Protein AF-A0A3L8P4F5-F1 (afdb_monomer_lite)

Foldseek 3Di:
DDDDDQQAQKKFALFFFDDDPDTLAGGAIDGFGFLFEEEEEFDPSLCPLRVLCQSVVVTPTPDGAIGGNNHGPVPDDPLVCLLAEFEDHPDDDFDPQDALLRLLLVLCVSVDDPPDDDDPLSVVLLCVLCVLLVNNVRRGPGLVPDQPSSNLSSSSSSRSSNVHLEYEEEASCPPHDPVSSVSVLVSVLVCSVVPSRRYYYYHHDLQSSQQRGQKYFQGGSNYTPDIGHLVRPAQVSCCVRPVFRFHWAQDPPRRTTDTGTDPPVNPPPPDDDCVPVCVVVPQDQKQWDKWWFQDWDDQFPFKIKTKIFDQSCQFFDEPAACQQAKKKKFAADPLREEADQDCDDPPDDGSVVVLVPDDPNHSGDMAMFGQLDWDDHRRPIMTMTMGTWDPDPDPVPTFRSNVCSVPGDGGRIMIMIHGGYPHDDDRDQDFQDPEQEEEEAEEPRCVSNVLSNQQRDDLNHAYEHEYEYQAPSSDDDGRHRPRYHYHYHHPPRPDTLPVRLVVVCVVLVHDDDDDQDADPDFDDDRQPDHDDYYYAYEYEYARSNQVSSLCCQCVVSPHDPNRYGYGYRDYPPDRDD

pLDDT: mean 84.46, std 16.88, range [27.73, 98.19]

InterPro domains:
  IPR003439 ABC transporter-like, ATP-binding domain [PF00005] (26-174)
  IPR003439 ABC transporter-like, ATP-binding domain [PS50893] (5-246)
  IPR003593 AAA+ ATPase domain [SM00382] (34-223)
  IPR007037 SIP-like, Rossmann fold domain [PF04954] (435-572)
  IPR013113 Siderophore-interacting, FAD-binding [PF08021] (293-420)
  IPR017871 ABC transporter-like, conserved site [PS00211] (146-160)
  IPR017927 FAD-binding domain, ferredoxin reductase-type [PS51384] (286-426)
  IPR017938 Riboflavin synthase-like beta-barrel [SSF63380] (290-419)
  IPR027417 P-loop containing nucleoside triphosphate hydrolase [G3DSA:3.40.50.300] (4-248)
  IPR027417 P-loop containing nucleoside triphosphate hydrolase [SSF52540] (10-235)
  IPR039261 Ferredoxin-NADP reductase (FNR), nucleotide-binding domain [G3DSA:3.40.50.80] (431-577)
  IPR051535 Bacterial siderophore ABC transporter ATP-binding [PTHR42771] (9-264)

Structure (mmCIF, N/CA/C/O backbone):
data_AF-A0A3L8P4F5-F1
#
_entry.id   AF-A0A3L8P4F5-F1
#
loop_
_atom_site.group_PDB
_atom_site.id
_atom_site.type_symbol
_atom_site.label_atom_id
_atom_site.label_alt_id
_atom_site.label_comp_id
_atom_site.label_asym_id
_atom_site.label_entity_id
_atom_site.label_seq_id
_atom_site.pdbx_PDB_ins_code
_atom_site.Cartn_x
_atom_site.Cartn_y
_atom_site.Cartn_z
_atom_site.occupancy
_atom_site.B_iso_or_equiv
_atom_site.auth_seq_id
_atom_site.auth_comp_id
_atom_site.auth_asym_id
_atom_site.auth_atom_id
_atom_site.pdbx_PDB_model_num
ATOM 1 N N . MET A 1 1 ? -3.297 11.347 -54.637 1.00 35.31 1 MET A N 1
ATOM 2 C CA . MET A 1 1 ? -2.849 11.290 -53.231 1.00 35.31 1 MET A CA 1
ATOM 3 C C . MET A 1 1 ? -3.329 9.975 -52.663 1.00 35.31 1 MET A C 1
ATOM 5 O O . MET A 1 1 ? -4.502 9.831 -52.360 1.00 35.31 1 MET A O 1
ATOM 9 N N . THR A 1 2 ? -2.449 8.984 -52.689 1.00 27.73 2 THR A N 1
ATOM 10 C CA . THR A 1 2 ? -2.722 7.603 -52.297 1.00 27.73 2 THR A CA 1
ATOM 11 C C . THR A 1 2 ? -2.779 7.529 -50.775 1.00 27.73 2 THR A C 1
ATOM 13 O O . THR A 1 2 ? -1.843 7.949 -50.098 1.00 27.73 2 THR A O 1
ATOM 16 N N . THR A 1 3 ? -3.898 7.038 -50.259 1.00 29.88 3 THR A N 1
ATOM 17 C CA . THR A 1 3 ? -4.173 6.755 -48.851 1.00 29.88 3 THR A CA 1
ATOM 18 C C . THR A 1 3 ? -3.042 5.895 -48.277 1.00 29.88 3 THR A C 1
ATOM 20 O O . THR A 1 3 ? -2.872 4.752 -48.700 1.00 29.88 3 THR A O 1
ATOM 23 N N . ARG A 1 4 ? -2.221 6.437 -47.364 1.00 35.81 4 ARG A N 1
ATOM 24 C CA . ARG A 1 4 ? -1.252 5.627 -46.610 1.00 35.81 4 ARG A CA 1
ATOM 25 C C . ARG A 1 4 ? -2.059 4.698 -45.705 1.00 35.81 4 ARG A C 1
ATOM 27 O O . ARG A 1 4 ? -2.778 5.170 -44.833 1.00 35.81 4 ARG A O 1
ATOM 34 N N . LEU A 1 5 ? -1.993 3.397 -45.965 1.00 39.16 5 LEU A N 1
ATOM 35 C CA . LEU A 1 5 ? -2.495 2.375 -45.053 1.00 39.16 5 LEU A CA 1
ATOM 36 C C . LEU A 1 5 ? -1.711 2.503 -43.737 1.00 39.16 5 LEU A C 1
ATOM 38 O O . LEU A 1 5 ? -0.483 2.498 -43.767 1.00 39.16 5 LEU A O 1
ATOM 42 N N . ASN A 1 6 ? -2.416 2.661 -42.615 1.00 48.12 6 ASN A N 1
ATOM 43 C CA . ASN A 1 6 ? -1.847 2.612 -41.266 1.00 48.12 6 ASN A CA 1
ATOM 44 C C . ASN A 1 6 ? -1.157 1.255 -41.061 1.00 48.12 6 ASN A C 1
ATOM 46 O O . ASN A 1 6 ? -1.828 0.256 -40.811 1.00 48.12 6 ASN A O 1
ATOM 50 N N . THR A 1 7 ? 0.165 1.204 -41.174 1.00 66.56 7 THR A N 1
ATOM 51 C CA . THR A 1 7 ? 0.961 0.024 -40.827 1.00 66.56 7 THR A CA 1
ATOM 52 C C . THR A 1 7 ? 1.703 0.308 -39.532 1.00 66.56 7 THR A C 1
ATOM 54 O O . THR A 1 7 ? 2.685 1.042 -39.550 1.00 66.56 7 THR A O 1
ATOM 57 N N . SER A 1 8 ? 1.224 -0.256 -38.424 1.00 86.31 8 SER A N 1
ATOM 58 C CA . SER A 1 8 ? 1.937 -0.284 -37.143 1.00 86.31 8 SER A CA 1
ATOM 59 C C . SER A 1 8 ? 3.324 -0.897 -37.300 1.00 86.31 8 SER A C 1
ATOM 61 O O . SER A 1 8 ? 3.446 -1.991 -37.859 1.00 86.31 8 SER A O 1
ATOM 63 N N . ARG A 1 9 ? 4.362 -0.233 -36.783 1.00 93.38 9 ARG A N 1
ATOM 64 C CA . ARG A 1 9 ? 5.737 -0.752 -36.835 1.00 93.38 9 ARG A CA 1
ATOM 65 C C . ARG A 1 9 ? 5.960 -1.924 -35.900 1.00 93.38 9 ARG A C 1
ATOM 67 O O . ARG A 1 9 ? 6.667 -2.853 -36.280 1.00 93.38 9 ARG A O 1
ATOM 74 N N . LEU A 1 10 ? 5.372 -1.884 -34.706 1.00 96.56 10 LEU A N 1
ATOM 75 C CA . LEU A 1 10 ? 5.456 -2.952 -33.713 1.00 96.56 10 LEU A CA 1
ATOM 76 C C . LEU A 1 10 ? 4.144 -3.741 -33.680 1.00 96.56 10 LEU A C 1
ATOM 78 O O . LEU A 1 10 ? 3.080 -3.194 -33.383 1.00 96.56 10 LEU A O 1
ATOM 82 N N . VAL A 1 11 ? 4.232 -5.034 -33.990 1.00 97.25 11 VAL A N 1
ATOM 83 C CA . VAL A 1 11 ? 3.077 -5.935 -34.082 1.00 97.25 11 VAL A CA 1
ATOM 84 C C . VAL A 1 11 ? 3.371 -7.227 -33.333 1.00 97.25 11 VAL A C 1
ATOM 86 O O . VAL A 1 11 ? 4.395 -7.863 -33.570 1.00 97.25 11 VAL A O 1
ATOM 89 N N . ALA A 1 12 ? 2.465 -7.640 -32.454 1.00 97.12 12 ALA A N 1
ATOM 90 C CA . ALA A 1 12 ? 2.377 -9.020 -31.998 1.00 97.12 12 ALA A CA 1
ATOM 91 C C . ALA A 1 12 ? 1.363 -9.742 -32.896 1.00 97.12 12 ALA A C 1
ATOM 93 O O . ALA A 1 12 ? 0.222 -9.302 -32.987 1.00 97.12 12 ALA A O 1
ATOM 94 N N . ASP A 1 13 ? 1.776 -10.810 -33.575 1.00 96.44 13 ASP A N 1
ATOM 95 C CA . ASP A 1 13 ? 0.946 -11.578 -34.508 1.00 96.44 13 ASP A CA 1
ATOM 96 C C . ASP A 1 13 ? 0.752 -13.005 -33.983 1.00 96.44 13 ASP A C 1
ATOM 98 O O . ASP A 1 13 ? 1.704 -13.793 -33.916 1.00 96.44 13 ASP A O 1
ATOM 102 N N . ALA A 1 14 ? -0.480 -13.300 -33.556 1.00 95.69 14 ALA A N 1
ATOM 103 C CA . ALA A 1 14 ? -0.922 -14.580 -33.002 1.00 95.69 14 ALA A CA 1
ATOM 104 C C . ALA A 1 14 ? 0.061 -15.200 -31.986 1.00 95.69 14 ALA A C 1
ATOM 106 O O . ALA A 1 14 ? 0.342 -16.405 -32.016 1.00 95.69 14 ALA A O 1
ATOM 107 N N . VAL A 1 15 ? 0.619 -14.379 -31.091 1.00 96.31 15 VAL A N 1
ATOM 108 C CA . VAL A 1 15 ? 1.690 -14.809 -30.189 1.00 96.31 15 VAL A CA 1
ATOM 109 C C . VAL A 1 15 ? 1.163 -15.726 -29.091 1.00 96.31 15 VAL A C 1
ATOM 111 O O . VAL A 1 15 ? 0.179 -15.426 -28.413 1.00 96.31 15 VAL A O 1
ATOM 114 N N . ARG A 1 16 ? 1.869 -16.837 -28.872 1.00 95.94 16 ARG A N 1
ATOM 115 C CA . ARG A 1 16 ? 1.712 -17.689 -27.687 1.00 95.94 16 ARG A CA 1
ATOM 116 C C . ARG A 1 16 ? 2.930 -17.522 -26.789 1.00 95.94 16 ARG A C 1
ATOM 118 O O . ARG A 1 16 ? 4.037 -17.869 -27.196 1.00 95.94 16 ARG A O 1
ATOM 125 N N . LEU A 1 17 ? 2.745 -16.991 -25.584 1.00 95.75 17 LEU A N 1
ATOM 126 C CA . LEU A 1 17 ? 3.828 -16.701 -24.636 1.00 95.75 17 LEU A CA 1
ATOM 127 C C . LEU A 1 17 ? 3.588 -17.446 -23.323 1.00 95.75 17 LEU A C 1
ATOM 129 O O . LEU A 1 17 ? 2.454 -17.566 -22.857 1.00 95.75 17 LEU A O 1
ATOM 133 N N . GLY A 1 18 ? 4.658 -17.942 -22.712 1.00 91.75 18 GLY A N 1
ATOM 134 C CA . GLY A 1 18 ? 4.571 -18.767 -21.516 1.00 91.75 18 GLY A CA 1
ATOM 135 C C . GLY A 1 18 ? 5.934 -19.079 -20.911 1.00 91.75 18 GLY A C 1
ATOM 136 O O . GLY A 1 18 ? 6.968 -18.730 -21.476 1.00 91.75 18 GLY A O 1
ATOM 137 N N . TYR A 1 19 ? 5.921 -19.746 -19.761 1.00 89.44 19 TYR A N 1
ATOM 138 C CA . TYR A 1 19 ? 7.122 -20.164 -19.039 1.00 89.44 19 TYR A CA 1
ATOM 139 C C . TYR A 1 19 ? 7.094 -21.684 -18.863 1.00 89.44 19 TYR A C 1
ATOM 141 O O . TYR A 1 19 ? 6.202 -22.219 -18.201 1.00 89.44 19 TYR A O 1
ATOM 149 N N . GLY A 1 20 ? 8.055 -22.384 -19.471 1.00 86.38 20 GLY A N 1
ATOM 150 C CA . GLY A 1 20 ? 8.037 -23.848 -19.530 1.00 86.38 20 GLY A CA 1
ATOM 151 C C . GLY A 1 20 ? 6.787 -24.354 -20.257 1.00 86.38 20 GLY A C 1
ATOM 152 O O . GLY A 1 20 ? 6.507 -23.924 -21.371 1.00 86.38 20 GLY A O 1
ATOM 153 N N . GLU A 1 21 ? 6.019 -25.235 -19.613 1.00 82.56 21 GLU A N 1
ATOM 154 C CA . GLU A 1 21 ? 4.765 -25.778 -20.165 1.00 82.56 21 GLU A CA 1
ATOM 155 C C . GLU A 1 21 ? 3.545 -24.863 -19.943 1.00 82.56 21 GLU A C 1
ATOM 157 O O . GLU A 1 21 ? 2.493 -25.053 -20.558 1.00 82.56 21 GLU A O 1
ATOM 162 N N . ARG A 1 22 ? 3.656 -23.840 -19.084 1.00 89.56 22 ARG A N 1
ATOM 163 C CA . ARG A 1 22 ? 2.537 -22.948 -18.758 1.00 89.56 22 ARG A CA 1
ATOM 164 C C . ARG A 1 22 ? 2.384 -21.864 -19.824 1.00 89.56 22 ARG A C 1
ATOM 166 O O . ARG A 1 22 ? 3.196 -20.943 -19.888 1.00 89.56 22 ARG A O 1
ATOM 173 N N . THR A 1 23 ? 1.300 -21.925 -20.597 1.00 92.00 23 THR A N 1
ATOM 174 C CA . THR A 1 23 ? 0.870 -20.819 -21.473 1.00 92.00 23 THR A CA 1
ATOM 175 C C . THR A 1 23 ? 0.240 -19.702 -20.630 1.00 92.00 23 THR A C 1
ATOM 177 O O . THR A 1 23 ? -0.564 -19.981 -19.744 1.00 92.00 23 THR A O 1
ATOM 180 N N . VAL A 1 24 ? 0.621 -18.450 -20.891 1.00 93.44 24 VAL A N 1
ATOM 181 C CA . VAL A 1 24 ? 0.108 -17.244 -20.210 1.00 93.44 24 VAL A CA 1
ATOM 182 C C . VAL A 1 24 ? -0.635 -16.326 -21.182 1.00 93.44 24 VAL A C 1
ATOM 184 O O . VAL A 1 24 ? -1.639 -15.740 -20.804 1.00 93.44 24 VAL A O 1
ATOM 187 N N . VAL A 1 25 ? -0.159 -16.214 -22.423 1.00 94.94 25 VAL A N 1
ATOM 188 C CA . VAL A 1 25 ? -0.826 -15.517 -23.535 1.00 94.94 25 VAL A CA 1
ATOM 189 C C . VAL A 1 25 ? -1.026 -16.540 -24.646 1.00 94.94 25 VAL A C 1
ATOM 191 O O . VAL A 1 25 ? -0.068 -17.243 -24.979 1.00 94.94 25 VAL A O 1
ATOM 194 N N . ASP A 1 26 ? -2.231 -16.642 -25.208 1.00 92.94 26 ASP A N 1
ATOM 195 C CA . ASP A 1 26 ? -2.562 -17.660 -26.214 1.00 92.94 26 ASP A CA 1
ATOM 196 C C . ASP A 1 26 ? -3.156 -17.045 -27.488 1.00 92.94 26 ASP A C 1
ATOM 198 O O . ASP A 1 26 ? -4.299 -16.597 -27.499 1.00 92.94 26 ASP A O 1
ATOM 202 N N . GLY A 1 27 ? -2.366 -17.013 -28.566 1.00 91.88 27 GLY A N 1
ATOM 203 C CA . GLY A 1 27 ? -2.816 -16.577 -29.892 1.00 91.88 27 GLY A CA 1
ATOM 204 C C . GLY A 1 27 ? -3.179 -15.091 -29.997 1.00 91.88 27 GLY A C 1
ATOM 205 O O . GLY A 1 27 ? -3.972 -14.720 -30.861 1.00 91.88 27 GLY A O 1
ATOM 206 N N . LEU A 1 28 ? -2.621 -14.235 -29.138 1.00 96.06 28 LEU A N 1
ATOM 207 C CA . LEU A 1 28 ? -2.961 -12.810 -29.074 1.00 96.06 28 LEU A CA 1
ATOM 208 C C . LEU A 1 28 ? -2.331 -12.038 -30.239 1.00 96.06 28 LEU A C 1
ATOM 210 O O . LEU A 1 28 ? -1.151 -12.215 -30.538 1.00 96.06 28 LEU A O 1
ATOM 214 N N . SER A 1 29 ? -3.105 -11.148 -30.865 1.00 96.38 29 SER A N 1
ATOM 215 C CA . SER A 1 29 ? -2.593 -10.200 -31.862 1.00 96.38 29 SER A CA 1
ATOM 216 C C . SER A 1 29 ? -2.817 -8.764 -31.400 1.00 96.38 29 SER A C 1
ATOM 218 O O . SER A 1 29 ? -3.903 -8.447 -30.924 1.00 96.38 29 SER A O 1
ATOM 220 N N . LEU A 1 30 ? -1.800 -7.912 -31.521 1.00 96.69 30 LEU A N 1
ATOM 221 C CA . LEU A 1 30 ? -1.843 -6.505 -31.119 1.00 96.69 30 LEU A CA 1
ATOM 222 C C . LEU A 1 30 ? -1.023 -5.654 -32.090 1.00 96.69 30 LEU A C 1
ATOM 224 O O . LEU A 1 30 ? 0.145 -5.949 -32.350 1.00 96.69 30 LEU A O 1
ATOM 228 N N . HIS A 1 31 ? -1.621 -4.567 -32.570 1.00 96.31 31 HIS A N 1
ATOM 229 C CA . HIS A 1 31 ? -0.974 -3.578 -33.429 1.00 96.31 31 HIS A CA 1
ATOM 230 C C . HIS A 1 31 ? -0.768 -2.283 -32.648 1.00 96.31 31 HIS A C 1
ATOM 232 O O . HIS A 1 31 ? -1.738 -1.626 -32.275 1.00 96.31 31 HIS A O 1
ATOM 238 N N . VAL A 1 32 ? 0.488 -1.900 -32.411 1.00 96.94 32 VAL A N 1
ATOM 239 C CA . VAL A 1 32 ? 0.788 -0.651 -31.702 1.00 96.94 32 VAL A CA 1
ATOM 240 C C . VAL A 1 32 ? 0.716 0.512 -32.692 1.00 96.94 32 VAL A C 1
ATOM 242 O O . VAL A 1 32 ? 1.466 0.509 -33.670 1.00 96.94 32 VAL A O 1
ATOM 245 N N . PRO A 1 33 ? -0.190 1.487 -32.520 1.00 95.56 33 PRO A N 1
ATOM 246 C CA . PRO A 1 33 ? -0.235 2.660 -33.384 1.00 95.56 33 PRO A CA 1
ATOM 247 C C . PRO A 1 33 ? 1.028 3.511 -33.219 1.00 95.56 33 PRO A C 1
ATOM 249 O O . PRO A 1 33 ? 1.388 3.891 -32.108 1.00 95.56 33 PRO A O 1
ATOM 252 N N . ASP A 1 34 ? 1.685 3.826 -34.333 1.00 94.94 34 ASP A N 1
ATOM 253 C CA . ASP A 1 34 ? 2.876 4.673 -34.332 1.00 94.94 34 ASP A CA 1
ATOM 254 C C . ASP A 1 34 ? 2.552 6.087 -33.830 1.00 94.94 34 ASP A C 1
ATOM 256 O O . ASP A 1 34 ? 1.522 6.670 -34.179 1.00 94.94 34 ASP A O 1
ATOM 260 N N . GLY A 1 35 ? 3.465 6.651 -33.042 1.00 95.69 35 GLY A N 1
ATOM 261 C CA . GLY A 1 35 ? 3.372 8.013 -32.519 1.00 95.69 35 GLY A CA 1
ATOM 262 C C . GLY A 1 35 ? 2.240 8.226 -31.519 1.00 95.69 35 GLY A C 1
ATOM 263 O O . GLY A 1 35 ? 1.878 9.369 -31.270 1.00 95.69 35 GLY A O 1
ATOM 264 N N . GLN A 1 36 ? 1.688 7.156 -30.948 1.00 96.94 36 GLN A N 1
ATOM 265 C CA . GLN A 1 36 ? 0.639 7.211 -29.929 1.00 96.94 36 GLN A CA 1
ATOM 266 C C . GLN A 1 36 ? 1.094 6.565 -28.620 1.00 96.94 36 GLN A C 1
ATOM 268 O O . GLN A 1 36 ? 1.996 5.718 -28.591 1.00 96.94 36 GLN A O 1
ATOM 273 N N . VAL A 1 37 ? 0.413 6.938 -27.542 1.00 98.00 37 VAL A N 1
ATOM 274 C CA . VAL A 1 37 ? 0.527 6.323 -26.225 1.00 98.00 37 VAL A CA 1
ATOM 275 C C . VAL A 1 37 ? -0.495 5.193 -26.100 1.00 98.00 37 VAL A C 1
ATOM 277 O O . VAL A 1 37 ? -1.705 5.412 -26.103 1.00 98.00 37 VAL A O 1
ATOM 280 N N . THR A 1 38 ? -0.007 3.960 -25.972 1.00 98.19 38 THR A N 1
ATOM 281 C CA . THR A 1 38 ? -0.822 2.765 -25.736 1.00 98.19 38 THR A CA 1
ATOM 282 C C . THR A 1 38 ? -0.669 2.289 -24.293 1.00 98.19 38 THR A C 1
ATOM 284 O O . THR A 1 38 ? 0.426 1.907 -23.884 1.00 98.19 38 THR A O 1
ATOM 287 N N . ALA A 1 39 ? -1.756 2.251 -23.523 1.00 97.88 39 ALA A N 1
ATOM 288 C CA . ALA A 1 39 ? -1.762 1.671 -22.182 1.00 97.88 39 ALA A CA 1
ATOM 289 C C . ALA A 1 39 ? -2.387 0.271 -22.181 1.00 97.88 39 ALA A C 1
ATOM 291 O O . ALA A 1 39 ? -3.479 0.061 -22.709 1.00 97.88 39 ALA A O 1
ATOM 292 N N . ILE A 1 40 ? -1.706 -0.685 -21.554 1.00 97.81 40 ILE A N 1
ATOM 293 C CA . ILE A 1 40 ? -2.177 -2.052 -21.341 1.00 97.81 40 ILE A CA 1
ATOM 294 C C . ILE A 1 40 ? -2.611 -2.184 -19.881 1.00 97.81 40 ILE A C 1
ATOM 296 O O . ILE A 1 40 ? -1.798 -2.050 -18.965 1.00 97.81 40 ILE A O 1
ATOM 300 N N . VAL A 1 41 ? -3.888 -2.489 -19.669 1.00 95.94 41 VAL A N 1
ATOM 301 C CA . VAL A 1 41 ? -4.503 -2.659 -18.346 1.00 95.94 41 VAL A CA 1
ATOM 302 C C . VAL A 1 41 ? -5.165 -4.027 -18.231 1.00 95.94 41 VAL A C 1
ATOM 304 O O . VAL A 1 41 ? -5.431 -4.700 -19.221 1.00 95.94 41 VAL A O 1
ATOM 307 N N . GLY A 1 42 ? -5.410 -4.475 -17.007 1.00 91.88 42 GLY A N 1
ATOM 308 C CA . GLY A 1 42 ? -5.987 -5.792 -16.739 1.00 91.88 42 GLY A CA 1
ATOM 309 C C . GLY A 1 42 ? -5.697 -6.245 -15.316 1.00 91.88 42 GLY A C 1
ATOM 310 O O . GLY A 1 42 ? -4.782 -5.718 -14.675 1.00 91.88 42 GLY A O 1
ATOM 311 N N . ALA A 1 43 ? -6.446 -7.228 -14.823 1.00 86.81 43 ALA A N 1
ATOM 312 C CA . ALA A 1 43 ? -6.245 -7.780 -13.486 1.00 86.81 43 ALA A CA 1
ATOM 313 C C . ALA A 1 43 ? -4.814 -8.325 -13.279 1.00 86.81 43 ALA A C 1
ATOM 315 O O . ALA A 1 43 ? -4.045 -8.557 -14.223 1.00 86.81 43 ALA A O 1
ATOM 316 N N . ASN A 1 44 ? -4.427 -8.531 -12.020 1.00 83.56 44 ASN A N 1
ATOM 317 C CA . ASN A 1 44 ? -3.145 -9.161 -11.715 1.00 83.56 44 ASN A CA 1
ATOM 318 C C . ASN A 1 44 ? -3.078 -10.562 -12.338 1.00 83.56 44 ASN A C 1
ATOM 320 O O . ASN A 1 44 ? -4.078 -11.268 -12.426 1.00 83.56 44 ASN A O 1
ATOM 324 N N . ALA A 1 45 ? -1.886 -10.942 -12.805 1.00 83.50 45 ALA A N 1
ATOM 325 C CA . ALA A 1 45 ? -1.621 -12.219 -13.471 1.00 83.50 45 ALA A CA 1
ATOM 326 C C . ALA A 1 45 ? -2.374 -12.487 -14.799 1.00 83.50 45 ALA A C 1
ATOM 328 O O . ALA A 1 45 ? -2.324 -13.612 -15.288 1.00 83.50 45 ALA A O 1
ATOM 329 N N . CYS A 1 46 ? -2.979 -11.481 -15.451 1.00 88.12 46 CYS A N 1
ATOM 330 C CA . CYS A 1 46 ? -3.641 -11.674 -16.754 1.00 88.12 46 CYS A CA 1
ATOM 331 C C . CYS A 1 46 ? -2.698 -11.712 -17.978 1.00 88.12 46 CYS A C 1
ATOM 333 O O . CYS A 1 46 ? -3.164 -11.919 -19.095 1.00 88.12 46 CYS A O 1
ATOM 335 N N . GLY A 1 47 ? -1.386 -11.508 -17.786 1.00 90.69 47 GLY A N 1
ATOM 336 C CA . GLY A 1 47 ? -0.374 -11.647 -18.843 1.00 90.69 47 GLY A CA 1
ATOM 337 C C . GLY A 1 47 ? 0.196 -10.351 -19.439 1.00 90.69 47 GLY A C 1
ATOM 338 O O . GLY A 1 47 ? 0.956 -10.442 -20.397 1.00 90.69 47 GLY A O 1
ATOM 339 N N . LYS A 1 48 ? -0.091 -9.165 -18.874 1.00 94.44 48 LYS A N 1
ATOM 340 C CA . LYS A 1 48 ? 0.397 -7.850 -19.368 1.00 94.44 48 LYS A CA 1
ATOM 341 C C . LYS A 1 48 ? 1.921 -7.785 -19.520 1.00 94.44 48 LYS A C 1
ATOM 343 O O . LYS A 1 48 ? 2.430 -7.617 -20.624 1.00 94.44 48 LYS A O 1
ATOM 348 N N . SER A 1 49 ? 2.652 -8.016 -18.429 1.00 92.31 49 SER A N 1
ATOM 349 C CA . SER A 1 49 ? 4.120 -8.021 -18.429 1.00 92.31 49 SER A CA 1
ATOM 350 C C . SER A 1 49 ? 4.689 -9.150 -19.292 1.00 92.31 49 SER A C 1
ATOM 352 O O . SER A 1 49 ? 5.755 -9.013 -19.883 1.00 92.31 49 SER A O 1
ATOM 354 N N . THR A 1 50 ? 3.974 -10.274 -19.428 1.00 93.88 50 THR A N 1
ATOM 355 C CA . THR A 1 50 ? 4.367 -11.362 -20.336 1.00 93.88 50 THR A CA 1
ATOM 356 C C . THR A 1 50 ? 4.264 -10.934 -21.798 1.00 93.88 50 THR A C 1
ATOM 358 O O . THR A 1 50 ? 5.212 -11.162 -22.551 1.00 93.88 50 THR A O 1
ATOM 361 N N . LEU A 1 51 ? 3.167 -10.279 -22.190 1.00 95.56 51 LEU A N 1
ATOM 362 C CA . LEU A 1 51 ? 2.999 -9.704 -23.523 1.00 95.56 51 LEU A CA 1
ATOM 363 C C . LEU A 1 51 ? 4.081 -8.659 -23.803 1.00 95.56 51 LEU A C 1
ATOM 365 O O . LEU A 1 51 ? 4.774 -8.763 -24.815 1.00 95.56 51 LEU A O 1
ATOM 369 N N . LEU A 1 52 ? 4.293 -7.719 -22.877 1.00 95.25 52 LEU A N 1
ATOM 370 C CA . LEU A 1 52 ? 5.298 -6.670 -23.032 1.00 95.25 52 LEU A CA 1
ATOM 371 C C . LEU A 1 52 ? 6.717 -7.252 -23.164 1.00 95.25 52 LEU A C 1
ATOM 373 O O . LEU A 1 52 ? 7.464 -6.849 -24.052 1.00 95.25 52 LEU A O 1
ATOM 377 N N . ARG A 1 53 ? 7.080 -8.264 -22.360 1.00 93.12 53 ARG A N 1
ATOM 378 C CA . ARG A 1 53 ? 8.363 -8.988 -22.486 1.00 93.12 53 ARG A CA 1
ATOM 379 C C . ARG A 1 53 ? 8.496 -9.719 -23.820 1.00 93.12 53 ARG A C 1
ATOM 381 O O . ARG A 1 53 ? 9.598 -9.769 -24.365 1.00 93.12 53 ARG A O 1
ATOM 388 N N . GLY A 1 54 ? 7.403 -10.274 -24.345 1.00 93.69 54 GLY A N 1
ATOM 389 C CA . GLY A 1 54 ? 7.363 -10.850 -25.689 1.00 93.69 54 GLY A CA 1
ATOM 390 C C . GLY A 1 54 ? 7.674 -9.801 -26.754 1.00 93.69 54 GLY A C 1
ATOM 391 O O . GLY A 1 54 ? 8.599 -9.970 -27.548 1.00 93.69 54 GLY A O 1
ATOM 392 N N . MET A 1 55 ? 6.968 -8.669 -26.704 1.00 94.69 55 MET A N 1
ATOM 393 C CA . MET A 1 55 ? 7.160 -7.538 -27.619 1.00 94.69 55 MET A CA 1
ATOM 394 C C . MET A 1 55 ? 8.571 -6.938 -27.527 1.00 94.69 55 MET A C 1
ATOM 396 O O . MET A 1 55 ? 9.146 -6.543 -28.539 1.00 94.69 55 MET A O 1
ATOM 400 N N . ALA A 1 56 ? 9.166 -6.953 -26.333 1.00 91.75 56 ALA A N 1
ATOM 401 C CA . ALA A 1 56 ? 10.524 -6.491 -26.068 1.00 91.75 56 ALA A CA 1
ATOM 402 C C . ALA A 1 56 ? 11.623 -7.530 -26.359 1.00 91.75 56 ALA A C 1
ATOM 404 O O . ALA A 1 56 ? 12.785 -7.297 -26.024 1.00 91.75 56 ALA A O 1
ATOM 405 N N . ARG A 1 57 ? 11.283 -8.686 -26.953 1.00 90.94 57 ARG A N 1
ATOM 406 C CA . ARG A 1 57 ? 12.218 -9.785 -27.273 1.00 90.94 57 ARG A CA 1
ATOM 407 C C . ARG A 1 57 ? 12.856 -10.463 -26.043 1.00 90.94 57 ARG A C 1
ATOM 409 O O . ARG A 1 57 ? 13.763 -11.280 -26.198 1.00 90.94 57 ARG A O 1
ATOM 416 N N . LEU A 1 58 ? 12.387 -10.181 -24.828 1.00 89.31 58 LEU A N 1
ATOM 417 C CA . LEU A 1 58 ? 12.855 -10.842 -23.601 1.00 89.31 58 LEU A CA 1
ATOM 418 C C . LEU A 1 58 ? 12.239 -12.229 -23.398 1.00 89.31 58 LEU A C 1
ATOM 420 O O . LEU A 1 58 ? 12.762 -13.034 -22.631 1.00 89.31 58 LEU A O 1
ATOM 424 N N . LEU A 1 59 ? 11.136 -12.511 -24.088 1.00 91.44 59 LEU A N 1
ATOM 425 C CA . LEU A 1 59 ? 10.471 -13.805 -24.080 1.00 91.44 59 LEU A CA 1
ATOM 426 C C . LEU A 1 59 ? 10.178 -14.231 -25.518 1.00 91.44 59 LEU A C 1
ATOM 428 O O . LEU A 1 59 ? 9.457 -13.545 -26.235 1.00 91.44 59 LEU A O 1
ATOM 432 N N . ALA A 1 60 ? 10.753 -15.351 -25.957 1.00 91.75 60 ALA A N 1
ATOM 433 C CA . ALA A 1 60 ? 10.468 -15.880 -27.286 1.00 91.75 60 ALA A CA 1
ATOM 434 C C . ALA A 1 60 ? 9.060 -16.508 -27.318 1.00 91.75 60 ALA A C 1
ATOM 436 O O . ALA A 1 60 ? 8.740 -17.300 -26.427 1.00 91.75 60 ALA A O 1
ATOM 437 N N . PR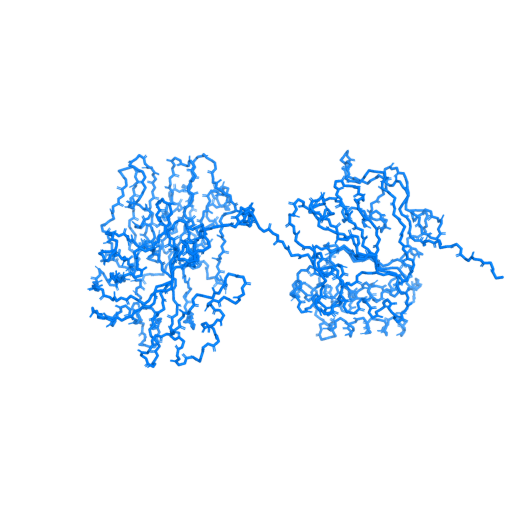O A 1 61 ? 8.224 -16.192 -28.321 1.00 93.75 61 PRO A N 1
ATOM 438 C CA . PRO A 1 61 ? 6.930 -16.837 -28.479 1.00 93.75 61 PRO A CA 1
ATOM 439 C C . PRO A 1 61 ? 7.094 -18.313 -28.862 1.00 93.75 61 PRO A C 1
ATOM 441 O O . PRO A 1 61 ? 7.947 -18.667 -29.674 1.00 93.75 61 PRO A O 1
ATOM 444 N N . ALA A 1 62 ? 6.250 -19.174 -28.293 1.00 93.06 62 ALA A N 1
ATOM 445 C CA . ALA A 1 62 ? 6.162 -20.590 -28.649 1.00 93.06 62 ALA A CA 1
ATOM 446 C C . ALA A 1 62 ? 5.547 -20.791 -30.047 1.00 93.06 62 ALA A C 1
ATOM 448 O O . ALA A 1 62 ? 5.889 -21.736 -30.756 1.00 93.06 62 ALA A O 1
ATOM 449 N N . SER A 1 63 ? 4.652 -19.888 -30.449 1.00 93.50 63 SER A N 1
ATOM 450 C CA . SER A 1 63 ? 4.065 -19.796 -31.788 1.00 93.50 63 SER A CA 1
ATOM 451 C C . SER A 1 63 ? 3.681 -18.349 -32.099 1.00 93.50 63 SER A C 1
ATOM 453 O O . SER A 1 63 ? 3.560 -17.536 -31.180 1.00 93.50 63 SER A O 1
ATOM 455 N N . GLY A 1 64 ? 3.470 -18.034 -33.377 1.00 94.31 64 GLY A N 1
ATOM 456 C CA . GLY A 1 64 ? 3.286 -16.654 -33.834 1.00 94.31 64 GLY A CA 1
ATOM 457 C C . GLY A 1 64 ? 4.611 -15.895 -33.891 1.00 94.31 64 GLY A C 1
ATOM 458 O O . GLY A 1 64 ? 5.686 -16.500 -33.966 1.00 94.31 64 GLY A O 1
ATOM 459 N N . GLY A 1 65 ? 4.556 -14.566 -33.857 1.00 95.06 65 GLY A N 1
ATOM 460 C CA . GLY A 1 65 ? 5.761 -13.746 -33.903 1.00 95.06 65 GLY A CA 1
ATOM 461 C C . GLY A 1 65 ? 5.541 -12.295 -33.505 1.00 95.06 65 GLY A C 1
ATOM 462 O O . GLY A 1 65 ? 4.451 -11.753 -33.629 1.00 95.06 65 GLY A O 1
ATOM 463 N N . VAL A 1 66 ? 6.611 -11.656 -33.041 1.00 96.69 66 VAL A N 1
ATOM 464 C CA . VAL A 1 66 ? 6.653 -10.203 -32.868 1.00 96.69 66 VAL A CA 1
ATOM 465 C C . VAL A 1 66 ? 7.411 -9.612 -34.047 1.00 96.69 66 VAL A C 1
ATOM 467 O O . VAL A 1 66 ? 8.554 -10.005 -34.306 1.00 96.69 66 VAL A O 1
ATOM 470 N N . LEU A 1 67 ? 6.775 -8.687 -34.757 1.00 95.81 67 LEU A N 1
ATOM 471 C CA . LEU A 1 67 ? 7.335 -7.978 -35.895 1.00 95.81 67 LEU A CA 1
ATOM 472 C C . LEU A 1 67 ? 7.699 -6.547 -35.501 1.00 95.81 67 LEU A C 1
ATOM 474 O O . LEU A 1 67 ? 6.933 -5.870 -34.820 1.00 95.81 67 LEU A O 1
ATOM 478 N N . LEU A 1 68 ? 8.862 -6.099 -35.963 1.00 95.25 68 LEU A N 1
ATOM 479 C CA . LEU A 1 68 ? 9.319 -4.719 -35.901 1.00 95.25 68 LEU A CA 1
ATOM 480 C C . LEU A 1 68 ? 9.711 -4.282 -37.315 1.00 95.25 68 LEU A C 1
ATOM 482 O O . LEU A 1 68 ? 10.645 -4.845 -37.890 1.00 95.25 68 LEU A O 1
ATOM 486 N N . ASP A 1 69 ? 9.007 -3.290 -37.859 1.00 92.50 69 ASP A N 1
ATOM 487 C CA . ASP A 1 69 ? 9.132 -2.818 -39.248 1.00 92.50 69 ASP A CA 1
ATOM 488 C C . ASP A 1 69 ? 8.832 -3.920 -40.286 1.00 92.50 69 ASP A C 1
ATOM 490 O O . ASP A 1 69 ? 9.456 -4.000 -41.341 1.00 92.50 69 ASP A O 1
ATOM 494 N N . GLY A 1 70 ? 7.884 -4.810 -39.969 1.00 90.69 70 GLY A N 1
ATOM 495 C CA . GLY A 1 70 ? 7.489 -5.930 -40.835 1.00 90.69 70 GLY A CA 1
ATOM 496 C C . GLY A 1 70 ? 8.415 -7.153 -40.785 1.00 90.69 70 GLY A C 1
ATOM 497 O O . GLY A 1 70 ? 8.129 -8.159 -41.431 1.00 90.69 70 GLY A O 1
ATOM 498 N N . GLU A 1 71 ? 9.488 -7.117 -39.990 1.00 92.25 71 GLU A N 1
ATOM 499 C CA . GLU A 1 71 ? 10.415 -8.238 -39.807 1.00 92.25 71 GLU A CA 1
ATOM 500 C C . GLU A 1 71 ? 10.336 -8.824 -38.396 1.00 92.25 71 GLU A C 1
ATOM 502 O O . GLU A 1 71 ? 10.185 -8.095 -37.420 1.00 92.25 71 GLU A O 1
ATOM 507 N N . LEU A 1 72 ? 10.514 -10.142 -38.251 1.00 92.88 72 LEU A N 1
ATOM 508 C CA . LEU A 1 72 ? 10.546 -10.788 -36.933 1.00 92.88 72 LEU A CA 1
ATOM 509 C C . LEU A 1 72 ? 11.671 -10.210 -36.058 1.00 92.88 72 LEU A C 1
ATOM 511 O O . LEU A 1 72 ? 12.855 -10.401 -36.350 1.00 92.88 72 LEU A O 1
ATOM 515 N N . VAL A 1 73 ? 11.313 -9.593 -34.929 1.00 92.50 73 VAL A N 1
ATOM 516 C CA . VAL A 1 73 ? 12.250 -8.883 -34.038 1.00 92.50 73 VAL A CA 1
ATOM 517 C C . VAL A 1 73 ? 13.369 -9.792 -33.513 1.00 92.50 73 VAL A C 1
ATOM 519 O O . VAL A 1 73 ? 14.510 -9.364 -33.341 1.00 92.50 73 VAL A O 1
ATOM 522 N N . HIS A 1 74 ? 13.081 -11.085 -33.329 1.00 86.69 74 HIS A N 1
ATOM 523 C CA . HIS A 1 74 ? 14.055 -12.083 -32.877 1.00 86.69 74 HIS A CA 1
ATOM 524 C C . HIS A 1 74 ? 15.144 -12.394 -33.915 1.00 86.69 74 HIS A C 1
ATOM 526 O O . HIS A 1 74 ? 16.211 -12.876 -33.531 1.00 86.69 74 HIS A O 1
ATOM 532 N N . ARG A 1 75 ? 14.895 -12.119 -35.204 1.00 88.06 75 ARG A N 1
ATOM 533 C CA . ARG A 1 75 ? 15.858 -12.324 -36.300 1.00 88.06 75 ARG A CA 1
ATOM 534 C C . ARG A 1 75 ? 16.752 -11.108 -36.543 1.00 88.06 75 ARG A C 1
ATOM 536 O O . ARG A 1 75 ? 17.794 -11.253 -37.175 1.00 88.06 75 ARG A O 1
ATOM 543 N N . ARG A 1 76 ? 16.380 -9.935 -36.023 1.00 90.56 76 ARG A N 1
ATOM 544 C CA . ARG A 1 76 ? 17.163 -8.703 -36.167 1.00 90.56 76 ARG A CA 1
ATOM 545 C C . ARG A 1 76 ? 18.351 -8.674 -35.188 1.00 90.56 76 ARG A C 1
ATOM 547 O O . ARG A 1 76 ? 18.244 -9.191 -34.065 1.00 90.56 76 ARG A O 1
ATOM 554 N N . PRO A 1 77 ? 19.492 -8.059 -35.554 1.00 90.88 77 PRO A N 1
ATOM 555 C CA . PRO A 1 77 ? 20.619 -7.881 -34.641 1.00 90.88 77 PRO A CA 1
ATOM 556 C C . PRO A 1 77 ? 20.205 -7.119 -33.375 1.00 90.88 77 PRO A C 1
ATOM 558 O O . PRO A 1 77 ? 19.573 -6.068 -33.458 1.00 90.88 77 PRO A O 1
ATOM 561 N N . THR A 1 78 ? 20.585 -7.615 -32.191 1.00 89.75 78 THR A N 1
ATOM 562 C CA . THR A 1 78 ? 20.194 -7.028 -30.888 1.00 89.75 78 THR A CA 1
ATOM 563 C C . THR A 1 78 ? 20.485 -5.534 -30.807 1.00 89.75 78 THR A C 1
ATOM 565 O O . THR A 1 78 ? 19.666 -4.763 -30.323 1.00 89.75 78 THR A O 1
ATOM 568 N N . ARG A 1 79 ? 21.634 -5.117 -31.342 1.00 88.69 79 ARG A N 1
ATOM 569 C CA . ARG A 1 79 ? 22.059 -3.721 -31.340 1.00 88.69 79 ARG A CA 1
ATOM 570 C C . ARG A 1 79 ? 21.203 -2.821 -32.235 1.00 88.69 79 ARG A C 1
ATOM 572 O O . ARG A 1 79 ? 21.044 -1.653 -31.913 1.00 88.69 79 ARG A O 1
ATOM 579 N N . GLU A 1 80 ? 20.686 -3.331 -33.349 1.00 90.44 80 GLU A N 1
ATOM 580 C CA . GLU A 1 80 ? 19.801 -2.558 -34.230 1.00 90.44 80 GLU A CA 1
ATOM 581 C C . GLU A 1 80 ? 18.418 -2.400 -33.609 1.00 90.44 80 GLU A C 1
ATOM 583 O O . GLU A 1 80 ? 17.876 -1.301 -33.609 1.00 90.44 80 GLU A O 1
ATOM 588 N N . VAL A 1 81 ? 17.894 -3.464 -32.992 1.00 92.75 81 VAL A N 1
ATOM 589 C CA . VAL A 1 81 ? 16.637 -3.398 -32.231 1.00 92.75 81 VAL A CA 1
ATOM 590 C C . VAL A 1 81 ? 16.767 -2.401 -31.079 1.00 92.75 81 VAL A C 1
ATOM 592 O O . VAL A 1 81 ? 15.936 -1.512 -30.953 1.00 92.75 81 VAL A O 1
ATOM 595 N N . ALA A 1 82 ? 17.856 -2.463 -30.310 1.00 91.75 82 ALA A N 1
ATOM 596 C CA . ALA A 1 82 ? 18.117 -1.543 -29.203 1.00 91.75 82 ALA A CA 1
ATOM 597 C C . ALA A 1 82 ? 18.408 -0.089 -29.637 1.00 91.75 82 ALA A C 1
ATOM 599 O O . ALA A 1 82 ? 18.601 0.769 -28.790 1.00 91.75 82 ALA A O 1
ATOM 600 N N . LYS A 1 83 ? 18.467 0.243 -30.930 1.00 92.31 83 LYS A N 1
ATOM 601 C CA . LYS A 1 83 ? 18.480 1.654 -31.367 1.00 92.31 83 LYS A CA 1
ATOM 602 C C . LYS A 1 83 ? 17.084 2.216 -31.595 1.00 92.31 83 LYS A C 1
ATOM 604 O O . LYS A 1 83 ? 16.920 3.427 -31.607 1.00 92.31 83 LYS A O 1
ATOM 609 N N . VAL A 1 84 ? 16.107 1.338 -31.801 1.00 93.94 84 VAL A N 1
ATOM 610 C CA . VAL A 1 84 ? 14.739 1.701 -32.184 1.00 93.94 84 VAL A CA 1
ATOM 611 C C . VAL A 1 84 ? 13.758 1.445 -31.040 1.00 93.94 84 VAL A C 1
ATOM 613 O O . VAL A 1 84 ? 12.786 2.180 -30.918 1.00 93.94 84 VAL A O 1
ATOM 616 N N . LEU A 1 85 ? 14.029 0.445 -30.193 1.00 95.00 85 LEU A N 1
ATOM 617 C CA . LEU A 1 85 ? 13.166 -0.017 -29.107 1.00 95.00 85 LEU A CA 1
ATOM 618 C C . LEU A 1 85 ? 13.876 0.083 -27.746 1.00 95.00 85 LEU A C 1
ATOM 620 O O . LEU A 1 85 ? 14.872 -0.608 -27.505 1.00 95.00 85 LEU A O 1
ATOM 624 N N . GLY A 1 86 ? 13.351 0.927 -26.861 1.00 94.69 86 GLY A N 1
ATOM 625 C CA . GLY A 1 86 ? 13.738 1.040 -25.455 1.00 94.69 86 GLY A CA 1
ATOM 626 C C . GLY A 1 86 ? 12.811 0.225 -24.554 1.00 94.69 86 GLY A C 1
ATOM 627 O O . GLY A 1 86 ? 11.640 0.025 -24.877 1.00 94.69 86 GLY A O 1
ATOM 628 N N . LEU A 1 87 ? 13.329 -0.249 -23.419 1.00 93.94 87 LEU A N 1
ATOM 629 C CA . LEU A 1 87 ? 12.558 -1.019 -22.441 1.00 93.94 87 LEU A CA 1
ATOM 630 C C . LEU A 1 87 ? 12.898 -0.600 -21.009 1.00 93.94 87 LEU A C 1
ATOM 632 O O . LEU A 1 87 ? 14.057 -0.664 -20.602 1.00 93.94 87 LEU A O 1
ATOM 636 N N . LEU A 1 88 ? 11.862 -0.318 -20.223 1.00 94.25 88 LEU A N 1
ATOM 637 C CA . LEU A 1 88 ? 11.903 -0.322 -18.765 1.00 94.25 88 LEU A CA 1
ATOM 638 C C . LEU A 1 88 ? 11.158 -1.562 -18.243 1.00 94.25 88 LEU A C 1
ATOM 640 O O . LEU A 1 88 ? 9.936 -1.621 -18.372 1.00 94.25 88 LEU A O 1
ATOM 644 N N . PRO A 1 89 ? 11.848 -2.573 -17.688 1.00 87.62 89 PRO A N 1
ATOM 645 C CA . PRO A 1 89 ? 11.185 -3.721 -17.074 1.00 87.62 89 PRO A CA 1
ATOM 646 C C . PRO A 1 89 ? 10.677 -3.385 -15.661 1.00 87.62 89 PRO A C 1
ATOM 648 O O . PRO A 1 89 ? 11.209 -2.495 -15.008 1.00 87.62 89 PRO A O 1
ATOM 651 N N . GLN A 1 90 ? 9.723 -4.174 -15.157 1.00 81.62 90 GLN A N 1
ATOM 652 C CA . GLN A 1 90 ? 9.075 -3.970 -13.850 1.00 81.62 90 GLN A CA 1
ATOM 653 C C . GLN A 1 90 ? 10.046 -4.056 -12.659 1.00 81.62 90 GLN A C 1
ATOM 655 O O . GLN A 1 90 ? 9.875 -3.403 -11.635 1.00 81.62 90 GLN A O 1
ATOM 660 N N . SER A 1 91 ? 11.067 -4.908 -12.757 1.00 81.19 91 SER A N 1
ATOM 661 C CA . SER A 1 91 ? 12.061 -5.111 -11.697 1.00 81.19 91 SER A CA 1
ATOM 662 C C . SER A 1 91 ? 13.448 -5.233 -12.318 1.00 81.19 91 SER A C 1
ATOM 664 O O . SER A 1 91 ? 13.934 -6.345 -12.550 1.00 81.19 91 SER A O 1
ATOM 666 N N . PRO A 1 92 ? 14.070 -4.101 -12.675 1.00 81.38 92 PRO A N 1
ATOM 667 C CA . PRO A 1 92 ? 15.400 -4.107 -13.246 1.00 81.38 92 PRO A CA 1
ATOM 668 C C . PRO A 1 92 ? 16.435 -4.481 -12.176 1.00 81.38 92 PRO A C 1
ATOM 670 O O . PRO A 1 92 ? 16.352 -4.058 -11.024 1.00 81.38 92 PRO A O 1
ATOM 673 N N . VAL A 1 93 ? 17.420 -5.292 -12.562 1.00 80.81 93 VAL A N 1
ATOM 674 C CA . VAL A 1 93 ? 18.511 -5.699 -11.668 1.00 80.81 93 VAL A CA 1
ATOM 675 C C . VAL A 1 93 ? 19.602 -4.635 -11.707 1.00 80.81 93 VAL A C 1
ATOM 677 O O . VAL A 1 93 ? 20.174 -4.375 -12.767 1.00 80.81 93 VAL A O 1
ATOM 680 N N . THR A 1 94 ? 19.896 -4.036 -10.555 1.00 83.25 94 THR A N 1
ATOM 681 C CA . THR A 1 94 ? 20.985 -3.066 -10.399 1.00 83.25 94 THR A CA 1
ATOM 682 C C . THR A 1 94 ? 22.327 -3.787 -10.266 1.00 83.25 94 THR A C 1
ATOM 684 O O . THR A 1 94 ? 22.463 -4.666 -9.417 1.00 83.25 94 THR A O 1
ATOM 687 N N . PRO A 1 95 ? 23.336 -3.440 -11.082 1.00 82.12 95 PRO A N 1
ATOM 688 C CA . PRO A 1 95 ? 24.699 -3.920 -10.870 1.00 82.12 95 PRO A CA 1
ATOM 689 C C . PRO A 1 95 ? 25.334 -3.276 -9.637 1.00 82.12 95 PRO A C 1
ATOM 691 O O . PRO A 1 95 ? 25.229 -2.065 -9.468 1.00 82.12 95 PRO A O 1
ATOM 694 N N . GLU A 1 96 ? 26.024 -4.072 -8.823 1.00 83.88 96 GLU A N 1
ATOM 695 C CA . GLU A 1 96 ? 26.611 -3.609 -7.561 1.00 83.88 96 GLU A CA 1
ATOM 696 C C . GLU A 1 96 ? 27.537 -2.398 -7.750 1.00 83.88 96 GLU A C 1
ATOM 698 O O . GLU A 1 96 ? 28.405 -2.385 -8.630 1.00 83.88 96 GLU A O 1
ATOM 703 N N . GLY A 1 97 ? 27.351 -1.384 -6.899 1.00 86.88 97 GLY A N 1
ATOM 704 C CA . GLY A 1 97 ? 28.243 -0.225 -6.804 1.00 86.88 97 GLY A CA 1
ATOM 705 C C . GLY A 1 97 ? 28.212 0.724 -8.005 1.00 86.88 97 GLY A C 1
ATOM 706 O O . GLY A 1 97 ? 29.106 1.558 -8.138 1.00 86.88 97 GLY A O 1
ATOM 707 N N . ILE A 1 98 ? 27.221 0.610 -8.896 1.00 93.44 98 ILE A N 1
ATOM 708 C CA . ILE A 1 98 ? 27.091 1.543 -10.015 1.00 93.44 98 ILE A CA 1
ATOM 709 C C . ILE A 1 98 ? 26.530 2.896 -9.572 1.00 93.44 98 ILE A C 1
ATOM 711 O O . ILE A 1 98 ? 25.563 2.962 -8.809 1.00 93.44 98 ILE A O 1
ATOM 715 N N . THR A 1 99 ? 27.100 3.976 -10.108 1.00 96.12 99 THR A N 1
ATOM 716 C CA . THR A 1 99 ? 26.570 5.331 -9.932 1.00 96.12 99 THR A CA 1
ATOM 717 C C . THR A 1 99 ? 25.351 5.577 -10.821 1.00 96.12 99 THR A C 1
ATOM 719 O O . THR A 1 99 ? 25.170 4.947 -11.866 1.00 96.12 99 THR A O 1
ATOM 722 N N . VAL A 1 100 ? 24.504 6.530 -10.440 1.00 96.56 100 VAL A N 1
ATOM 723 C CA . VAL A 1 100 ? 23.351 6.943 -11.254 1.00 96.56 100 VAL A CA 1
ATOM 724 C C . VAL A 1 100 ? 23.780 7.380 -12.656 1.00 96.56 100 VAL A C 1
ATOM 726 O O . VAL A 1 100 ? 23.210 6.906 -13.638 1.00 96.56 100 VAL A O 1
ATOM 729 N N . ALA A 1 101 ? 24.807 8.225 -12.770 1.00 95.12 101 ALA A N 1
ATOM 730 C CA . ALA A 1 101 ? 25.310 8.701 -14.055 1.00 95.12 101 ALA A CA 1
ATOM 731 C C . ALA A 1 101 ? 25.782 7.546 -14.949 1.00 95.12 101 ALA A C 1
ATOM 733 O O . ALA A 1 101 ? 25.462 7.512 -16.140 1.00 95.12 101 ALA A O 1
ATOM 734 N N . ASP A 1 102 ? 26.491 6.563 -14.384 1.00 93.12 102 ASP A N 1
ATOM 735 C CA . ASP A 1 102 ? 26.960 5.415 -15.156 1.00 93.12 102 ASP A CA 1
ATOM 736 C C . ASP A 1 102 ? 25.836 4.463 -15.551 1.00 93.12 102 ASP A C 1
ATOM 738 O O . ASP A 1 102 ? 25.886 3.905 -16.652 1.00 93.12 102 ASP A O 1
ATOM 742 N N . LEU A 1 103 ? 24.812 4.299 -14.707 1.00 94.81 103 LEU A N 1
ATOM 743 C CA . LEU A 1 103 ? 23.620 3.536 -15.063 1.00 94.81 103 LEU A CA 1
ATOM 744 C C . LEU A 1 103 ? 22.891 4.197 -16.238 1.00 94.81 103 LEU A C 1
ATOM 746 O O . LEU A 1 103 ? 22.627 3.525 -17.234 1.00 94.81 103 LEU A O 1
ATOM 750 N N . VAL A 1 104 ? 22.626 5.503 -16.167 1.00 96.19 104 VAL A N 1
ATOM 751 C CA . VAL A 1 104 ? 21.935 6.240 -17.240 1.00 96.19 104 VAL A CA 1
ATOM 752 C C . VAL A 1 104 ? 22.755 6.235 -18.530 1.00 96.19 104 VAL A C 1
ATOM 754 O O . VAL A 1 104 ? 22.219 5.991 -19.611 1.00 96.19 104 VAL A O 1
ATOM 757 N N . ALA A 1 105 ? 24.077 6.369 -18.430 1.00 93.06 105 ALA A N 1
ATOM 758 C CA . ALA A 1 105 ? 24.969 6.274 -19.579 1.00 93.06 105 ALA A CA 1
ATOM 759 C C . ALA A 1 105 ? 24.955 4.904 -20.277 1.00 93.06 105 ALA A C 1
ATOM 761 O O . ALA A 1 105 ? 25.331 4.822 -21.452 1.00 93.06 105 ALA A O 1
ATOM 762 N N . ARG A 1 106 ? 24.493 3.828 -19.620 1.00 91.06 106 ARG A N 1
ATOM 763 C CA . ARG A 1 106 ? 24.279 2.537 -20.298 1.00 91.06 106 ARG A CA 1
ATOM 764 C C . ARG A 1 106 ? 23.175 2.588 -21.346 1.00 91.06 106 ARG A C 1
ATOM 766 O O . ARG A 1 106 ? 23.266 1.845 -22.323 1.00 91.06 106 ARG A O 1
ATOM 773 N N . GLY A 1 107 ? 22.219 3.511 -21.224 1.00 91.56 107 GLY A N 1
ATOM 774 C CA . GLY A 1 107 ? 21.228 3.780 -22.267 1.00 91.56 107 GLY A CA 1
ATOM 775 C C . GLY A 1 107 ? 21.873 4.140 -23.612 1.00 91.56 107 GLY A C 1
ATOM 776 O O . GLY A 1 107 ? 21.320 3.859 -24.668 1.00 91.56 107 GLY A O 1
ATOM 777 N N . ARG A 1 108 ? 23.107 4.666 -23.620 1.00 93.06 108 ARG A N 1
ATOM 778 C CA . ARG A 1 108 ? 23.830 5.038 -24.850 1.00 93.06 108 ARG A CA 1
ATOM 779 C C . ARG A 1 108 ? 24.604 3.899 -25.514 1.00 93.06 108 ARG A C 1
ATOM 781 O O . ARG A 1 108 ? 25.077 4.058 -26.640 1.00 93.06 108 ARG A O 1
ATOM 788 N N . TYR A 1 109 ? 24.722 2.731 -24.880 1.00 90.06 109 TYR A N 1
ATOM 789 C CA . TYR A 1 109 ? 25.507 1.608 -25.416 1.00 90.06 109 TYR A CA 1
ATOM 790 C C . TYR A 1 109 ? 25.124 1.185 -26.853 1.00 90.06 109 TYR A C 1
ATOM 792 O O . TYR A 1 109 ? 26.034 0.920 -27.647 1.00 90.06 109 TYR A O 1
ATOM 800 N N . PRO A 1 110 ? 23.838 1.158 -27.267 1.00 88.12 110 PRO A N 1
ATOM 801 C CA . PRO A 1 110 ? 23.471 0.828 -28.649 1.00 88.12 110 PRO A CA 1
ATOM 802 C C . PRO A 1 110 ? 24.049 1.800 -29.696 1.00 88.12 110 PRO A C 1
ATOM 804 O O . PRO A 1 110 ? 24.383 1.391 -30.821 1.00 88.12 110 PRO A O 1
ATOM 807 N N . HIS A 1 111 ? 24.245 3.067 -29.323 1.00 86.06 111 HIS A N 1
ATOM 808 C CA . HIS A 1 111 ? 24.756 4.137 -30.188 1.00 86.06 111 HIS A CA 1
ATOM 809 C C . HIS A 1 111 ? 26.293 4.162 -30.269 1.00 86.06 111 HIS A C 1
ATOM 811 O O . HIS A 1 111 ? 26.849 4.510 -31.311 1.00 86.06 111 HIS A O 1
ATOM 817 N N . GLN A 1 112 ? 26.996 3.651 -29.254 1.00 82.56 112 GLN A N 1
ATOM 818 C CA . GLN A 1 112 ? 28.462 3.716 -29.143 1.00 82.56 112 GLN A CA 1
ATOM 819 C C . GLN A 1 112 ? 29.219 2.740 -30.058 1.00 82.56 112 GLN A C 1
ATOM 821 O O . GLN A 1 112 ? 29.033 1.521 -30.022 1.00 82.56 112 GLN A O 1
ATOM 826 N N . ARG A 1 113 ? 30.124 3.236 -30.907 1.00 72.06 113 ARG A N 1
ATOM 827 C CA . ARG A 1 113 ? 31.015 2.379 -31.716 1.00 72.06 113 ARG A CA 1
ATOM 828 C C . ARG A 1 113 ? 32.084 1.717 -30.833 1.00 72.06 113 ARG A C 1
ATOM 830 O O . ARG A 1 113 ? 32.600 2.341 -29.914 1.00 72.06 113 ARG A O 1
ATOM 837 N N . PHE A 1 114 ? 32.428 0.459 -31.129 1.00 53.00 114 PHE A N 1
ATOM 838 C CA . PHE A 1 114 ? 33.473 -0.275 -30.400 1.00 53.00 114 PHE A CA 1
ATOM 839 C C . PHE A 1 114 ? 34.798 0.517 -30.477 1.00 53.00 114 PHE A C 1
ATOM 841 O O . PHE A 1 114 ? 35.166 0.957 -31.565 1.00 53.00 114 PHE A O 1
ATOM 848 N N . PHE A 1 115 ? 35.481 0.710 -29.340 1.00 53.50 115 PHE A N 1
ATOM 849 C CA . PHE A 1 115 ? 36.729 1.490 -29.178 1.00 53.50 115 PHE A CA 1
ATOM 850 C C . PHE A 1 115 ? 36.649 3.030 -29.275 1.00 53.50 115 PHE A C 1
ATOM 852 O O . PHE A 1 115 ? 37.693 3.679 -29.340 1.00 53.50 115 PHE A O 1
ATOM 859 N N . VAL A 1 116 ? 35.463 3.648 -29.242 1.00 57.59 116 VAL A N 1
ATOM 860 C CA . VAL A 1 116 ? 35.334 5.121 -29.238 1.00 57.59 116 VAL A CA 1
ATOM 861 C C . VAL A 1 116 ? 35.056 5.634 -27.819 1.00 57.59 116 VAL A C 1
ATOM 863 O O . VAL A 1 116 ? 34.212 5.092 -27.111 1.00 57.59 116 VAL A O 1
ATOM 866 N N . ARG A 1 117 ? 35.792 6.671 -27.394 1.00 58.25 117 ARG A N 1
ATOM 867 C CA . ARG A 1 117 ? 35.559 7.408 -26.135 1.00 58.25 117 ARG A CA 1
ATOM 868 C C . ARG A 1 117 ? 34.150 8.030 -26.163 1.00 58.25 117 ARG A C 1
ATOM 870 O O . ARG A 1 117 ? 33.724 8.424 -27.245 1.00 58.25 117 ARG A O 1
ATOM 877 N N . ARG A 1 118 ? 33.446 8.109 -25.017 1.00 63.75 118 ARG A N 1
ATOM 878 C CA . ARG A 1 118 ? 32.109 8.746 -24.903 1.00 63.75 118 ARG A CA 1
ATOM 879 C C . ARG A 1 118 ? 32.064 10.045 -25.722 1.00 63.75 118 ARG A C 1
ATOM 881 O O . ARG A 1 118 ? 32.998 10.847 -25.647 1.00 63.75 118 ARG A O 1
ATOM 888 N N . SER A 1 119 ? 31.038 10.184 -26.562 1.00 76.62 119 SER A N 1
ATOM 889 C CA . SER A 1 119 ? 30.865 11.368 -27.406 1.00 76.62 119 SER A CA 1
ATOM 890 C C . SER A 1 119 ? 30.166 12.476 -26.618 1.00 76.62 119 SER A C 1
ATOM 892 O O . SER A 1 119 ? 29.403 12.177 -25.704 1.00 76.62 119 SER A O 1
ATOM 894 N N . SER A 1 120 ? 30.365 13.745 -26.990 1.00 83.38 120 SER A N 1
ATOM 895 C CA . SER A 1 120 ? 29.636 14.861 -26.359 1.00 83.38 120 SER A CA 1
ATOM 896 C C . SER A 1 120 ? 28.119 14.694 -26.474 1.00 83.38 120 SER A C 1
ATOM 898 O O . SER A 1 120 ? 27.390 15.058 -25.564 1.00 83.38 120 SER A O 1
ATOM 900 N N . GLN A 1 121 ? 27.652 14.067 -27.558 1.00 86.25 121 GLN A N 1
ATOM 901 C CA . GLN A 1 121 ? 26.241 13.753 -27.766 1.00 86.25 121 GLN A CA 1
ATOM 902 C C . GLN A 1 121 ? 25.715 12.709 -26.766 1.00 86.25 121 GLN A C 1
ATOM 904 O O . GLN A 1 121 ? 24.556 12.767 -26.368 1.00 86.25 121 GLN A O 1
ATOM 909 N N . ASP A 1 122 ? 26.546 11.746 -26.356 1.00 89.31 122 ASP A N 1
ATOM 910 C CA . ASP A 1 122 ? 26.160 10.771 -25.332 1.00 89.31 122 ASP A CA 1
ATOM 911 C C . ASP A 1 122 ? 26.059 11.427 -23.954 1.00 89.31 122 ASP A C 1
ATOM 913 O O . ASP A 1 122 ? 25.115 11.144 -23.221 1.00 89.31 122 ASP A O 1
ATOM 917 N N . ASP A 1 123 ? 26.990 12.325 -23.627 1.00 89.81 123 ASP A N 1
ATOM 918 C CA . ASP A 1 123 ? 26.976 13.063 -22.363 1.00 89.81 123 ASP A CA 1
ATOM 919 C C . ASP A 1 123 ? 25.781 14.036 -22.297 1.00 89.81 123 ASP A C 1
ATOM 921 O O . ASP A 1 123 ? 25.101 14.101 -21.274 1.00 89.81 123 ASP A O 1
ATOM 925 N N . GLU A 1 124 ? 25.451 14.719 -23.402 1.00 93.56 124 GLU A N 1
ATOM 926 C CA . GLU A 1 124 ? 24.253 15.567 -23.519 1.00 93.56 124 GLU A CA 1
ATOM 927 C C . GLU A 1 124 ? 22.955 14.767 -23.341 1.00 93.56 124 GLU A C 1
ATOM 929 O O . GLU A 1 124 ? 22.056 15.200 -22.619 1.00 93.56 124 GLU A O 1
ATOM 934 N N . ALA A 1 125 ? 22.851 13.583 -23.954 1.00 93.62 125 ALA A N 1
ATOM 935 C CA . ALA A 1 125 ? 21.674 12.727 -23.812 1.00 93.62 125 ALA A CA 1
ATOM 936 C C . ALA A 1 125 ? 21.494 12.227 -22.367 1.00 93.62 125 ALA A C 1
ATOM 938 O O . ALA A 1 125 ? 20.370 12.170 -21.868 1.00 93.62 125 ALA A O 1
ATOM 939 N N . VAL A 1 126 ? 22.593 11.895 -21.681 1.00 95.12 126 VAL A N 1
ATOM 940 C CA . VAL A 1 126 ? 22.575 11.496 -20.264 1.00 95.12 126 VAL A CA 1
ATOM 941 C C . VAL A 1 126 ? 22.167 12.662 -19.371 1.00 95.12 126 VAL A C 1
ATOM 943 O O . VAL A 1 126 ? 21.273 12.497 -18.544 1.00 95.12 126 VAL A O 1
ATOM 946 N N . ALA A 1 127 ? 22.776 13.837 -19.553 1.00 95.69 127 ALA A N 1
ATOM 947 C CA . ALA A 1 127 ? 22.441 15.033 -18.784 1.00 95.69 127 ALA A CA 1
ATOM 948 C C . ALA A 1 127 ? 20.961 15.398 -18.948 1.00 95.69 127 ALA A C 1
ATOM 950 O O . ALA A 1 127 ? 20.246 15.538 -17.958 1.00 95.69 127 ALA A O 1
ATOM 951 N N . ARG A 1 128 ? 20.468 15.420 -20.193 1.00 94.94 128 ARG A N 1
ATOM 952 C CA . ARG A 1 128 ? 19.058 15.689 -20.486 1.00 94.94 128 ARG A CA 1
ATOM 953 C C . ARG A 1 128 ? 18.126 14.670 -19.838 1.00 94.94 128 ARG A C 1
ATOM 955 O O . ARG A 1 128 ? 17.085 15.048 -19.315 1.00 94.94 128 ARG A O 1
ATOM 962 N N . ALA A 1 129 ? 18.467 13.383 -19.877 1.00 95.75 129 ALA A N 1
ATOM 963 C CA . ALA A 1 129 ? 17.641 12.360 -19.248 1.00 95.75 129 ALA A CA 1
ATOM 964 C C . ALA A 1 129 ? 17.561 12.547 -17.726 1.00 95.75 129 ALA A C 1
ATOM 966 O O . ALA A 1 129 ? 16.475 12.435 -17.169 1.00 95.75 129 ALA A O 1
ATOM 967 N N . LEU A 1 130 ? 18.681 12.883 -17.074 1.00 96.44 130 LEU A N 1
ATOM 968 C CA . LEU A 1 130 ? 18.723 13.175 -15.639 1.00 96.44 130 LEU A CA 1
ATOM 969 C C . LEU A 1 130 ? 17.932 14.437 -15.270 1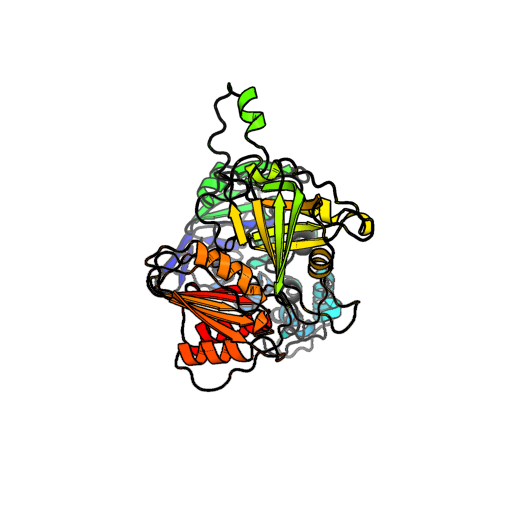.00 96.44 130 LEU A C 1
ATOM 971 O O . LEU A 1 130 ? 17.304 14.466 -14.212 1.00 96.44 130 LEU A O 1
ATOM 975 N N . GLU A 1 131 ? 17.964 15.468 -16.117 1.00 95.44 131 GLU A N 1
ATOM 976 C CA . GLU A 1 131 ? 17.173 16.693 -15.948 1.00 95.44 131 GLU A CA 1
ATOM 977 C C . GLU A 1 131 ? 15.675 16.402 -16.036 1.00 95.44 131 GLU A C 1
ATOM 979 O O . GLU A 1 131 ? 14.934 16.747 -15.118 1.00 95.44 131 GLU A O 1
ATOM 984 N N . LEU A 1 132 ? 15.244 15.702 -17.092 1.00 92.44 132 LEU A N 1
ATOM 985 C CA . LEU A 1 132 ? 13.836 15.362 -17.320 1.00 92.44 132 LEU A CA 1
ATOM 986 C C . LEU A 1 132 ? 13.237 14.538 -16.175 1.00 92.44 132 LEU A C 1
ATOM 988 O O . LEU A 1 132 ? 12.067 14.697 -15.850 1.00 92.44 132 LEU A O 1
ATOM 992 N N . THR A 1 133 ? 14.028 13.672 -15.541 1.00 91.88 133 THR A N 1
ATOM 993 C CA . THR A 1 133 ? 13.565 12.849 -14.414 1.00 91.88 133 THR A CA 1
ATOM 994 C C . THR A 1 133 ? 13.813 13.479 -13.044 1.00 91.88 133 THR A C 1
ATOM 996 O O . THR A 1 133 ? 13.480 12.868 -12.024 1.00 91.88 133 THR A O 1
ATOM 999 N N . GLY A 1 134 ? 14.408 14.675 -12.981 1.00 92.56 134 GLY A N 1
ATOM 1000 C CA . GLY A 1 134 ? 14.732 15.351 -11.723 1.00 92.56 134 GLY A CA 1
ATOM 1001 C C . GLY A 1 134 ? 15.731 14.573 -10.858 1.00 92.56 134 GLY A C 1
ATOM 1002 O O . GLY A 1 134 ? 15.579 14.505 -9.639 1.00 92.56 134 GLY A O 1
ATOM 1003 N N . THR A 1 135 ? 16.724 13.928 -11.479 1.00 95.50 135 THR A N 1
ATOM 1004 C CA . THR A 1 135 ? 17.724 13.076 -10.806 1.00 95.50 135 THR A CA 1
ATOM 1005 C C . THR A 1 135 ? 19.164 13.566 -10.975 1.00 95.50 135 THR A C 1
ATOM 1007 O O . THR A 1 135 ? 20.096 12.815 -10.696 1.00 95.50 135 THR A O 1
ATOM 1010 N N . VAL A 1 136 ? 19.367 14.814 -11.410 1.00 96.88 136 VAL A N 1
ATOM 1011 C CA . VAL A 1 136 ? 20.703 15.419 -11.596 1.00 96.88 136 VAL A CA 1
ATOM 1012 C C . VAL A 1 136 ? 21.528 15.373 -10.307 1.00 96.88 136 VAL A C 1
ATOM 1014 O O . VAL A 1 136 ? 22.658 14.893 -10.323 1.00 96.88 136 VAL A O 1
ATOM 1017 N N . ASP A 1 137 ? 20.938 15.752 -9.172 1.00 96.69 137 ASP A N 1
ATOM 1018 C CA . ASP A 1 137 ? 21.625 15.777 -7.869 1.00 96.69 137 ASP A CA 1
ATOM 1019 C C . ASP A 1 137 ? 22.003 14.379 -7.344 1.00 96.69 137 ASP A C 1
ATOM 1021 O O . ASP A 1 137 ? 22.738 14.241 -6.366 1.00 96.69 137 ASP A O 1
ATOM 1025 N N . LEU A 1 138 ? 21.496 13.320 -7.984 1.00 95.88 138 LEU A N 1
ATOM 1026 C CA . LEU A 1 138 ? 21.788 11.933 -7.635 1.00 95.88 138 LEU A CA 1
ATOM 1027 C C . LEU A 1 138 ? 22.905 11.331 -8.493 1.00 95.88 138 LEU A C 1
ATOM 1029 O O . LEU A 1 138 ? 23.316 10.213 -8.202 1.00 95.88 138 LEU A O 1
ATOM 1033 N N . ALA A 1 139 ? 23.394 12.038 -9.519 1.00 96.06 139 ALA A N 1
ATOM 1034 C CA . ALA A 1 139 ? 24.289 11.515 -10.556 1.00 96.06 139 ALA A CA 1
ATOM 1035 C C . ALA A 1 139 ? 25.507 10.739 -10.013 1.00 96.06 139 ALA A C 1
ATOM 1037 O O . ALA A 1 139 ? 25.827 9.665 -10.522 1.00 96.06 139 ALA A O 1
ATOM 1038 N N . GLU A 1 140 ? 26.139 11.241 -8.952 1.00 94.88 140 GLU A N 1
ATOM 1039 C CA . GLU A 1 140 ? 27.349 10.654 -8.353 1.00 94.88 140 GLU A CA 1
ATOM 1040 C C . GLU A 1 140 ? 27.059 9.588 -7.280 1.00 94.88 140 GLU A C 1
ATOM 1042 O O . GLU A 1 140 ? 27.976 8.939 -6.779 1.00 94.88 140 GLU A O 1
ATOM 1047 N N . ARG A 1 141 ? 25.792 9.393 -6.893 1.00 95.12 141 ARG A N 1
ATOM 1048 C CA . ARG A 1 141 ? 25.413 8.433 -5.847 1.00 95.12 141 ARG A CA 1
ATOM 1049 C C . ARG A 1 141 ? 25.318 7.017 -6.393 1.00 95.12 141 ARG A C 1
ATOM 1051 O O . ARG A 1 141 ? 24.926 6.809 -7.543 1.00 95.12 141 ARG A O 1
ATOM 1058 N N . CYS A 1 142 ? 25.597 6.037 -5.537 1.00 94.69 142 CYS A N 1
ATOM 1059 C CA . CYS A 1 142 ? 25.351 4.632 -5.843 1.00 94.69 142 CYS A CA 1
ATOM 1060 C C . CYS A 1 142 ? 23.843 4.354 -5.908 1.00 94.69 142 CYS A C 1
ATOM 1062 O O . CYS A 1 142 ? 23.081 4.777 -5.038 1.00 94.69 142 CYS A O 1
ATOM 1064 N N . VAL A 1 143 ? 23.408 3.601 -6.921 1.00 91.44 143 VAL A N 1
ATOM 1065 C CA . VAL A 1 143 ? 21.983 3.285 -7.140 1.00 91.44 143 VAL A CA 1
ATOM 1066 C C . VAL A 1 143 ? 21.381 2.489 -5.972 1.00 91.44 143 VAL A C 1
ATOM 1068 O O . VAL A 1 143 ? 20.193 2.626 -5.681 1.00 91.44 143 VAL A O 1
ATOM 1071 N N . ASP A 1 144 ? 22.198 1.704 -5.267 1.00 88.31 144 ASP A N 1
ATOM 1072 C CA . ASP A 1 144 ? 21.779 0.895 -4.115 1.00 88.31 144 ASP A CA 1
ATOM 1073 C C . ASP A 1 144 ? 21.466 1.733 -2.859 1.00 88.31 144 ASP A C 1
ATOM 1075 O O . ASP A 1 144 ? 20.816 1.247 -1.937 1.00 88.31 144 ASP A O 1
ATOM 1079 N N . GLU A 1 145 ? 21.869 3.007 -2.832 1.00 88.75 145 GLU A N 1
ATOM 1080 C CA . GLU A 1 145 ? 21.595 3.947 -1.734 1.00 88.75 145 GLU A CA 1
ATOM 1081 C C . GLU A 1 145 ? 20.301 4.755 -1.935 1.00 88.75 145 GLU A C 1
ATOM 1083 O O . GLU A 1 145 ? 19.968 5.636 -1.131 1.00 88.75 145 GLU A O 1
ATOM 1088 N N . LEU A 1 146 ? 19.609 4.542 -3.055 1.00 88.62 146 LEU A N 1
ATOM 1089 C CA . LEU A 1 146 ? 18.429 5.308 -3.436 1.00 88.62 146 LEU A CA 1
ATOM 1090 C C . LEU A 1 146 ? 17.154 4.715 -2.835 1.00 88.62 146 LEU A C 1
ATOM 1092 O O . LEU A 1 146 ? 17.008 3.499 -2.700 1.00 88.62 146 LEU A O 1
ATOM 1096 N N . SER A 1 147 ? 16.176 5.579 -2.550 1.00 88.44 147 SER A N 1
ATOM 1097 C CA . SER A 1 147 ? 14.819 5.115 -2.249 1.00 88.44 147 SER A CA 1
ATOM 1098 C C . SER A 1 147 ? 14.205 4.399 -3.461 1.00 88.44 147 SER A C 1
ATOM 1100 O O . SER A 1 147 ? 14.638 4.596 -4.599 1.00 88.44 147 SER A O 1
ATOM 1102 N N . GLY A 1 148 ? 13.156 3.596 -3.245 1.00 86.56 148 GLY A N 1
ATOM 1103 C CA . GLY A 1 148 ? 12.465 2.889 -4.333 1.00 86.56 148 GLY A CA 1
ATOM 1104 C C . GLY A 1 148 ? 12.033 3.820 -5.473 1.00 86.56 148 GLY A C 1
ATOM 1105 O O . GLY A 1 148 ? 12.335 3.543 -6.632 1.00 86.56 148 GLY A O 1
ATOM 1106 N N . GLY A 1 149 ? 11.432 4.967 -5.142 1.00 87.56 149 GLY A N 1
ATOM 1107 C CA . GLY A 1 149 ? 11.007 5.959 -6.132 1.00 87.56 149 GLY A CA 1
ATOM 1108 C C . GLY A 1 149 ? 12.159 6.705 -6.819 1.00 87.56 149 GLY A C 1
ATOM 1109 O O . GLY A 1 149 ? 12.099 6.966 -8.019 1.00 87.56 149 GLY A O 1
ATOM 1110 N N . GLN A 1 150 ? 13.253 7.007 -6.106 1.00 90.88 150 GLN A N 1
ATOM 1111 C CA . GLN A 1 150 ? 14.462 7.568 -6.731 1.00 90.88 150 GLN A CA 1
ATOM 1112 C C . GLN A 1 150 ? 15.074 6.579 -7.725 1.00 90.88 150 GLN A C 1
ATOM 1114 O O . GLN A 1 150 ? 15.374 6.944 -8.860 1.00 90.88 150 GLN A O 1
ATOM 1119 N N . ARG A 1 151 ? 15.202 5.312 -7.322 1.00 91.62 151 ARG A N 1
ATOM 1120 C CA . ARG A 1 151 ? 15.708 4.238 -8.175 1.00 91.62 151 ARG A CA 1
ATOM 1121 C C . ARG A 1 151 ? 14.836 4.058 -9.418 1.00 91.62 151 ARG A C 1
ATOM 1123 O O . ARG A 1 151 ? 15.380 3.944 -10.511 1.00 91.62 151 ARG A O 1
ATOM 1130 N N . GLN A 1 152 ? 13.511 4.096 -9.271 1.00 91.25 152 GLN A N 1
ATOM 1131 C CA . GLN A 1 152 ? 12.575 4.022 -10.394 1.00 91.25 152 GLN A CA 1
ATOM 1132 C C . GLN A 1 152 ? 12.806 5.153 -11.409 1.00 91.25 152 GLN A C 1
ATOM 1134 O O . GLN A 1 152 ? 12.971 4.883 -12.598 1.00 91.25 152 GLN A O 1
ATOM 1139 N N . ARG A 1 153 ? 12.905 6.409 -10.950 1.00 92.31 153 ARG A N 1
ATOM 1140 C CA . ARG A 1 153 ? 13.179 7.564 -11.827 1.00 92.31 153 ARG A CA 1
ATOM 1141 C C . ARG A 1 153 ? 14.522 7.461 -12.546 1.00 92.31 153 ARG A C 1
ATOM 1143 O O . ARG A 1 153 ? 14.608 7.804 -13.718 1.00 92.31 153 ARG A O 1
ATOM 1150 N N . VAL A 1 154 ? 15.552 6.927 -11.892 1.00 94.94 154 VAL A N 1
ATOM 1151 C CA . VAL A 1 154 ? 16.853 6.678 -12.536 1.00 94.94 154 VAL A CA 1
ATOM 1152 C C . VAL A 1 154 ? 16.749 5.617 -13.640 1.00 94.94 154 VAL A C 1
ATOM 1154 O O . VAL A 1 154 ? 17.369 5.758 -14.694 1.00 94.94 154 VAL A O 1
ATOM 1157 N N . TRP A 1 155 ? 15.947 4.569 -13.448 1.00 94.56 155 TRP A N 1
ATOM 1158 C CA . TRP A 1 155 ? 15.714 3.573 -14.497 1.00 94.56 155 TRP A CA 1
ATOM 1159 C C . TRP A 1 155 ? 14.906 4.128 -15.674 1.00 94.56 155 TRP A C 1
ATOM 1161 O O . TRP A 1 155 ? 15.222 3.813 -16.823 1.00 94.56 155 TRP A O 1
ATOM 1171 N N . VAL A 1 156 ? 13.930 5.003 -15.408 1.00 94.19 156 VAL A N 1
ATOM 1172 C CA . VAL A 1 156 ? 13.265 5.793 -16.455 1.00 94.19 156 VAL A CA 1
ATOM 1173 C C . VAL A 1 156 ? 14.297 6.637 -17.205 1.00 94.19 156 VAL A C 1
ATOM 1175 O O . VAL A 1 156 ? 14.342 6.579 -18.431 1.00 94.19 156 VAL A O 1
ATOM 1178 N N . ALA A 1 157 ? 15.175 7.354 -16.497 1.00 95.31 157 ALA A N 1
ATOM 1179 C CA . ALA A 1 157 ? 16.214 8.183 -17.106 1.00 95.31 157 ALA A CA 1
ATOM 1180 C C . ALA A 1 157 ? 17.123 7.364 -18.033 1.00 95.31 157 ALA A C 1
ATOM 1182 O O . ALA A 1 157 ? 17.409 7.780 -19.151 1.00 95.31 157 ALA A O 1
ATOM 1183 N N . MET A 1 158 ? 17.528 6.162 -17.615 1.00 95.50 158 MET A N 1
ATOM 1184 C CA . MET A 1 158 ? 18.319 5.253 -18.450 1.00 95.50 158 MET A CA 1
ATOM 1185 C C . MET A 1 158 ? 17.592 4.889 -19.752 1.00 95.50 158 MET A C 1
ATOM 1187 O O . MET A 1 158 ? 18.194 4.955 -20.827 1.00 95.50 158 MET A O 1
ATOM 1191 N N . ALA A 1 159 ? 16.298 4.565 -19.676 1.00 94.88 159 ALA A N 1
ATOM 1192 C CA . ALA A 1 159 ? 15.495 4.246 -20.854 1.00 94.88 159 ALA A CA 1
ATOM 1193 C C . ALA A 1 159 ? 15.305 5.468 -21.778 1.00 94.88 159 ALA A C 1
ATOM 1195 O O . ALA A 1 159 ? 15.395 5.338 -23.000 1.00 94.88 159 ALA A O 1
ATOM 1196 N N . LEU A 1 160 ? 15.113 6.666 -21.210 1.00 94.25 160 LEU A N 1
ATOM 1197 C CA . LEU A 1 160 ? 14.997 7.922 -21.961 1.00 94.25 160 LEU A CA 1
ATOM 1198 C C . LEU A 1 160 ? 16.315 8.332 -22.629 1.00 94.25 160 LEU A C 1
ATOM 1200 O O . LEU A 1 160 ? 16.307 8.779 -23.777 1.00 94.25 160 LEU A O 1
ATOM 1204 N N . ALA A 1 161 ? 17.453 8.122 -21.960 1.00 95.50 161 ALA A N 1
ATOM 1205 C CA . ALA A 1 161 ? 18.780 8.408 -22.504 1.00 95.50 161 ALA A CA 1
ATOM 1206 C C . ALA A 1 161 ? 19.076 7.597 -23.774 1.00 95.50 161 ALA A C 1
ATOM 1208 O O . ALA A 1 161 ? 19.889 8.014 -24.599 1.00 95.50 161 ALA A O 1
ATOM 1209 N N . GLN A 1 162 ? 18.416 6.452 -23.969 1.00 94.44 162 GLN A N 1
ATOM 1210 C CA . GLN A 1 162 ? 18.540 5.641 -25.180 1.00 94.44 162 GLN A CA 1
ATOM 1211 C C . GLN A 1 162 ? 17.956 6.334 -26.426 1.00 94.44 162 GLN A C 1
ATOM 1213 O O . GLN A 1 162 ? 18.351 5.976 -27.535 1.00 94.44 162 GLN A O 1
ATOM 1218 N N . GLU A 1 163 ? 17.072 7.329 -26.260 1.00 93.44 163 GLU A N 1
ATOM 1219 C CA . GLU A 1 163 ? 16.457 8.128 -27.337 1.00 93.44 163 GLU A CA 1
ATOM 1220 C C . GLU A 1 163 ? 15.867 7.270 -28.466 1.00 93.44 163 GLU A C 1
ATOM 1222 O O . GLU A 1 163 ? 16.192 7.418 -29.643 1.00 93.44 163 GLU A O 1
ATOM 1227 N N . THR A 1 164 ? 15.017 6.324 -28.079 1.00 94.62 164 THR A N 1
ATOM 1228 C CA . THR A 1 164 ? 14.380 5.377 -28.999 1.00 94.62 164 THR A CA 1
ATOM 1229 C C . THR A 1 164 ? 13.062 5.918 -29.539 1.00 94.62 164 THR A C 1
ATOM 1231 O O . THR A 1 164 ? 12.379 6.699 -28.882 1.00 94.62 164 THR A O 1
ATOM 1234 N N . GLU A 1 165 ? 12.696 5.489 -30.747 1.00 94.44 165 GLU A N 1
ATOM 1235 C CA . GLU A 1 165 ? 11.427 5.858 -31.392 1.00 94.44 165 GLU A CA 1
ATOM 1236 C C . GLU A 1 165 ? 10.231 5.083 -30.808 1.00 94.44 165 GLU A C 1
ATOM 1238 O O . GLU A 1 165 ? 9.087 5.522 -30.928 1.00 94.44 165 GLU A O 1
ATOM 1243 N N . LEU A 1 166 ? 10.497 3.929 -30.185 1.00 96.62 166 LEU A N 1
ATOM 1244 C CA . LEU A 1 166 ? 9.528 3.070 -29.511 1.00 96.62 166 LEU A CA 1
ATOM 1245 C C . LEU A 1 166 ? 9.989 2.812 -28.071 1.00 96.62 166 LEU A C 1
ATOM 1247 O O . LEU A 1 166 ? 11.084 2.290 -27.864 1.00 96.62 166 LEU A O 1
ATOM 1251 N N . LEU A 1 167 ? 9.143 3.096 -27.083 1.00 97.31 167 LEU A N 1
ATOM 1252 C CA . LEU A 1 167 ? 9.448 2.890 -25.669 1.00 97.31 167 LEU A CA 1
ATOM 1253 C C . LEU A 1 167 ? 8.427 1.946 -25.025 1.00 97.31 167 LEU A C 1
ATOM 1255 O O . LEU A 1 167 ? 7.228 2.215 -25.043 1.00 97.31 167 LEU A O 1
ATOM 1259 N N . LEU A 1 168 ? 8.906 0.842 -24.451 1.00 97.62 168 LEU A N 1
ATOM 1260 C CA . LEU A 1 168 ? 8.096 -0.125 -23.709 1.00 97.62 168 LEU A CA 1
ATOM 1261 C C . LEU A 1 168 ? 8.347 0.033 -22.206 1.00 97.62 168 LEU A C 1
ATOM 1263 O O . LEU A 1 168 ? 9.494 -0.003 -21.765 1.00 97.62 168 LEU A O 1
ATOM 1267 N N . LEU A 1 169 ? 7.293 0.191 -21.413 1.00 96.44 169 LEU A N 1
ATOM 1268 C CA . LEU A 1 169 ? 7.383 0.490 -19.985 1.00 96.44 169 LEU A CA 1
ATOM 1269 C C . LEU A 1 169 ? 6.497 -0.470 -19.186 1.00 96.44 169 LEU A C 1
ATOM 1271 O O . LEU A 1 169 ? 5.275 -0.448 -19.308 1.00 96.44 169 LEU A O 1
ATOM 1275 N N . ASP A 1 170 ? 7.096 -1.323 -18.366 1.00 94.38 170 ASP A N 1
ATOM 1276 C CA . ASP A 1 170 ? 6.374 -2.272 -17.516 1.00 94.38 170 ASP A CA 1
ATOM 1277 C C . ASP A 1 170 ? 6.196 -1.650 -16.127 1.00 94.38 170 ASP A C 1
ATOM 1279 O O . ASP A 1 170 ? 7.147 -1.600 -15.350 1.00 94.38 170 ASP A O 1
ATOM 1283 N N . GLU A 1 171 ? 5.002 -1.123 -15.845 1.00 91.56 171 GLU A N 1
ATOM 1284 C CA . GLU A 1 171 ? 4.659 -0.459 -14.579 1.00 91.56 171 GLU A CA 1
ATOM 1285 C C . GLU A 1 171 ? 5.639 0.666 -14.184 1.00 91.56 171 GLU A C 1
ATOM 1287 O O . GLU A 1 171 ? 6.222 0.655 -13.094 1.00 91.56 171 GLU A O 1
ATOM 1292 N N . PRO A 1 172 ? 5.829 1.680 -15.053 1.00 91.50 172 PRO A N 1
ATOM 1293 C CA . PRO A 1 172 ? 6.804 2.746 -14.822 1.00 91.50 172 PRO A CA 1
ATOM 1294 C C . PRO A 1 172 ? 6.515 3.572 -13.559 1.00 91.50 172 PRO A C 1
ATOM 1296 O O . PRO A 1 172 ? 7.428 4.193 -13.020 1.00 91.50 172 PRO A O 1
ATOM 1299 N N . THR A 1 173 ? 5.268 3.559 -13.085 1.00 90.19 173 THR A N 1
ATOM 1300 C CA . THR A 1 173 ? 4.765 4.309 -11.930 1.00 90.19 173 THR A CA 1
ATOM 1301 C C . THR A 1 173 ? 4.856 3.553 -10.599 1.00 90.19 173 THR A C 1
ATOM 1303 O O . THR A 1 173 ? 4.510 4.108 -9.555 1.00 90.19 173 THR A O 1
ATOM 1306 N N . SER A 1 174 ? 5.333 2.304 -10.598 1.00 85.31 174 SER A N 1
ATOM 1307 C CA . SER A 1 174 ? 5.491 1.518 -9.371 1.00 85.31 174 SER A CA 1
ATOM 1308 C C . SER A 1 174 ? 6.460 2.185 -8.386 1.00 85.31 174 SER A C 1
ATOM 1310 O O . SER A 1 174 ? 7.470 2.766 -8.777 1.00 85.31 174 SER A O 1
ATOM 1312 N N . TYR A 1 175 ? 6.155 2.090 -7.087 1.00 82.12 175 TYR A N 1
ATOM 1313 C CA . TYR A 1 175 ? 6.918 2.699 -5.981 1.00 82.12 175 TYR A CA 1
ATOM 1314 C C . TYR A 1 175 ? 6.964 4.239 -5.953 1.00 82.12 175 TYR A C 1
ATOM 1316 O O . TYR A 1 175 ? 7.708 4.804 -5.147 1.00 82.12 175 TYR A O 1
ATOM 1324 N N . LEU A 1 176 ? 6.182 4.916 -6.798 1.00 84.94 176 LEU A N 1
ATOM 1325 C CA . LEU A 1 176 ? 6.008 6.368 -6.777 1.00 84.94 176 LEU A CA 1
ATOM 1326 C C . LEU A 1 176 ? 4.711 6.739 -6.051 1.00 84.94 176 LEU A C 1
ATOM 1328 O O . LEU A 1 176 ? 3.699 6.047 -6.182 1.00 84.94 176 LEU A O 1
ATOM 1332 N N . ASP A 1 177 ? 4.736 7.841 -5.301 1.00 87.50 177 ASP A N 1
ATOM 1333 C CA . ASP A 1 177 ? 3.508 8.474 -4.814 1.00 87.50 177 ASP A CA 1
ATOM 1334 C C . ASP A 1 177 ? 2.725 9.115 -5.972 1.00 87.50 177 ASP A C 1
ATOM 1336 O O . ASP A 1 177 ? 3.252 9.302 -7.068 1.00 87.50 177 ASP A O 1
ATOM 1340 N N . LEU A 1 178 ? 1.456 9.453 -5.735 1.00 86.06 178 LEU A N 1
ATO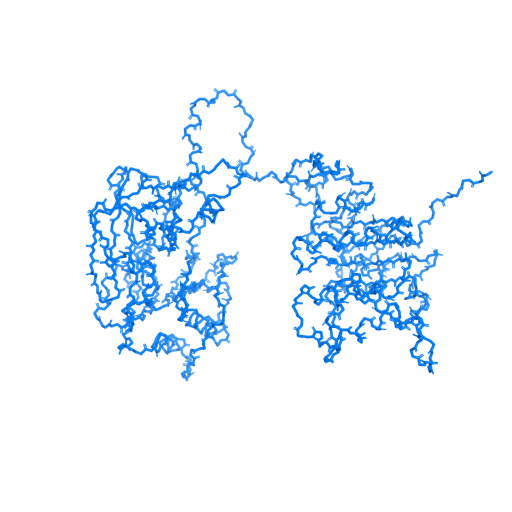M 1341 C CA . LEU A 1 178 ? 0.553 9.937 -6.783 1.00 86.06 178 LEU A CA 1
ATOM 1342 C C . LEU A 1 178 ? 1.095 11.162 -7.540 1.00 86.06 178 LEU A C 1
ATOM 1344 O O . LEU A 1 178 ? 0.908 11.240 -8.750 1.00 86.06 178 LEU A O 1
ATOM 1348 N N . ALA A 1 179 ? 1.768 12.091 -6.854 1.00 86.75 179 ALA A N 1
ATOM 1349 C CA . ALA A 1 179 ? 2.327 13.281 -7.493 1.00 86.75 179 ALA A CA 1
ATOM 1350 C C . ALA A 1 179 ? 3.430 12.892 -8.486 1.00 86.75 179 ALA A C 1
ATOM 1352 O O . ALA A 1 179 ? 3.344 13.221 -9.665 1.00 86.75 179 ALA A O 1
ATOM 1353 N N . HIS A 1 180 ? 4.392 12.077 -8.049 1.00 85.06 180 HIS A N 1
ATOM 1354 C CA . HIS A 1 180 ? 5.472 11.614 -8.919 1.00 85.06 180 HIS A CA 1
ATOM 1355 C C . HIS A 1 180 ? 4.990 10.669 -10.035 1.00 85.06 180 HIS A C 1
ATOM 1357 O O . HIS A 1 180 ? 5.632 10.588 -11.083 1.00 85.06 180 HIS A O 1
ATOM 1363 N N . GLN A 1 181 ? 3.886 9.935 -9.838 1.00 91.19 181 GLN A N 1
ATOM 1364 C CA . GLN A 1 181 ? 3.261 9.157 -10.915 1.00 91.19 181 GLN A CA 1
ATOM 1365 C C . GLN A 1 181 ? 2.727 10.069 -12.022 1.00 91.19 181 GLN A C 1
ATOM 1367 O O . GLN A 1 181 ? 2.962 9.791 -13.195 1.00 91.19 181 GLN A O 1
ATOM 1372 N N . VAL A 1 182 ? 2.027 11.142 -11.645 1.00 92.44 182 VAL A N 1
ATOM 1373 C CA . VAL A 1 182 ? 1.492 12.143 -12.577 1.00 92.44 182 VAL A CA 1
ATOM 1374 C C . VAL A 1 182 ? 2.628 12.840 -13.321 1.00 92.44 182 VAL A C 1
ATOM 1376 O O . VAL A 1 182 ? 2.618 12.814 -14.546 1.00 92.44 182 VAL A O 1
ATOM 1379 N N . ASP A 1 183 ? 3.659 13.320 -12.617 1.00 90.75 183 ASP A N 1
ATOM 1380 C CA . ASP A 1 183 ? 4.822 13.978 -13.237 1.00 90.75 183 ASP A CA 1
ATOM 1381 C C . ASP A 1 183 ? 5.498 13.089 -14.297 1.00 90.75 183 ASP A C 1
ATOM 1383 O O . ASP A 1 183 ? 5.879 13.544 -15.376 1.00 90.75 183 ASP A O 1
ATOM 1387 N N . LEU A 1 184 ? 5.643 11.789 -14.009 1.00 92.81 184 LEU A N 1
ATOM 1388 C CA . LEU A 1 184 ? 6.222 10.833 -14.952 1.00 92.81 184 LEU A CA 1
ATOM 1389 C C . LEU A 1 184 ? 5.326 10.613 -16.178 1.00 92.81 184 LEU A C 1
ATOM 1391 O O . LEU A 1 184 ? 5.830 10.500 -17.296 1.00 92.81 184 LEU A O 1
ATOM 1395 N N . LEU A 1 185 ? 4.013 10.508 -15.984 1.00 95.38 185 LEU A N 1
ATOM 1396 C CA . LEU A 1 185 ? 3.071 10.321 -17.086 1.00 95.38 185 LEU A CA 1
ATOM 1397 C C . LEU A 1 185 ? 2.966 11.580 -17.958 1.00 95.38 185 LEU A C 1
ATOM 1399 O O . LEU A 1 185 ? 2.935 11.448 -19.182 1.00 95.38 185 LEU A O 1
ATOM 1403 N N . ASP A 1 186 ? 3.009 12.770 -17.355 1.00 94.44 186 ASP A N 1
ATOM 1404 C CA . ASP A 1 186 ? 3.099 14.054 -18.059 1.00 94.44 186 ASP A CA 1
ATOM 1405 C C . ASP A 1 186 ? 4.376 14.113 -18.909 1.00 94.44 186 ASP A C 1
ATOM 1407 O O . ASP A 1 186 ? 4.294 14.344 -20.114 1.00 94.44 186 ASP A O 1
ATOM 1411 N N . LEU A 1 187 ? 5.540 13.770 -18.340 1.00 93.69 187 LEU A N 1
ATOM 1412 C CA . LEU A 1 187 ? 6.809 13.696 -19.075 1.00 93.69 187 LEU A CA 1
ATOM 1413 C C . LEU A 1 187 ? 6.733 12.757 -20.293 1.00 93.69 187 LEU A C 1
ATOM 1415 O O . LEU A 1 187 ? 7.248 13.067 -21.370 1.00 93.69 187 LEU A O 1
ATOM 1419 N N . LEU A 1 188 ? 6.123 11.579 -20.136 1.00 94.81 188 LEU A N 1
ATOM 1420 C CA . LEU A 1 188 ? 5.969 10.619 -21.233 1.00 94.81 188 LEU A CA 1
ATOM 1421 C C . LEU A 1 188 ? 5.003 11.135 -22.306 1.00 94.81 188 LEU A C 1
ATOM 1423 O O . LEU A 1 188 ? 5.249 10.934 -23.497 1.00 94.81 188 LEU A O 1
ATOM 1427 N N . HIS A 1 189 ? 3.931 11.812 -21.899 1.00 93.88 189 HIS A N 1
ATOM 1428 C CA . HIS A 1 189 ? 2.987 12.436 -22.816 1.00 93.88 189 HIS A CA 1
ATOM 1429 C C . HIS A 1 189 ? 3.637 13.589 -23.597 1.00 93.88 189 HIS A C 1
ATOM 1431 O O . HIS A 1 189 ? 3.515 13.640 -24.820 1.00 93.88 189 HIS A O 1
ATOM 1437 N N . GLU A 1 190 ? 4.409 14.452 -22.934 1.00 93.25 190 GLU A N 1
ATOM 1438 C CA . GLU A 1 190 ? 5.201 15.510 -23.574 1.00 93.25 190 GLU A CA 1
ATOM 1439 C C . GLU A 1 190 ? 6.211 14.930 -24.570 1.00 93.25 190 GLU A C 1
ATOM 1441 O O . GLU A 1 190 ? 6.299 15.382 -25.712 1.00 93.25 190 GLU A O 1
ATOM 1446 N N . LEU A 1 191 ? 6.924 13.865 -24.186 1.00 92.50 191 LEU A N 1
ATOM 1447 C CA . LEU A 1 191 ? 7.860 13.174 -25.072 1.00 92.50 191 LEU A CA 1
ATOM 1448 C C . LEU A 1 191 ? 7.170 12.653 -26.342 1.00 92.50 191 LEU A C 1
ATOM 1450 O O . LEU A 1 191 ? 7.722 12.779 -27.440 1.00 92.50 191 LEU A O 1
ATOM 1454 N N . ASN A 1 192 ? 5.983 12.060 -26.200 1.00 95.88 192 ASN A N 1
ATOM 1455 C CA . ASN A 1 192 ? 5.173 11.617 -27.329 1.00 95.88 192 ASN A CA 1
ATOM 1456 C C . ASN A 1 192 ? 4.738 12.805 -28.205 1.00 95.88 192 ASN A C 1
ATOM 1458 O O . ASN A 1 192 ? 4.966 12.770 -29.415 1.00 95.88 192 ASN A O 1
ATOM 1462 N N . ALA A 1 193 ? 4.192 13.864 -27.607 1.00 93.94 193 ALA A N 1
ATOM 1463 C CA . ALA A 1 193 ? 3.675 15.025 -28.324 1.00 93.94 193 ALA A CA 1
ATOM 1464 C C . ALA A 1 193 ? 4.767 15.793 -29.091 1.00 93.94 193 ALA A C 1
ATOM 1466 O O . ALA A 1 193 ? 4.554 16.208 -30.231 1.00 93.94 193 ALA A O 1
ATOM 1467 N N . GLU A 1 194 ? 5.949 15.965 -28.495 1.00 93.00 194 GLU A N 1
ATOM 1468 C CA . GLU A 1 194 ? 7.049 16.723 -29.097 1.00 93.00 194 GLU A CA 1
ATOM 1469 C C . GLU A 1 194 ? 7.832 15.927 -30.144 1.00 93.00 194 GLU A C 1
ATOM 1471 O O . GLU A 1 194 ? 8.271 16.488 -31.152 1.00 93.00 194 GLU A O 1
ATOM 1476 N N . ARG A 1 195 ? 8.061 14.628 -29.902 1.00 90.88 195 ARG A N 1
ATOM 1477 C CA . ARG A 1 195 ? 8.972 13.809 -30.725 1.00 90.88 195 ARG A CA 1
ATOM 1478 C C . ARG A 1 195 ? 8.273 12.762 -31.581 1.00 90.88 195 ARG A C 1
ATOM 1480 O O . ARG A 1 195 ? 8.924 12.149 -32.423 1.00 90.88 195 ARG A O 1
ATOM 1487 N N . GLY A 1 196 ? 6.979 12.530 -31.373 1.00 94.12 196 GLY A N 1
ATOM 1488 C CA . GLY A 1 196 ? 6.255 11.427 -32.004 1.00 94.12 196 GLY A CA 1
ATOM 1489 C C . GLY A 1 196 ? 6.731 10.052 -31.528 1.00 94.12 196 GLY A C 1
ATOM 1490 O O . GLY A 1 196 ? 6.584 9.070 -32.257 1.00 94.12 196 GLY A O 1
ATOM 1491 N N . THR A 1 197 ? 7.337 9.966 -30.338 1.00 95.69 197 THR A N 1
ATOM 1492 C CA . THR A 1 197 ? 7.777 8.693 -29.752 1.00 95.69 197 THR A CA 1
ATOM 1493 C C . THR A 1 197 ? 6.565 7.806 -29.507 1.00 95.69 197 THR A C 1
ATOM 1495 O O . THR A 1 197 ? 5.609 8.225 -28.862 1.00 95.69 197 THR A O 1
ATOM 1498 N N . THR A 1 198 ? 6.594 6.564 -29.979 1.00 97.75 198 THR A N 1
ATOM 1499 C CA . THR A 1 198 ? 5.525 5.597 -29.694 1.00 97.75 198 THR A CA 1
ATOM 1500 C C . THR A 1 198 ? 5.759 4.991 -28.321 1.00 97.75 198 THR A C 1
ATOM 1502 O O . THR A 1 198 ? 6.852 4.488 -28.053 1.00 97.75 198 THR A O 1
ATOM 1505 N N . ILE A 1 199 ? 4.752 5.003 -27.453 1.00 97.88 199 ILE A N 1
ATOM 1506 C CA . ILE A 1 199 ? 4.905 4.543 -26.070 1.00 97.88 199 ILE A CA 1
ATOM 1507 C C . ILE A 1 199 ? 3.912 3.421 -25.811 1.00 97.88 199 ILE A C 1
ATOM 1509 O O . ILE A 1 199 ? 2.726 3.565 -26.082 1.00 97.88 199 ILE A O 1
ATOM 1513 N N . VAL A 1 200 ? 4.387 2.307 -25.259 1.00 98.12 200 VAL A N 1
ATOM 1514 C CA . VAL A 1 200 ? 3.531 1.243 -24.730 1.00 98.12 200 VAL A CA 1
ATOM 1515 C C . VAL A 1 200 ? 3.834 1.089 -23.255 1.00 98.12 200 VAL A C 1
ATOM 1517 O O . VAL A 1 200 ? 4.968 0.789 -22.886 1.00 98.12 200 VAL A O 1
ATOM 1520 N N . MET A 1 201 ? 2.830 1.269 -22.409 1.00 96.75 201 MET A N 1
ATOM 1521 C CA . MET A 1 201 ? 2.988 1.160 -20.964 1.00 96.75 201 MET A CA 1
ATOM 1522 C C . MET A 1 201 ? 1.995 0.175 -20.364 1.00 96.75 201 MET A C 1
ATOM 1524 O O . MET A 1 201 ? 0.831 0.135 -20.751 1.00 96.75 201 MET A O 1
ATOM 1528 N N . VAL A 1 202 ? 2.446 -0.617 -19.400 1.00 96.56 202 VAL A N 1
ATOM 1529 C CA . VAL A 1 202 ? 1.573 -1.417 -18.540 1.00 96.56 202 VAL A CA 1
ATOM 1530 C C . VAL A 1 202 ? 1.265 -0.591 -17.299 1.00 96.56 202 VAL A C 1
ATOM 1532 O O . VAL A 1 202 ? 2.189 -0.146 -16.623 1.00 96.56 202 VAL A O 1
ATOM 1535 N N . LEU A 1 203 ? -0.019 -0.387 -16.999 1.00 92.56 203 LEU A N 1
ATOM 1536 C CA . LEU A 1 203 ? -0.472 0.355 -15.820 1.00 92.56 203 LEU A CA 1
ATOM 1537 C C . LEU A 1 203 ? -1.481 -0.471 -15.014 1.00 92.56 203 LEU A C 1
ATOM 1539 O O . LEU A 1 203 ? -2.244 -1.269 -15.565 1.00 92.56 203 LEU A O 1
ATOM 1543 N N . HIS A 1 204 ? -1.494 -0.255 -13.698 1.00 83.00 204 HIS A N 1
ATOM 1544 C CA . HIS A 1 204 ? -2.479 -0.848 -12.786 1.00 83.00 204 HIS A CA 1
ATOM 1545 C C . HIS A 1 204 ? -3.681 0.059 -12.525 1.00 83.00 204 HIS A C 1
ATOM 1547 O O . HIS A 1 204 ? -4.793 -0.437 -12.358 1.00 83.00 204 HIS A O 1
ATOM 1553 N N . GLU A 1 205 ? -3.468 1.374 -12.517 1.00 89.31 205 GLU A N 1
ATOM 1554 C CA . GLU A 1 205 ? -4.508 2.362 -12.246 1.00 89.31 205 GLU A CA 1
ATOM 1555 C C . GLU A 1 205 ? -5.298 2.700 -13.515 1.00 89.31 205 GLU A C 1
ATOM 1557 O O . GLU A 1 205 ? -4.785 3.343 -14.435 1.00 89.31 205 GLU A O 1
ATOM 1562 N N . LEU A 1 206 ? -6.568 2.283 -13.555 1.00 93.00 206 LEU A N 1
ATOM 1563 C CA . LEU A 1 206 ? -7.451 2.444 -14.721 1.00 93.00 206 LEU A CA 1
ATOM 1564 C C . LEU A 1 206 ? -7.663 3.904 -15.103 1.00 93.00 206 LEU A C 1
ATOM 1566 O O . LEU A 1 206 ? -7.675 4.236 -16.284 1.00 93.00 206 LEU A O 1
ATOM 1570 N N . ASN A 1 207 ? -7.799 4.765 -14.098 1.00 94.50 207 ASN A N 1
ATOM 1571 C CA . ASN A 1 207 ? -8.073 6.182 -14.300 1.00 94.50 207 ASN A CA 1
ATOM 1572 C C . ASN A 1 207 ? -6.854 6.907 -14.885 1.00 94.50 207 ASN A C 1
ATOM 1574 O O . ASN A 1 207 ? -7.002 7.716 -15.795 1.00 94.50 207 ASN A O 1
ATOM 1578 N N . LEU A 1 208 ? -5.641 6.565 -14.433 1.00 94.44 208 LEU A N 1
ATOM 1579 C CA . LEU A 1 208 ? -4.411 7.096 -15.028 1.00 94.44 208 LEU A CA 1
ATOM 1580 C C . LEU A 1 208 ? -4.223 6.572 -16.457 1.00 94.44 208 LEU A C 1
ATOM 1582 O O . LEU A 1 208 ? -3.923 7.347 -17.359 1.00 94.44 208 LEU A O 1
ATOM 1586 N N . ALA A 1 209 ? -4.479 5.286 -16.700 1.00 95.44 209 ALA A N 1
ATOM 1587 C CA . ALA A 1 209 ? -4.407 4.733 -18.050 1.00 95.44 209 ALA A CA 1
ATOM 1588 C C . ALA A 1 209 ? -5.395 5.408 -19.016 1.00 95.44 209 ALA A C 1
ATOM 1590 O O . ALA A 1 209 ? -5.015 5.760 -20.128 1.00 95.44 209 ALA A O 1
ATOM 1591 N N . ALA A 1 210 ? -6.642 5.629 -18.590 1.00 96.19 210 ALA A N 1
ATOM 1592 C CA . ALA A 1 210 ? -7.654 6.304 -19.398 1.00 96.19 210 ALA A CA 1
ATOM 1593 C C . ALA A 1 210 ? -7.319 7.779 -19.667 1.00 96.19 210 ALA A C 1
ATOM 1595 O O . ALA A 1 210 ? -7.623 8.278 -20.748 1.00 96.19 210 ALA A O 1
ATOM 1596 N N . ARG A 1 211 ? -6.682 8.459 -18.705 1.00 95.19 211 ARG A N 1
ATOM 1597 C CA . ARG A 1 211 ? -6.299 9.869 -18.823 1.00 95.19 211 ARG A CA 1
ATOM 1598 C C . ARG A 1 211 ? -5.139 10.100 -19.797 1.00 95.19 211 ARG A C 1
ATOM 1600 O O . ARG A 1 211 ? -5.158 11.097 -20.509 1.00 95.19 211 ARG A O 1
ATOM 1607 N N . TYR A 1 212 ? -4.142 9.215 -19.808 1.00 95.50 212 TYR A N 1
ATOM 1608 C CA . TYR A 1 212 ? -2.878 9.442 -20.525 1.00 95.50 212 TYR A CA 1
ATOM 1609 C C . TYR A 1 212 ? -2.735 8.683 -21.846 1.00 95.50 212 TYR A C 1
ATOM 1611 O O . TYR A 1 212 ? -1.853 9.010 -22.640 1.00 95.50 212 TYR A O 1
ATOM 1619 N N . ALA A 1 213 ? -3.556 7.660 -22.089 1.00 96.50 213 ALA A N 1
ATOM 1620 C CA . ALA A 1 213 ? -3.441 6.848 -23.291 1.00 96.50 213 ALA A CA 1
ATOM 1621 C C . ALA A 1 213 ? -4.295 7.381 -24.446 1.00 96.50 213 ALA A C 1
ATOM 1623 O O . ALA A 1 213 ? -5.486 7.639 -24.290 1.00 96.50 213 ALA A O 1
ATOM 1624 N N . ASP A 1 214 ? -3.720 7.404 -25.646 1.00 96.50 214 ASP A N 1
ATOM 1625 C CA . ASP A 1 214 ? -4.481 7.542 -26.891 1.00 96.50 214 ASP A CA 1
ATOM 1626 C C . ASP A 1 214 ? -5.224 6.243 -27.224 1.00 96.50 214 ASP A C 1
ATOM 1628 O O . ASP A 1 214 ? -6.317 6.254 -27.798 1.00 96.50 214 ASP A O 1
ATOM 1632 N N . ARG A 1 215 ? -4.623 5.103 -26.854 1.00 97.25 215 ARG A N 1
ATOM 1633 C CA . ARG A 1 215 ? -5.175 3.763 -27.058 1.00 97.25 215 ARG A CA 1
ATOM 1634 C C . ARG A 1 215 ? -5.065 2.923 -25.792 1.00 97.25 215 ARG A C 1
ATOM 1636 O O . ARG A 1 215 ? -3.994 2.761 -25.221 1.00 97.25 215 ARG A O 1
ATOM 1643 N N . LEU A 1 216 ? -6.173 2.331 -25.380 1.00 97.88 216 LEU A N 1
ATOM 1644 C CA . LEU A 1 216 ? -6.267 1.431 -24.244 1.00 97.88 216 LEU A CA 1
ATOM 1645 C C . LEU A 1 216 ? -6.438 -0.008 -24.741 1.00 97.88 216 LEU A C 1
ATOM 1647 O O . LEU A 1 216 ? -7.265 -0.270 -25.615 1.00 97.88 216 LEU A O 1
ATOM 1651 N N . VAL A 1 217 ? -5.674 -0.935 -24.167 1.00 97.75 217 VAL A N 1
ATOM 1652 C CA . VAL A 1 217 ? -5.774 -2.383 -24.380 1.00 97.75 217 VAL A CA 1
ATOM 1653 C C . VAL A 1 217 ? -6.125 -3.026 -23.044 1.00 97.75 217 VAL A C 1
ATOM 1655 O O . VAL A 1 217 ? -5.335 -2.995 -22.102 1.00 97.75 217 VAL A O 1
ATOM 1658 N N . VAL A 1 218 ? -7.311 -3.618 -22.950 1.00 97.00 218 VAL A N 1
ATOM 1659 C CA . VAL A 1 218 ? -7.796 -4.280 -21.736 1.00 97.00 218 VAL A CA 1
ATOM 1660 C C . VAL A 1 218 ? -7.604 -5.786 -21.877 1.00 97.00 218 VAL A C 1
ATOM 1662 O O . VAL A 1 218 ? -8.195 -6.407 -22.761 1.00 97.00 218 VAL A O 1
ATOM 1665 N N . MET A 1 219 ? -6.787 -6.378 -21.007 1.00 95.50 219 MET A N 1
ATOM 1666 C CA . MET A 1 219 ? -6.443 -7.800 -21.024 1.00 95.50 219 MET A CA 1
ATOM 1667 C C . MET A 1 219 ? -7.090 -8.589 -19.884 1.00 95.50 219 MET A C 1
ATOM 1669 O O . MET A 1 219 ? -7.102 -8.149 -18.731 1.00 95.50 219 MET A O 1
ATOM 1673 N N . LYS A 1 220 ? -7.509 -9.820 -20.190 1.00 94.56 220 LYS A N 1
ATOM 1674 C CA . LYS A 1 220 ? -7.953 -10.834 -19.224 1.00 94.56 220 LYS A CA 1
ATOM 1675 C C . LYS A 1 220 ? -7.556 -12.224 -19.709 1.00 94.56 220 LYS A C 1
ATOM 1677 O O . LYS A 1 220 ? -7.663 -12.503 -20.897 1.00 94.56 220 LYS A O 1
ATOM 1682 N N . ASP A 1 221 ? -7.103 -13.075 -18.787 1.00 92.38 221 ASP A N 1
ATOM 1683 C CA . ASP A 1 221 ? -6.786 -14.488 -19.041 1.00 92.38 221 ASP A CA 1
ATOM 1684 C C . ASP A 1 221 ? -5.923 -14.725 -20.300 1.00 92.38 221 ASP A C 1
ATOM 1686 O O . ASP A 1 221 ? -6.138 -15.669 -21.056 1.00 92.38 221 ASP A O 1
ATOM 1690 N N . GLY A 1 222 ? -4.943 -13.846 -20.548 1.00 91.88 222 GLY A N 1
ATOM 1691 C CA . GLY A 1 222 ? -4.033 -13.954 -21.690 1.00 91.88 222 GLY A CA 1
ATOM 1692 C C . GLY A 1 222 ? -4.578 -13.455 -23.033 1.00 91.88 222 GLY A C 1
ATOM 1693 O O . GLY A 1 222 ? -3.871 -13.576 -24.032 1.00 91.88 222 GLY A O 1
ATOM 1694 N N . GLY A 1 223 ? -5.790 -12.892 -23.074 1.00 94.00 223 GLY A N 1
ATOM 1695 C CA . GLY A 1 223 ? -6.434 -12.332 -24.267 1.00 94.00 223 GLY A CA 1
ATOM 1696 C C . GLY A 1 223 ? -6.791 -10.846 -24.130 1.00 94.00 223 GLY A C 1
ATOM 1697 O O . GLY A 1 223 ? -6.770 -10.289 -23.032 1.00 94.00 223 GLY A O 1
ATOM 1698 N N . ILE A 1 224 ? -7.132 -10.205 -25.254 1.00 96.00 224 ILE A N 1
ATOM 1699 C CA . ILE A 1 224 ? -7.661 -8.830 -25.299 1.00 96.00 224 ILE A CA 1
ATOM 1700 C C . ILE A 1 224 ? -9.189 -8.889 -25.213 1.00 96.00 224 ILE A C 1
ATOM 1702 O O . ILE A 1 224 ? -9.833 -9.539 -26.034 1.00 96.00 224 ILE A O 1
ATOM 1706 N N . VAL A 1 225 ? -9.761 -8.198 -24.229 1.00 95.31 225 VAL A N 1
ATOM 1707 C CA . VAL A 1 225 ? -11.214 -8.062 -24.030 1.00 95.31 225 VAL A CA 1
ATOM 1708 C C . VAL A 1 225 ? -11.749 -6.826 -24.749 1.00 95.31 225 VAL A C 1
ATOM 1710 O O . VAL A 1 225 ? -12.833 -6.866 -25.325 1.00 95.31 225 VAL A O 1
ATOM 1713 N N . ALA A 1 226 ? -10.988 -5.731 -24.731 1.00 96.12 226 ALA A N 1
ATOM 1714 C CA . ALA A 1 226 ? -11.341 -4.490 -25.407 1.00 96.12 226 ALA A CA 1
ATOM 1715 C C . ALA A 1 226 ? -10.083 -3.737 -25.851 1.00 96.12 226 ALA A C 1
ATOM 1717 O O . ALA A 1 226 ? -9.065 -3.754 -25.158 1.00 96.12 226 ALA A O 1
ATOM 1718 N N . GLU A 1 227 ? -10.166 -3.056 -26.991 1.00 96.81 227 GLU A N 1
ATOM 1719 C CA . GLU A 1 227 ? -9.079 -2.244 -27.535 1.00 96.81 227 GLU A CA 1
ATOM 1720 C C . GLU A 1 227 ? -9.634 -1.044 -28.310 1.00 96.81 227 GLU A C 1
ATOM 1722 O O . GLU A 1 227 ? -10.542 -1.192 -29.129 1.00 96.81 227 GLU A O 1
ATOM 1727 N N . GLY A 1 228 ? -9.084 0.147 -28.074 1.00 96.75 228 GLY A N 1
ATOM 1728 C CA . GLY A 1 228 ? -9.477 1.373 -28.776 1.00 96.75 228 GLY A CA 1
ATOM 1729 C C . GLY A 1 228 ? -9.133 2.634 -27.981 1.00 96.75 228 GLY A C 1
ATOM 1730 O O . GLY A 1 228 ? -8.327 2.551 -27.061 1.00 96.75 228 GLY A O 1
ATOM 1731 N N . PRO A 1 229 ? -9.713 3.802 -28.307 1.00 97.12 229 PRO A N 1
ATOM 1732 C CA . PRO A 1 229 ? -9.570 5.010 -27.487 1.00 97.12 229 PRO A CA 1
ATOM 1733 C C . PRO A 1 229 ? -10.075 4.783 -26.053 1.00 97.12 229 PRO A C 1
ATOM 1735 O O . PRO A 1 229 ? -10.883 3.873 -25.862 1.00 97.12 229 PRO A O 1
ATOM 1738 N N . PRO A 1 230 ? -9.722 5.624 -25.061 1.00 96.81 230 PRO A N 1
ATOM 1739 C CA . PRO A 1 230 ? -10.117 5.438 -23.657 1.00 96.81 230 PRO A CA 1
ATOM 1740 C C . PRO A 1 230 ? -11.599 5.113 -23.427 1.00 96.81 230 PRO A C 1
ATOM 1742 O O . PRO A 1 230 ? -11.921 4.350 -22.524 1.00 96.81 230 PRO A O 1
ATOM 1745 N N . ALA A 1 231 ? -12.495 5.603 -24.294 1.00 95.25 231 ALA A N 1
ATOM 1746 C CA . ALA A 1 231 ? -13.931 5.300 -24.307 1.00 95.25 231 ALA A CA 1
ATOM 1747 C C . ALA A 1 231 ? -14.295 3.798 -24.348 1.00 95.25 231 ALA A C 1
ATOM 1749 O O . ALA A 1 231 ? -15.436 3.449 -24.049 1.00 95.25 231 ALA A O 1
ATOM 1750 N N . VAL A 1 232 ? -13.362 2.901 -24.692 1.00 96.38 232 VAL A N 1
ATOM 1751 C CA . VAL A 1 232 ? -13.572 1.446 -24.574 1.00 96.38 232 VAL A CA 1
ATOM 1752 C C . VAL A 1 232 ? -13.723 0.980 -23.125 1.00 96.38 232 VAL A C 1
ATOM 1754 O O . VAL A 1 232 ? -14.279 -0.091 -22.882 1.00 96.38 232 VAL A O 1
ATOM 1757 N N . LEU A 1 233 ? -13.260 1.775 -22.157 1.00 95.75 233 LEU A N 1
ATOM 1758 C CA . LEU A 1 233 ? -13.394 1.504 -20.733 1.00 95.75 233 LEU A CA 1
ATOM 1759 C C . LEU A 1 233 ? -14.829 1.788 -20.268 1.00 95.75 233 LEU A C 1
ATOM 1761 O O . LEU A 1 233 ? -15.135 2.841 -19.722 1.00 95.75 233 LEU A O 1
ATOM 1765 N N . THR A 1 234 ? -15.725 0.840 -20.523 1.00 96.75 234 THR A N 1
ATOM 1766 C CA . THR A 1 234 ? -17.135 0.887 -20.106 1.00 96.75 234 THR A CA 1
ATOM 1767 C C . THR A 1 234 ? -17.359 0.106 -18.812 1.00 96.75 234 THR A C 1
ATOM 1769 O O . THR A 1 234 ? -16.534 -0.728 -18.445 1.00 96.75 234 THR A O 1
ATOM 1772 N N . GLU A 1 235 ? -18.499 0.316 -18.142 1.00 95.81 235 GLU A N 1
ATOM 1773 C CA . GLU A 1 235 ? -18.874 -0.455 -16.940 1.00 95.81 235 GLU A CA 1
ATOM 1774 C C . GLU A 1 235 ? -18.798 -1.971 -17.188 1.00 95.81 235 GLU A C 1
ATOM 1776 O O . GLU A 1 235 ? -18.245 -2.703 -16.371 1.00 95.81 235 GLU A O 1
ATOM 1781 N N . GLN A 1 236 ? -19.272 -2.421 -18.355 1.00 94.81 236 GLN A N 1
ATOM 1782 C CA . GLN A 1 236 ? -19.239 -3.827 -18.760 1.00 94.81 236 GLN A CA 1
ATOM 1783 C C . GLN A 1 236 ? -17.806 -4.343 -18.923 1.00 94.81 236 GLN A C 1
ATOM 1785 O O . GLN A 1 236 ? -17.474 -5.408 -18.417 1.00 94.81 236 GLN A O 1
ATOM 1790 N N . VAL A 1 237 ? -16.935 -3.576 -19.587 1.00 94.88 237 VAL A N 1
ATOM 1791 C CA . VAL A 1 237 ? -15.528 -3.963 -19.786 1.00 94.88 237 VAL A CA 1
ATOM 1792 C C . VAL A 1 237 ? -14.781 -4.037 -18.453 1.00 94.88 237 VAL A C 1
ATOM 1794 O O . VAL A 1 237 ? -13.961 -4.935 -18.264 1.00 94.88 237 VAL A O 1
ATOM 1797 N N . VAL A 1 238 ? -15.075 -3.132 -17.514 1.00 94.25 238 VAL A N 1
ATOM 1798 C CA . VAL A 1 238 ? -14.488 -3.159 -16.168 1.00 94.25 238 VAL A CA 1
ATOM 1799 C C . VAL A 1 238 ? -14.966 -4.390 -15.384 1.00 94.25 238 VAL A C 1
ATOM 1801 O O . VAL A 1 238 ? -14.140 -5.092 -14.793 1.00 94.25 238 VAL A O 1
ATOM 1804 N N . GLU A 1 239 ? -16.263 -4.712 -15.420 1.00 92.25 239 GLU A N 1
ATOM 1805 C CA . GLU A 1 239 ? -16.796 -5.915 -14.764 1.00 92.25 239 GLU A CA 1
ATOM 1806 C C . GLU A 1 239 ? -16.222 -7.195 -15.393 1.00 92.25 239 GLU A C 1
ATOM 1808 O O . GLU A 1 239 ? -15.761 -8.080 -14.670 1.00 92.25 239 GLU A O 1
ATOM 1813 N N . ASP A 1 240 ? -16.140 -7.265 -16.722 1.00 90.31 240 ASP A N 1
ATOM 1814 C CA . ASP A 1 240 ? -15.620 -8.432 -17.433 1.00 90.31 240 ASP A CA 1
ATOM 1815 C C . ASP A 1 240 ? -14.131 -8.651 -17.172 1.00 90.31 240 ASP A C 1
ATOM 1817 O O . ASP A 1 240 ? -13.729 -9.777 -16.876 1.00 90.31 240 ASP A O 1
ATOM 1821 N N . ALA A 1 241 ? -13.303 -7.606 -17.259 1.00 90.38 241 ALA A N 1
ATOM 1822 C CA . ALA A 1 241 ? -11.849 -7.726 -17.166 1.00 90.38 241 ALA A CA 1
ATOM 1823 C C . ALA A 1 241 ? -11.316 -7.788 -15.723 1.00 90.38 241 ALA A C 1
ATOM 1825 O O . ALA A 1 241 ? -10.292 -8.432 -15.483 1.00 90.38 241 ALA A O 1
ATOM 1826 N N . PHE A 1 242 ? -12.000 -7.151 -14.766 1.00 88.06 242 PHE A N 1
ATOM 1827 C CA . PHE A 1 242 ? -11.523 -7.001 -13.383 1.00 88.06 242 PHE A CA 1
ATOM 1828 C C . PHE A 1 242 ? -12.450 -7.628 -12.336 1.00 88.06 242 PHE A C 1
ATOM 1830 O O . PHE A 1 242 ? -12.078 -7.691 -11.166 1.00 88.06 242 PHE A O 1
ATOM 1837 N N . GLY A 1 243 ? -13.652 -8.082 -12.711 1.00 88.62 243 GLY A N 1
ATOM 1838 C CA . GLY A 1 243 ? -14.664 -8.528 -11.746 1.00 88.62 243 GLY A CA 1
ATOM 1839 C C . GLY A 1 243 ? -15.168 -7.392 -10.850 1.00 88.62 243 GLY A C 1
ATOM 1840 O O . GLY A 1 243 ? -15.659 -7.638 -9.746 1.00 88.62 243 GLY A O 1
ATOM 1841 N N . LEU A 1 244 ? -14.998 -6.145 -11.298 1.00 87.38 244 LEU A N 1
ATOM 1842 C CA . LEU A 1 244 ? -15.272 -4.943 -10.527 1.00 87.38 244 LEU A CA 1
ATOM 1843 C C . LEU A 1 244 ? -16.540 -4.271 -11.050 1.00 87.38 244 LEU A C 1
ATOM 1845 O O . LEU A 1 244 ? -16.563 -3.759 -12.163 1.00 87.38 244 LEU A O 1
ATOM 1849 N N . ARG A 1 245 ? -17.589 -4.218 -10.226 1.00 87.56 245 ARG A N 1
ATOM 1850 C CA . ARG A 1 245 ? -18.739 -3.356 -10.520 1.00 87.56 245 ARG A CA 1
ATOM 1851 C C . ARG A 1 245 ? -18.338 -1.905 -10.325 1.00 87.56 245 ARG A C 1
ATOM 1853 O O . ARG A 1 245 ? -17.760 -1.559 -9.297 1.00 87.56 245 ARG A O 1
ATOM 1860 N N . SER A 1 246 ? -18.681 -1.056 -11.279 1.00 92.50 246 SER A N 1
ATOM 1861 C CA . SER A 1 246 ? -18.311 0.357 -11.266 1.00 92.50 246 SER A CA 1
ATOM 1862 C C . SER A 1 246 ? -19.345 1.205 -11.993 1.00 92.50 246 SER A C 1
ATOM 1864 O O . SER A 1 246 ? -20.058 0.695 -12.854 1.00 92.50 246 SER A O 1
ATOM 1866 N N . ARG A 1 247 ? -19.374 2.504 -11.694 1.00 94.69 247 ARG A N 1
ATOM 1867 C CA . ARG A 1 247 ? -19.869 3.516 -12.627 1.00 94.69 247 ARG A CA 1
ATOM 1868 C C . ARG A 1 247 ? -18.717 4.048 -13.452 1.00 94.69 247 ARG A C 1
ATOM 1870 O O . ARG A 1 247 ? -17.633 4.259 -12.917 1.00 94.69 247 ARG A O 1
ATOM 1877 N N . VAL A 1 248 ? -18.966 4.284 -14.732 1.00 94.44 248 VAL A N 1
ATOM 1878 C CA . VAL A 1 248 ? -18.034 5.021 -15.586 1.00 94.44 248 VAL A CA 1
ATOM 1879 C C . VAL A 1 248 ? -18.650 6.375 -15.881 1.00 94.44 248 VAL A C 1
ATOM 1881 O O . VAL A 1 248 ? -19.682 6.473 -16.542 1.00 94.44 248 VAL A O 1
ATOM 1884 N N . VAL A 1 249 ? -18.024 7.417 -15.350 1.00 95.06 249 VAL A N 1
ATOM 1885 C CA . VAL A 1 249 ? -18.451 8.810 -15.505 1.00 95.06 249 VAL A CA 1
ATOM 1886 C C . VAL A 1 249 ? -17.363 9.588 -16.245 1.00 95.06 249 VAL A C 1
ATOM 1888 O O . VAL A 1 249 ? -16.218 9.145 -16.259 1.00 95.06 249 VAL A O 1
ATOM 1891 N N . PRO A 1 250 ? -17.667 10.721 -16.894 1.00 94.00 250 PRO A N 1
ATOM 1892 C CA . PRO A 1 250 ? -16.614 11.570 -17.440 1.00 94.00 250 PRO A CA 1
ATOM 1893 C C . PRO A 1 250 ? -15.749 12.145 -16.306 1.00 94.00 250 PRO A C 1
ATOM 1895 O O . PRO A 1 250 ? -16.276 12.686 -15.334 1.00 94.00 250 PRO A O 1
ATOM 1898 N N . ASP A 1 251 ? -14.428 12.043 -16.446 1.00 92.62 251 ASP A N 1
ATOM 1899 C CA . ASP A 1 251 ? -13.442 12.724 -15.606 1.00 92.62 251 ASP A CA 1
ATOM 1900 C C . ASP A 1 251 ? -13.728 14.238 -15.652 1.00 92.62 251 ASP A C 1
ATOM 1902 O O . ASP A 1 251 ? -13.767 14.814 -16.744 1.00 92.62 251 ASP A O 1
ATOM 1906 N N . PRO A 1 252 ? -13.923 14.907 -14.502 1.00 91.88 252 PRO A N 1
ATOM 1907 C CA . PRO A 1 252 ? -14.270 16.328 -14.464 1.00 91.88 252 PRO A CA 1
ATOM 1908 C C . PRO A 1 252 ? -13.169 17.256 -15.002 1.00 91.88 252 PRO A C 1
ATOM 1910 O O . PRO A 1 252 ? -13.448 18.413 -15.307 1.00 91.88 252 PRO A O 1
ATOM 1913 N N . VAL A 1 253 ? -11.929 16.776 -15.110 1.00 91.31 253 VAL A N 1
ATOM 1914 C CA . VAL A 1 253 ? -10.776 17.539 -15.601 1.00 91.31 253 VAL A CA 1
ATOM 1915 C C . VAL A 1 253 ? -10.531 17.279 -17.085 1.00 91.31 253 VAL A C 1
ATOM 1917 O O . VAL A 1 253 ? -10.291 18.219 -17.836 1.00 91.31 253 VAL A O 1
ATOM 1920 N N . THR A 1 254 ? -10.575 16.015 -17.516 1.00 91.06 254 THR A N 1
ATOM 1921 C CA . THR A 1 254 ? -10.137 15.622 -18.873 1.00 91.06 254 THR A CA 1
ATOM 1922 C C . THR A 1 254 ? -11.261 15.141 -19.784 1.00 91.06 254 THR A C 1
ATOM 1924 O O . THR A 1 254 ? -11.064 15.013 -20.989 1.00 91.06 254 THR A O 1
ATOM 1927 N N . GLY A 1 255 ? -12.443 14.852 -19.235 1.00 93.06 255 GLY A N 1
ATOM 1928 C CA . GLY A 1 255 ? -13.563 14.253 -19.963 1.00 93.06 255 GLY A CA 1
ATOM 1929 C C . GLY A 1 255 ? -13.349 12.790 -20.371 1.00 93.06 255 GLY A C 1
ATOM 1930 O O . GLY A 1 255 ? -14.255 12.188 -20.948 1.00 93.06 255 GLY A O 1
ATOM 1931 N N . THR A 1 256 ? -12.183 12.204 -20.075 1.00 95.25 256 THR A N 1
ATOM 1932 C CA . THR A 1 256 ? -11.908 10.777 -20.292 1.00 95.25 256 THR A CA 1
ATOM 1933 C C . THR A 1 256 ? -12.705 9.908 -19.309 1.00 95.25 256 THR A C 1
ATOM 1935 O O . THR A 1 256 ? -13.229 10.422 -18.322 1.00 95.25 256 THR A O 1
ATOM 1938 N N . PRO A 1 257 ? -12.871 8.600 -19.552 1.00 96.62 257 PRO A N 1
ATOM 1939 C CA . PRO A 1 257 ? -13.599 7.733 -18.627 1.00 96.62 257 PRO A CA 1
ATOM 1940 C C . PRO A 1 257 ? -12.940 7.634 -17.245 1.00 96.62 257 PRO A C 1
ATOM 1942 O O . PRO A 1 257 ? -11.806 7.181 -17.117 1.00 96.62 257 PRO A O 1
ATOM 1945 N N . LEU A 1 258 ? -13.694 7.994 -16.208 1.00 96.38 258 LEU A N 1
ATOM 1946 C CA . LEU A 1 258 ? -13.355 7.816 -14.801 1.00 96.38 258 LEU A CA 1
ATOM 1947 C C . LEU A 1 258 ? -14.150 6.635 -14.235 1.00 96.38 258 LEU A C 1
ATOM 1949 O O . LEU A 1 258 ? -15.381 6.668 -14.158 1.00 96.38 258 LEU A O 1
ATOM 1953 N N . VAL A 1 259 ? -13.439 5.591 -13.819 1.00 94.12 259 VAL A N 1
ATOM 1954 C CA . VAL A 1 259 ? -14.007 4.402 -13.182 1.00 94.12 259 VAL A CA 1
ATOM 1955 C C . VAL A 1 259 ? -14.181 4.668 -11.689 1.00 94.12 259 VAL A C 1
ATOM 1957 O O . VAL A 1 259 ? -13.210 4.863 -10.957 1.00 94.12 259 VAL A O 1
ATOM 1960 N N . VAL A 1 260 ? -15.432 4.631 -11.234 1.00 93.44 260 VAL A N 1
ATOM 1961 C CA . VAL A 1 260 ? -15.838 4.782 -9.834 1.00 93.44 260 VAL A CA 1
ATOM 1962 C C . VAL A 1 260 ? -16.347 3.428 -9.322 1.00 93.44 260 VAL A C 1
ATOM 1964 O O . VAL A 1 260 ? -17.445 3.006 -9.696 1.00 93.44 260 VAL A O 1
ATOM 1967 N N . PRO A 1 261 ? -15.572 2.706 -8.493 1.00 87.62 261 PRO A N 1
ATOM 1968 C CA . PRO A 1 261 ? -15.959 1.397 -7.972 1.00 87.62 261 PRO A CA 1
ATOM 1969 C C . PRO A 1 261 ? -17.268 1.427 -7.172 1.00 87.62 261 PRO A C 1
ATOM 1971 O O . PRO A 1 261 ? -17.450 2.248 -6.276 1.00 87.62 261 PRO A O 1
ATOM 1974 N N . ILE A 1 262 ? -18.160 0.472 -7.434 1.00 82.44 262 ILE A N 1
ATOM 1975 C CA . ILE A 1 262 ? -19.377 0.237 -6.654 1.00 82.44 262 ILE A CA 1
ATOM 1976 C C . ILE A 1 262 ? -19.099 -0.937 -5.712 1.00 82.44 262 ILE A C 1
ATOM 1978 O O . ILE A 1 262 ? -19.200 -2.109 -6.085 1.00 82.44 262 ILE A O 1
ATOM 1982 N N . GLY A 1 263 ? -18.745 -0.630 -4.464 1.00 64.81 263 GLY A N 1
ATOM 1983 C CA . GLY A 1 263 ? -18.552 -1.651 -3.434 1.00 64.81 263 GLY A CA 1
ATOM 1984 C C . GLY A 1 263 ? -19.823 -2.475 -3.179 1.00 64.81 263 GLY A C 1
ATOM 1985 O O . GLY A 1 263 ? -20.946 -2.006 -3.376 1.00 64.81 263 GLY A O 1
ATOM 1986 N N . ARG A 1 264 ? -19.668 -3.703 -2.660 1.00 49.47 264 ARG A N 1
ATOM 1987 C CA . ARG A 1 264 ? -20.786 -4.622 -2.334 1.00 49.47 264 ARG A CA 1
ATOM 1988 C C . ARG A 1 264 ? -21.832 -4.031 -1.370 1.00 49.47 264 ARG A C 1
ATOM 1990 O O . ARG A 1 264 ? -22.942 -4.541 -1.297 1.00 49.47 264 ARG A O 1
ATOM 1997 N N . ARG A 1 265 ? -21.517 -2.921 -0.696 1.00 44.78 265 ARG A N 1
ATOM 1998 C CA . ARG A 1 265 ? -22.439 -2.160 0.164 1.00 44.78 265 ARG A CA 1
ATOM 1999 C C . ARG A 1 265 ? -23.546 -1.405 -0.582 1.00 44.78 265 ARG A C 1
ATOM 2001 O O . ARG A 1 265 ? -24.537 -1.057 0.040 1.00 44.78 265 ARG A O 1
ATOM 2008 N N . HIS A 1 266 ? -23.424 -1.193 -1.894 1.00 41.97 266 HIS A N 1
ATOM 2009 C CA . HIS A 1 266 ? -24.382 -0.408 -2.688 1.00 41.97 266 HIS A CA 1
ATOM 2010 C C . HIS A 1 266 ? -25.339 -1.264 -3.543 1.00 41.97 266 HIS A C 1
ATOM 2012 O O . HIS A 1 266 ? -25.999 -0.745 -4.436 1.00 41.97 266 HIS A O 1
ATOM 2018 N N . GLN A 1 267 ? -25.424 -2.582 -3.308 1.00 39.25 267 GLN A N 1
ATOM 2019 C CA . GLN A 1 267 ? -26.197 -3.503 -4.161 1.00 39.25 267 GLN A CA 1
ATOM 2020 C C . GLN A 1 267 ? -27.693 -3.643 -3.798 1.00 39.25 267 GLN A C 1
ATOM 2022 O O . GLN A 1 267 ? -28.417 -4.313 -4.527 1.00 39.25 267 GLN A O 1
ATOM 2027 N N . HIS A 1 268 ? -28.189 -2.998 -2.733 1.00 37.00 268 HIS A N 1
ATOM 2028 C CA . HIS A 1 268 ? -29.587 -3.143 -2.275 1.00 37.00 268 HIS A CA 1
ATOM 2029 C C . HIS A 1 268 ? -30.464 -1.878 -2.389 1.00 37.00 268 HIS A C 1
ATOM 2031 O O . HIS A 1 268 ? -31.582 -1.858 -1.882 1.00 37.00 268 HIS A O 1
ATOM 2037 N N . SER A 1 269 ? -30.020 -0.836 -3.091 1.00 33.22 269 SER A N 1
ATOM 2038 C CA . SER A 1 269 ? -30.671 0.486 -3.116 1.00 33.22 269 SER A CA 1
ATOM 2039 C C . SER A 1 269 ? -31.545 0.767 -4.354 1.00 33.22 269 SER A C 1
ATOM 2041 O O . SER A 1 269 ? -31.525 1.866 -4.902 1.00 33.22 269 SER A O 1
ATOM 2043 N N . HIS A 1 270 ? -32.378 -0.190 -4.778 1.00 33.00 270 HIS A N 1
ATOM 2044 C CA . HIS A 1 270 ? -33.447 0.080 -5.752 1.00 33.00 270 HIS A CA 1
ATOM 2045 C C . HIS A 1 270 ? -34.797 -0.475 -5.288 1.00 33.00 270 HIS A C 1
ATOM 2047 O O . HIS A 1 270 ? -35.258 -1.489 -5.797 1.00 33.00 270 HIS A O 1
ATOM 2053 N N . GLN A 1 271 ? -35.442 0.220 -4.342 1.00 32.69 271 GLN A N 1
ATOM 2054 C CA . GLN A 1 271 ? -36.907 0.349 -4.260 1.00 32.69 271 GLN A CA 1
ATOM 2055 C C . GLN A 1 271 ? -37.282 1.465 -3.265 1.00 32.69 271 GLN A C 1
ATOM 2057 O O . GLN A 1 271 ? -37.148 1.336 -2.051 1.00 32.69 271 GLN A O 1
ATOM 2062 N N . HIS A 1 272 ? -37.710 2.601 -3.817 1.00 35.38 272 HIS A N 1
ATOM 2063 C CA . HIS A 1 272 ? -38.106 3.816 -3.107 1.00 35.38 272 HIS A CA 1
ATOM 2064 C C . HIS A 1 272 ? -39.500 3.678 -2.473 1.00 35.38 272 HIS A C 1
ATOM 2066 O O . HIS A 1 272 ? -40.482 3.646 -3.209 1.00 35.38 272 HIS A O 1
ATOM 2072 N N . SER A 1 273 ? -39.589 3.679 -1.135 1.00 34.09 273 SER A N 1
ATOM 2073 C CA . SER A 1 273 ? -40.787 4.135 -0.382 1.00 34.09 273 SER A CA 1
ATOM 2074 C C . SER A 1 273 ? -40.630 4.207 1.152 1.00 34.09 273 SER A C 1
ATOM 2076 O O . SER A 1 273 ? -41.592 4.541 1.834 1.00 34.09 273 SER A O 1
ATOM 2078 N N . HIS A 1 274 ? -39.450 3.949 1.728 1.00 36.16 274 HIS A N 1
ATOM 2079 C CA . HIS A 1 274 ? -39.224 3.990 3.189 1.00 36.16 274 HIS A CA 1
ATOM 2080 C C . HIS A 1 274 ? -38.270 5.116 3.635 1.00 36.16 274 HIS A C 1
ATOM 2082 O O . HIS A 1 274 ? -37.600 5.012 4.661 1.00 36.16 274 HIS A O 1
ATOM 2088 N N . GLN A 1 275 ? -38.223 6.199 2.855 1.00 34.12 275 GLN A N 1
ATOM 2089 C CA . GLN A 1 275 ? -37.232 7.278 2.943 1.00 34.12 275 GLN A CA 1
ATOM 2090 C C . GLN A 1 275 ? -37.156 7.943 4.334 1.00 34.12 275 GLN A C 1
ATOM 2092 O O . GLN A 1 275 ? -36.070 8.244 4.794 1.00 34.12 275 GLN A O 1
ATOM 2097 N N . GLN A 1 276 ? -38.261 8.079 5.071 1.00 33.34 276 GLN A N 1
ATOM 2098 C CA . GLN A 1 276 ? -38.248 8.808 6.353 1.00 33.34 276 GLN A CA 1
ATOM 2099 C C . GLN A 1 276 ? -37.943 7.950 7.595 1.00 33.34 276 GLN A C 1
ATOM 2101 O O . GLN A 1 276 ? -37.690 8.502 8.657 1.00 33.34 276 GLN A O 1
ATOM 2106 N N . ALA A 1 277 ? -37.940 6.615 7.489 1.00 35.41 277 ALA A N 1
ATOM 2107 C CA . ALA A 1 277 ? -37.611 5.720 8.613 1.00 35.41 277 ALA A CA 1
ATOM 2108 C C . ALA A 1 277 ? -36.174 5.160 8.542 1.00 35.41 277 ALA A C 1
ATOM 2110 O O . ALA A 1 277 ? -35.693 4.549 9.497 1.00 35.41 277 ALA A O 1
ATOM 2111 N N . HIS A 1 278 ? -35.495 5.342 7.404 1.00 35.78 278 HIS A N 1
ATOM 2112 C CA . HIS A 1 278 ? -34.127 4.875 7.167 1.00 35.78 278 HIS A CA 1
ATOM 2113 C C . HIS A 1 278 ? -33.074 5.968 7.422 1.00 35.78 278 HIS A C 1
ATOM 2115 O O . HIS A 1 278 ? -31.935 5.650 7.751 1.00 35.78 278 HIS A O 1
ATOM 2121 N N . GLU A 1 279 ? -33.458 7.244 7.345 1.00 34.41 279 GLU A N 1
ATOM 2122 C CA . GLU A 1 279 ? -32.565 8.396 7.554 1.00 34.41 279 GLU A CA 1
ATOM 2123 C C . GLU A 1 279 ? -32.041 8.507 9.004 1.00 34.41 279 GLU A C 1
ATOM 2125 O O . GLU A 1 279 ? -30.963 9.048 9.225 1.00 34.41 279 GLU A O 1
ATOM 2130 N N . GLU A 1 280 ? -32.706 7.894 9.994 1.00 35.34 280 GLU A N 1
ATOM 2131 C CA . GLU A 1 280 ? -32.158 7.740 11.358 1.00 35.34 280 GLU A CA 1
ATOM 2132 C C . GLU A 1 280 ? -31.201 6.539 11.514 1.00 35.34 280 GLU A C 1
ATOM 2134 O O . GLU A 1 280 ? -30.417 6.492 12.463 1.00 35.34 280 GLU A O 1
ATOM 2139 N N . ARG A 1 281 ? -31.237 5.560 10.596 1.00 37.41 281 ARG A N 1
ATOM 2140 C CA . ARG A 1 281 ? -30.492 4.289 10.703 1.00 37.41 281 ARG A CA 1
ATOM 2141 C C . ARG A 1 281 ? -29.091 4.316 10.073 1.00 37.41 281 ARG A C 1
ATOM 2143 O O . ARG A 1 281 ? -28.322 3.392 10.315 1.00 37.41 281 ARG A O 1
ATOM 2150 N N . GLU A 1 282 ? -28.715 5.378 9.355 1.00 40.91 282 GLU A N 1
ATOM 2151 C CA . GLU A 1 282 ? -27.383 5.578 8.738 1.00 40.91 282 GLU A CA 1
ATOM 2152 C C . GLU A 1 282 ? -26.441 6.495 9.560 1.00 40.91 282 GLU A C 1
ATOM 2154 O O . GLU A 1 282 ? -25.657 7.270 9.019 1.00 40.91 282 GLU A O 1
ATOM 2159 N N . ARG A 1 283 ? -26.488 6.419 10.895 1.00 41.50 283 ARG A N 1
ATOM 2160 C CA . ARG A 1 283 ? -25.675 7.235 11.827 1.00 41.50 283 ARG A CA 1
ATOM 2161 C C . ARG A 1 283 ? -24.205 6.779 11.955 1.00 41.50 283 ARG A C 1
ATOM 2163 O O . ARG A 1 283 ? -23.777 6.434 13.047 1.00 41.50 283 ARG A O 1
ATOM 2170 N N . HIS A 1 284 ? -23.437 6.772 10.866 1.00 56.50 284 HIS A N 1
ATOM 2171 C CA . HIS A 1 284 ? -21.962 6.630 10.864 1.00 56.50 284 HIS A CA 1
ATOM 2172 C C . HIS A 1 284 ? -21.403 5.234 11.198 1.00 56.50 284 HIS A C 1
ATOM 2174 O O . HIS A 1 284 ? -21.892 4.513 12.057 1.00 56.50 284 HIS A O 1
ATOM 2180 N N . ARG A 1 285 ? -20.334 4.818 10.501 1.00 63.09 285 ARG A N 1
ATOM 2181 C CA . ARG A 1 285 ? -19.712 3.484 10.686 1.00 63.09 285 ARG A CA 1
ATOM 2182 C C . ARG A 1 285 ? -18.973 3.320 12.025 1.00 63.09 285 ARG A C 1
ATOM 2184 O O . ARG A 1 285 ? -18.621 2.211 12.404 1.00 63.09 285 ARG A O 1
ATOM 2191 N N . MET A 1 286 ? -18.760 4.433 12.711 1.00 75.62 286 MET A N 1
ATOM 2192 C CA . MET A 1 286 ? -18.172 4.593 14.035 1.00 75.62 286 MET A CA 1
ATOM 2193 C C . MET A 1 286 ? -19.039 5.526 14.845 1.00 75.62 286 MET A C 1
ATOM 2195 O O . MET A 1 286 ? -19.682 6.408 14.278 1.00 75.62 286 MET A O 1
ATOM 2199 N N . ILE A 1 287 ? -18.949 5.404 16.158 1.00 86.31 287 ILE A N 1
ATOM 2200 C CA . ILE A 1 287 ? -19.385 6.468 17.046 1.00 86.31 287 ILE A CA 1
ATOM 2201 C C . ILE A 1 287 ? -18.243 7.478 17.222 1.00 86.31 287 ILE A C 1
ATOM 2203 O O . ILE A 1 287 ? -17.075 7.087 17.312 1.00 86.31 287 ILE A O 1
ATOM 2207 N N . ILE A 1 288 ? -18.582 8.764 17.249 1.00 88.25 288 ILE A N 1
ATOM 2208 C CA . ILE A 1 288 ? -17.708 9.860 17.678 1.00 88.25 288 ILE A CA 1
ATOM 2209 C C . ILE A 1 288 ? -18.504 10.606 18.738 1.00 88.25 288 ILE A C 1
ATOM 2211 O O . ILE A 1 288 ? -19.387 11.393 18.417 1.00 88.25 288 ILE A O 1
ATOM 2215 N N . GLU A 1 289 ? -18.259 10.276 19.999 1.00 89.38 289 GLU A N 1
ATOM 2216 C CA . GLU A 1 289 ? -19.157 10.653 21.087 1.00 89.38 289 GLU A CA 1
ATOM 2217 C C . GLU A 1 289 ? -18.378 11.278 22.234 1.00 89.38 289 GLU A C 1
ATOM 2219 O O . GLU A 1 289 ? -17.395 10.712 22.720 1.00 89.38 289 GLU A O 1
ATOM 2224 N N . GLU A 1 290 ? -18.838 12.440 22.692 1.00 92.44 290 GLU A N 1
ATOM 2225 C CA . GLU A 1 290 ? -18.375 13.016 23.949 1.00 92.44 290 GLU A CA 1
ATOM 2226 C C . GLU A 1 290 ? -18.984 12.221 25.109 1.00 92.44 290 GLU A C 1
ATOM 2228 O O . GLU A 1 290 ? -20.202 12.134 25.282 1.00 92.44 290 GLU A O 1
ATOM 2233 N N . VAL A 1 291 ? -18.119 11.630 25.924 1.00 94.12 291 VAL A N 1
ATOM 2234 C CA . VAL A 1 291 ? -18.486 10.846 27.102 1.00 94.12 291 VAL A CA 1
ATOM 2235 C C . VAL A 1 291 ? -17.814 11.428 28.336 1.00 94.12 291 VAL A C 1
ATOM 2237 O O . VAL A 1 291 ? -16.918 12.266 28.247 1.00 94.12 291 VAL A O 1
ATOM 2240 N N . ARG A 1 292 ? -18.247 10.983 29.513 1.00 95.19 292 ARG A N 1
ATOM 2241 C CA . ARG A 1 292 ? -17.704 11.430 30.795 1.00 95.19 292 ARG A CA 1
ATOM 2242 C C . ARG A 1 292 ? -16.972 10.314 31.505 1.00 95.19 292 ARG A C 1
ATOM 2244 O O . ARG A 1 292 ? -17.365 9.151 31.420 1.00 95.19 292 ARG A O 1
ATOM 2251 N N . VAL A 1 293 ? -15.962 10.675 32.283 1.00 96.88 293 VAL A N 1
ATOM 2252 C CA . VAL A 1 293 ? -15.346 9.754 33.234 1.00 96.88 293 VAL A CA 1
ATOM 2253 C C . VAL A 1 293 ? -16.337 9.457 34.354 1.00 96.88 293 VAL A C 1
ATOM 2255 O O . VAL A 1 293 ? -16.749 10.345 35.094 1.00 96.88 293 VAL A O 1
ATOM 2258 N N . ALA A 1 294 ? -16.737 8.196 34.478 1.00 96.06 294 ALA A N 1
ATOM 2259 C CA . ALA A 1 294 ? -17.547 7.705 35.586 1.00 96.06 294 ALA A CA 1
ATOM 2260 C C . ALA A 1 294 ? -16.679 7.432 36.818 1.00 96.06 294 ALA A C 1
ATOM 2262 O O . ALA A 1 294 ? -17.055 7.761 37.943 1.00 96.06 294 ALA A O 1
ATOM 2263 N N . ARG A 1 295 ? -15.513 6.814 36.602 1.00 97.06 295 ARG A N 1
ATOM 2264 C CA . ARG A 1 295 ? -14.592 6.398 37.660 1.00 97.06 295 ARG A CA 1
ATOM 2265 C C . ARG A 1 295 ? -13.161 6.358 37.134 1.00 97.06 295 ARG A C 1
ATOM 2267 O O . ARG A 1 295 ? -12.926 5.965 35.997 1.00 97.06 295 ARG A O 1
ATOM 2274 N N . ARG A 1 296 ? -12.211 6.703 38.002 1.00 96.50 296 ARG A N 1
ATOM 2275 C CA . ARG A 1 296 ? -10.771 6.527 37.794 1.00 96.50 296 ARG A CA 1
ATOM 2276 C C . ARG A 1 296 ? -10.190 5.760 38.976 1.00 96.50 296 ARG A C 1
ATOM 2278 O O . ARG A 1 296 ? -10.470 6.090 40.126 1.00 96.50 296 ARG A O 1
ATOM 2285 N N . GLU A 1 297 ? -9.386 4.744 38.703 1.00 96.50 297 GLU A N 1
ATOM 2286 C CA . GLU A 1 297 ? -8.788 3.870 39.710 1.00 96.50 297 GLU A CA 1
ATOM 2287 C C . GLU A 1 297 ? -7.334 3.564 39.353 1.00 96.50 297 GLU A C 1
ATOM 2289 O O . GLU A 1 297 ? -7.038 3.100 38.257 1.00 96.50 297 GLU A O 1
ATOM 2294 N N . ARG A 1 298 ? -6.409 3.806 40.285 1.00 95.31 298 ARG A N 1
ATOM 2295 C CA . ARG A 1 298 ? -5.014 3.375 40.141 1.00 95.31 298 ARG A CA 1
ATOM 2296 C C . ARG A 1 298 ? -4.938 1.900 40.533 1.00 95.31 298 ARG A C 1
ATOM 2298 O O . ARG A 1 298 ? -5.085 1.594 41.711 1.00 95.31 298 ARG A O 1
ATOM 2305 N N . LEU A 1 299 ? -4.742 1.014 39.558 1.00 94.75 299 LEU A N 1
ATOM 2306 C CA . LEU A 1 299 ? -4.651 -0.430 39.799 1.00 94.75 299 LEU A CA 1
ATOM 2307 C C . LEU A 1 299 ? -3.289 -0.808 40.384 1.00 94.75 299 LEU A C 1
ATOM 2309 O O . LEU A 1 299 ? -3.205 -1.649 41.272 1.00 94.75 299 LEU A O 1
ATOM 2313 N N . SER A 1 300 ? -2.233 -0.174 39.880 1.00 94.31 300 SER A N 1
ATOM 2314 C CA . SER A 1 300 ? -0.845 -0.460 40.236 1.00 94.31 300 SER A CA 1
ATOM 2315 C C . SER A 1 300 ? 0.062 0.709 39.825 1.00 94.31 300 SER A C 1
ATOM 2317 O O . SER A 1 300 ? -0.429 1.665 39.213 1.00 94.31 300 SER A O 1
ATOM 2319 N N . PRO A 1 301 ? 1.378 0.683 40.107 1.00 91.56 301 PRO A N 1
ATOM 2320 C CA . PRO A 1 301 ? 2.298 1.730 39.666 1.00 91.56 301 PRO A CA 1
ATOM 2321 C C . PRO A 1 301 ? 2.302 1.993 38.155 1.00 91.56 301 PRO A C 1
ATOM 2323 O O . PRO A 1 301 ? 2.577 3.125 37.771 1.00 91.56 301 PRO A O 1
ATOM 2326 N N . SER A 1 302 ? 1.949 1.031 37.304 1.00 92.00 302 SER A N 1
ATOM 2327 C CA . SER A 1 302 ? 1.916 1.245 35.853 1.00 92.00 302 SER A CA 1
ATOM 2328 C C . SER A 1 302 ? 0.544 1.186 35.196 1.00 92.00 302 SER A C 1
ATOM 2330 O O . SER A 1 302 ? 0.453 1.439 34.000 1.00 92.00 302 SER A O 1
ATOM 2332 N N . PHE A 1 303 ? -0.537 0.949 35.943 1.00 94.94 303 PHE A N 1
ATOM 2333 C CA . PHE A 1 303 ? -1.880 0.843 35.365 1.00 94.94 303 PHE A CA 1
ATOM 2334 C C . PHE A 1 303 ? -2.900 1.748 36.060 1.00 94.94 303 PHE A C 1
ATOM 2336 O O . PHE A 1 303 ? -3.109 1.686 37.276 1.00 94.94 303 PHE A O 1
ATOM 2343 N N . VAL A 1 304 ? -3.598 2.555 35.261 1.00 96.50 304 VAL A N 1
ATOM 2344 C CA . VAL A 1 304 ? -4.767 3.336 35.675 1.00 96.50 304 VAL A CA 1
ATOM 2345 C C . VAL A 1 304 ? -5.982 2.859 34.890 1.00 96.50 304 VAL A C 1
ATOM 2347 O O . VAL A 1 304 ? -6.011 2.952 33.667 1.00 96.50 304 VAL A O 1
ATOM 2350 N N . ARG A 1 305 ? -7.014 2.392 35.587 1.00 97.38 305 ARG A N 1
ATOM 2351 C CA . ARG A 1 305 ? -8.312 2.074 34.998 1.00 97.38 305 ARG A CA 1
ATOM 2352 C C . ARG A 1 305 ? -9.187 3.314 34.951 1.00 97.38 305 ARG A C 1
ATOM 2354 O O . ARG A 1 305 ? -9.398 3.972 35.972 1.00 97.38 305 ARG A O 1
ATOM 2361 N N . VAL A 1 306 ? -9.746 3.584 33.781 1.00 97.88 306 VAL A N 1
ATOM 2362 C CA . VAL A 1 306 ? -10.740 4.631 33.566 1.00 97.88 306 VAL A CA 1
ATOM 2363 C C . VAL A 1 306 ? -12.020 3.988 33.049 1.00 97.88 306 VAL A C 1
ATOM 2365 O O . VAL A 1 306 ? -12.015 3.229 32.082 1.00 97.88 306 VAL A O 1
ATOM 2368 N N . GLU A 1 307 ? -13.126 4.289 33.716 1.00 97.69 307 GLU A N 1
ATOM 2369 C CA . GLU A 1 307 ? -14.463 3.888 33.305 1.00 97.69 307 GLU A CA 1
ATOM 2370 C C . GLU A 1 307 ? -15.193 5.100 32.734 1.00 97.69 307 GLU A C 1
ATOM 2372 O O . GLU A 1 307 ? -15.266 6.149 33.377 1.00 97.69 307 GLU A O 1
ATOM 2377 N N . LEU A 1 308 ? -15.740 4.949 31.533 1.00 97.19 308 LEU A N 1
ATOM 2378 C CA . LEU A 1 308 ? -16.422 5.991 30.780 1.00 97.19 308 LEU A CA 1
ATOM 2379 C C . LEU A 1 308 ? -17.924 5.706 30.695 1.00 97.19 308 LEU A C 1
ATOM 2381 O O . LEU A 1 308 ? -18.358 4.558 30.577 1.00 97.19 308 LEU A O 1
ATOM 2385 N N . THR A 1 309 ? -18.717 6.774 30.732 1.00 95.81 309 THR A N 1
ATOM 2386 C CA . THR A 1 309 ? -20.180 6.751 30.661 1.00 95.81 309 THR A CA 1
ATOM 2387 C C . THR A 1 309 ? -20.700 7.840 29.730 1.00 95.81 309 THR A C 1
ATOM 2389 O O . THR A 1 309 ? -20.214 8.967 29.739 1.00 95.81 309 THR A O 1
ATOM 2392 N N . GLY A 1 310 ? -21.749 7.540 28.973 1.00 91.62 310 GLY A N 1
ATOM 2393 C CA . GLY A 1 310 ? -22.423 8.506 28.109 1.00 91.62 310 GLY A CA 1
ATOM 2394 C C . GLY A 1 310 ? -23.485 7.824 27.257 1.00 91.62 310 GLY A C 1
ATOM 2395 O O . GLY A 1 310 ? -23.366 6.633 26.972 1.00 91.62 310 GLY A O 1
ATOM 2396 N N . GLN A 1 311 ? -24.516 8.566 26.845 1.00 85.50 311 GLN A N 1
ATOM 2397 C CA . GLN A 1 311 ? -25.581 8.026 25.988 1.00 85.50 311 GLN A CA 1
ATOM 2398 C C . GLN A 1 311 ? -25.023 7.499 24.656 1.00 85.50 311 GLN A C 1
ATOM 2400 O O . GLN A 1 311 ? -25.443 6.438 24.201 1.00 85.50 311 GLN A O 1
ATOM 2405 N N . GLY A 1 312 ? -24.010 8.172 24.098 1.00 83.12 312 GLY A N 1
ATOM 2406 C CA . GLY A 1 312 ? -23.327 7.757 22.871 1.00 83.12 312 GLY A CA 1
ATOM 2407 C C . GLY A 1 312 ? -22.649 6.382 22.938 1.00 83.12 312 GLY A C 1
ATOM 2408 O O . GLY A 1 312 ? -22.450 5.737 21.913 1.00 83.12 312 GLY A O 1
ATOM 2409 N N . LEU A 1 313 ? -22.361 5.859 24.139 1.00 91.62 313 LEU A N 1
ATOM 2410 C CA . LEU A 1 313 ? -21.787 4.516 24.294 1.00 91.62 313 LEU A CA 1
ATOM 2411 C C . LEU A 1 313 ? -22.791 3.393 24.031 1.00 91.62 313 LEU A C 1
ATOM 2413 O O . LEU A 1 313 ? -22.364 2.249 23.872 1.00 91.62 313 LEU A O 1
ATOM 2417 N N . ALA A 1 314 ? -24.097 3.688 23.988 1.00 88.25 314 ALA A N 1
ATOM 2418 C CA . ALA A 1 314 ? -25.146 2.696 23.748 1.00 88.25 314 ALA A CA 1
ATOM 2419 C C . ALA A 1 314 ? -24.912 1.901 22.453 1.00 88.25 314 ALA A C 1
ATOM 2421 O O . ALA A 1 314 ? -25.223 0.712 22.398 1.00 88.25 314 ALA A O 1
ATOM 2422 N N . GLU A 1 315 ? -24.325 2.554 21.449 1.00 88.12 315 GLU A N 1
ATOM 2423 C CA . GLU A 1 315 ? -24.065 1.992 20.125 1.00 88.12 315 GLU A CA 1
ATOM 2424 C C . GLU A 1 315 ? -22.605 1.551 19.927 1.00 88.12 315 GLU A C 1
ATOM 2426 O O . GLU A 1 315 ? -22.275 1.032 18.863 1.00 88.12 315 GLU A O 1
ATOM 2431 N N . LEU A 1 316 ? -21.727 1.717 20.927 1.00 90.00 316 LEU A N 1
ATOM 2432 C CA . LEU A 1 316 ? -20.331 1.277 20.847 1.00 90.00 316 LEU A CA 1
ATOM 2433 C C . LEU A 1 316 ? -20.249 -0.252 20.870 1.00 90.00 316 LEU A C 1
ATOM 2435 O O . LEU A 1 316 ? -20.772 -0.888 21.794 1.00 90.00 316 LEU A O 1
ATOM 2439 N N . GLY A 1 317 ? -19.517 -0.838 19.927 1.00 87.94 317 GLY A N 1
ATOM 2440 C CA . GLY A 1 317 ? -19.163 -2.255 19.945 1.00 87.94 317 GLY A CA 1
ATOM 2441 C C . GLY A 1 317 ? -19.084 -2.883 18.560 1.00 87.94 317 GLY A C 1
ATOM 2442 O O . GLY A 1 317 ? -19.248 -2.213 17.547 1.00 87.94 317 GLY A O 1
ATOM 2443 N N . VAL A 1 318 ? -18.847 -4.191 18.550 1.00 87.38 318 VAL A N 1
ATOM 2444 C CA . VAL A 1 318 ? -18.858 -5.043 17.357 1.00 87.38 318 VAL A CA 1
ATOM 2445 C C . VAL A 1 318 ? -19.818 -6.208 17.562 1.00 87.38 318 VAL A C 1
ATOM 2447 O O . VAL A 1 318 ? -20.233 -6.488 18.690 1.00 87.38 318 VAL A O 1
ATOM 2450 N N . ASP A 1 319 ? -20.157 -6.895 16.476 1.00 81.62 319 ASP A N 1
ATOM 2451 C CA . ASP A 1 319 ? -20.891 -8.151 16.561 1.00 81.62 319 ASP A CA 1
ATOM 2452 C C . ASP A 1 319 ? -19.946 -9.266 17.033 1.00 81.62 319 ASP A C 1
ATOM 2454 O O . ASP A 1 319 ? -18.967 -9.596 16.366 1.00 81.62 319 ASP A O 1
ATOM 2458 N N . GLY A 1 320 ? -20.243 -9.856 18.194 1.00 85.50 320 GLY A N 1
ATOM 2459 C CA . GLY A 1 320 ? -19.422 -10.905 18.803 1.00 85.50 320 GLY A CA 1
ATOM 2460 C C . GLY A 1 320 ? -18.458 -10.390 19.884 1.00 85.50 320 GLY A C 1
ATOM 2461 O O . GLY A 1 320 ? -18.697 -9.333 20.472 1.00 85.50 320 GLY A O 1
ATOM 2462 N N . PRO A 1 321 ? -17.414 -11.168 20.227 1.00 87.44 321 PRO A N 1
ATOM 2463 C CA . PRO A 1 321 ? -16.438 -10.782 21.241 1.00 87.44 321 PRO A CA 1
ATOM 2464 C C . PRO A 1 321 ? -15.595 -9.594 20.771 1.00 87.44 321 PRO A C 1
ATOM 2466 O O . PRO A 1 321 ? -15.169 -9.532 19.621 1.00 87.44 321 PRO A O 1
ATOM 2469 N N . THR A 1 322 ? -15.312 -8.665 21.682 1.00 89.56 322 THR A N 1
ATOM 2470 C CA . THR A 1 322 ? -14.472 -7.504 21.376 1.00 89.56 322 THR A CA 1
ATOM 2471 C C . THR A 1 322 ? -12.987 -7.846 21.394 1.00 89.56 322 THR A C 1
ATOM 2473 O O . THR A 1 322 ? -12.222 -7.118 20.785 1.00 89.56 322 THR A O 1
ATOM 2476 N N . TYR A 1 323 ? -12.554 -8.912 22.078 1.00 93.12 323 TYR A N 1
ATOM 2477 C CA . TYR A 1 323 ? -11.139 -9.300 22.202 1.00 93.12 323 TYR A CA 1
ATOM 2478 C C . TYR A 1 323 ? -10.203 -8.096 22.433 1.00 93.12 323 TYR A C 1
ATOM 2480 O O . TYR A 1 323 ? -10.350 -7.408 23.440 1.00 93.12 323 TYR A O 1
ATOM 2488 N N . ASP A 1 324 ? -9.274 -7.819 21.512 1.00 91.56 324 ASP A N 1
ATOM 2489 C CA . ASP A 1 324 ? -8.345 -6.687 21.536 1.00 91.56 324 ASP A CA 1
ATOM 2490 C C . ASP A 1 324 ? -8.851 -5.446 20.772 1.00 91.56 324 ASP A C 1
ATOM 2492 O O . ASP A 1 324 ? -8.047 -4.636 20.311 1.00 91.56 324 ASP A O 1
ATOM 2496 N N . GLN A 1 325 ? -10.175 -5.266 20.660 1.00 92.06 325 GLN A N 1
ATOM 2497 C CA . GLN A 1 325 ? -10.812 -4.162 19.938 1.00 92.06 325 GLN A CA 1
ATOM 2498 C C . GLN A 1 325 ? -10.214 -2.819 20.332 1.00 92.06 325 GLN A C 1
ATOM 2500 O O . GLN A 1 325 ? -10.313 -2.361 21.475 1.00 92.06 325 GLN A O 1
ATOM 2505 N N . ARG A 1 326 ? -9.676 -2.140 19.326 1.00 90.56 326 ARG A N 1
ATOM 2506 C CA . ARG A 1 326 ? -9.109 -0.805 19.455 1.00 90.56 326 ARG A CA 1
ATOM 2507 C C . ARG A 1 326 ? -10.177 0.271 19.316 1.00 90.56 326 ARG A C 1
ATOM 2509 O O . ARG A 1 326 ? -11.028 0.216 18.426 1.00 90.56 326 ARG A O 1
ATOM 2516 N N . ILE A 1 327 ? -10.063 1.283 20.162 1.00 92.12 327 ILE A N 1
ATOM 2517 C CA . ILE A 1 327 ? -10.781 2.555 20.098 1.00 92.12 327 ILE A CA 1
ATOM 2518 C C . ILE A 1 327 ? -9.774 3.696 20.185 1.00 92.12 327 ILE A C 1
ATOM 2520 O O . ILE A 1 327 ? -8.624 3.495 20.582 1.00 92.12 327 ILE A O 1
ATOM 2524 N N . LYS A 1 328 ? -10.190 4.906 19.831 1.00 92.12 328 LYS A N 1
ATOM 2525 C CA . LYS A 1 328 ? -9.394 6.109 20.059 1.00 92.12 328 LYS A CA 1
ATOM 2526 C C . LYS A 1 328 ? -10.067 6.958 21.122 1.00 92.12 328 LYS A C 1
ATOM 2528 O O . LYS A 1 328 ? -11.285 7.124 21.110 1.00 92.12 328 LYS A O 1
ATOM 2533 N N . LEU A 1 329 ? -9.258 7.482 22.030 1.00 93.81 329 LEU A N 1
ATOM 2534 C CA . LEU A 1 329 ? -9.668 8.516 22.965 1.00 93.81 329 LEU A CA 1
ATOM 2535 C C . LEU A 1 329 ? -9.024 9.824 22.525 1.00 93.81 329 LEU A C 1
ATOM 2537 O O . LEU A 1 329 ? -7.816 9.858 22.274 1.00 93.81 329 LEU A O 1
ATOM 2541 N N . VAL A 1 330 ? -9.833 10.876 22.434 1.00 91.50 330 VAL A N 1
ATOM 2542 C CA . VAL A 1 330 ? -9.357 12.247 22.251 1.00 91.50 330 VAL A CA 1
ATOM 2543 C C . VAL A 1 330 ? -9.630 13.000 23.537 1.00 91.50 330 VAL A C 1
ATOM 2545 O O . VAL A 1 330 ? -10.783 13.168 23.937 1.00 91.50 330 VAL A O 1
ATOM 2548 N N . PHE A 1 331 ? -8.564 13.416 24.201 1.00 89.25 331 PHE A N 1
ATOM 2549 C CA . PHE A 1 331 ? -8.634 14.151 25.456 1.00 89.25 331 PHE A CA 1
ATOM 2550 C C . PHE A 1 331 ? -8.135 15.592 25.261 1.00 89.25 331 PHE A C 1
ATOM 2552 O O . PHE A 1 331 ? -7.438 15.874 24.276 1.00 89.25 331 PHE A O 1
ATOM 2559 N N . PRO A 1 332 ? -8.535 16.526 26.145 1.00 85.31 332 PRO A N 1
ATOM 2560 C CA . PRO A 1 332 ? -8.293 17.951 25.944 1.00 85.31 332 PRO A CA 1
ATOM 2561 C C . PRO A 1 332 ? -6.801 18.286 25.855 1.00 85.31 332 PRO A C 1
ATOM 2563 O O . PRO A 1 332 ? -5.975 17.682 26.540 1.00 85.31 332 PRO A O 1
ATOM 2566 N N . GLY A 1 333 ? -6.467 19.267 25.015 1.00 77.81 333 GLY A N 1
ATOM 2567 C CA . GLY A 1 333 ? -5.124 19.853 24.950 1.00 77.81 333 GLY A CA 1
ATOM 2568 C C . GLY A 1 333 ? -4.924 20.940 26.009 1.00 77.81 333 GLY A C 1
ATOM 2569 O O . GLY A 1 333 ? -5.733 21.096 26.923 1.00 77.81 333 GLY A O 1
ATOM 2570 N N . ALA A 1 334 ? -3.883 21.761 25.849 1.00 69.88 334 ALA A N 1
ATOM 2571 C CA . ALA A 1 334 ? -3.571 22.854 26.779 1.00 69.88 334 ALA A CA 1
ATOM 2572 C C . ALA A 1 334 ? -4.715 23.875 26.963 1.00 69.88 334 ALA A C 1
ATOM 2574 O O . ALA A 1 334 ? -4.821 24.493 28.020 1.00 69.88 334 ALA A O 1
ATOM 2575 N N . ALA A 1 335 ? -5.589 24.039 25.963 1.00 70.06 335 ALA A N 1
ATOM 2576 C CA . ALA A 1 335 ? -6.758 24.917 26.044 1.00 70.06 335 ALA A CA 1
ATOM 2577 C C . ALA A 1 335 ? -7.894 24.367 26.931 1.00 70.06 335 ALA A C 1
ATOM 2579 O O . ALA A 1 335 ? -8.845 25.089 27.223 1.00 70.06 335 ALA A O 1
ATOM 2580 N N . GLY A 1 336 ? -7.828 23.096 27.349 1.00 74.06 336 GLY A N 1
ATOM 2581 C CA . GLY A 1 336 ? -8.849 22.453 28.182 1.00 74.06 336 GLY A CA 1
ATOM 2582 C C . GLY A 1 336 ? -10.172 22.157 27.466 1.00 74.06 336 GLY A C 1
ATOM 2583 O O . GLY A 1 336 ? -11.110 21.678 28.099 1.00 74.06 336 GLY A O 1
ATOM 2584 N N . THR A 1 337 ? -10.265 22.412 26.159 1.00 76.38 337 THR A N 1
ATOM 2585 C CA . THR A 1 337 ? -11.449 22.131 25.339 1.00 76.38 337 THR A CA 1
ATOM 2586 C C . THR A 1 337 ? -11.268 20.864 24.510 1.00 76.38 337 THR A C 1
ATOM 2588 O O . THR A 1 337 ? -10.168 20.560 24.047 1.00 76.38 337 THR A O 1
ATOM 2591 N N . LEU A 1 338 ? -12.363 20.126 24.313 1.00 82.75 338 LEU A N 1
ATOM 2592 C CA . LEU A 1 338 ? -12.409 19.006 23.376 1.00 82.75 338 LEU A CA 1
ATOM 2593 C C . LEU A 1 338 ? -12.701 19.506 21.956 1.00 82.75 338 LEU A C 1
ATOM 2595 O O . LEU A 1 338 ? -13.502 20.434 21.795 1.00 82.75 338 LEU A O 1
ATOM 2599 N N . PRO A 1 339 ? -12.103 18.882 20.929 1.00 82.12 339 PRO A N 1
ATOM 2600 C CA . PRO A 1 339 ? -12.436 19.191 19.550 1.00 82.12 339 PRO A CA 1
ATOM 2601 C C . PRO A 1 339 ? -13.870 18.754 19.236 1.00 82.12 339 PRO A C 1
ATOM 2603 O O . PRO A 1 339 ? -14.311 17.677 19.645 1.00 82.12 339 PRO A O 1
ATOM 2606 N N . ARG A 1 340 ? -14.591 19.565 18.456 1.00 74.38 340 ARG A N 1
ATOM 2607 C CA . ARG A 1 340 ? -15.848 19.125 17.842 1.00 74.38 340 ARG A CA 1
ATOM 2608 C C . ARG A 1 340 ? -15.516 18.277 16.628 1.00 74.38 340 ARG A C 1
ATOM 2610 O O . ARG A 1 340 ? -15.087 18.800 15.606 1.00 74.38 340 ARG A O 1
ATOM 2617 N N . LEU A 1 341 ? -15.690 16.974 16.779 1.00 72.56 341 LEU A N 1
ATOM 2618 C CA . LEU A 1 341 ? -15.506 16.009 15.710 1.00 72.56 341 LEU A CA 1
ATOM 2619 C C . LEU A 1 341 ? -16.885 15.589 15.218 1.00 72.56 341 LEU A C 1
ATOM 2621 O O . LEU A 1 341 ? -17.641 14.957 15.951 1.00 72.56 341 LEU A O 1
ATOM 2625 N N . GLU A 1 342 ? -17.218 15.970 13.991 1.00 63.38 342 GLU A N 1
ATOM 2626 C CA . GLU A 1 342 ? -18.421 15.493 13.322 1.00 63.38 342 GLU A CA 1
ATOM 2627 C C . GLU A 1 342 ? -18.040 14.315 12.431 1.00 63.38 342 GLU A C 1
ATOM 2629 O O . GLU A 1 342 ? -17.009 14.316 11.758 1.00 63.38 342 GLU A O 1
ATOM 2634 N N . ALA A 1 343 ? -18.860 13.271 12.438 1.00 54.59 343 ALA A N 1
ATOM 2635 C CA . ALA A 1 343 ? -18.694 12.212 11.468 1.00 54.59 343 ALA A CA 1
ATOM 2636 C C . ALA A 1 343 ? -19.278 12.717 10.130 1.00 54.59 343 ALA A C 1
ATOM 2638 O O . ALA A 1 343 ? -20.474 12.991 10.016 1.00 54.59 343 ALA A O 1
ATOM 2639 N N . GLY A 1 344 ? -18.409 12.927 9.139 1.00 47.56 344 GLY A N 1
ATOM 2640 C CA . GLY A 1 344 ? -18.796 13.418 7.813 1.00 47.56 344 GLY A CA 1
ATOM 2641 C C . GLY A 1 344 ? -19.733 12.461 7.052 1.00 47.56 344 GLY A C 1
ATOM 2642 O O . GLY A 1 344 ? -19.914 11.304 7.461 1.00 47.56 344 GLY A O 1
ATOM 2643 N N . PRO A 1 345 ? -20.352 12.918 5.945 1.00 42.97 345 PRO A N 1
ATOM 2644 C CA . PRO A 1 345 ? -21.148 12.058 5.071 1.00 42.97 345 PRO A CA 1
ATOM 2645 C C . PRO A 1 345 ? -20.299 10.906 4.487 1.00 42.97 345 PRO A C 1
ATOM 2647 O O . PRO A 1 345 ? -19.080 11.033 4.350 1.00 42.97 345 PRO A O 1
ATOM 2650 N N . PRO A 1 346 ? -20.894 9.752 4.127 1.00 40.91 346 PRO A N 1
ATOM 2651 C CA . PRO A 1 346 ? -20.122 8.617 3.631 1.00 40.91 346 PRO A CA 1
ATOM 2652 C C . PRO A 1 346 ? -19.410 8.945 2.310 1.00 40.91 346 PRO A C 1
ATOM 2654 O O . PRO A 1 346 ? -20.063 9.197 1.302 1.00 40.91 346 PRO A O 1
ATOM 2657 N N . GLY A 1 347 ? -18.079 8.849 2.298 1.00 44.16 347 GLY A N 1
ATOM 2658 C CA . GLY A 1 347 ? -17.272 8.877 1.070 1.00 44.16 347 GLY A CA 1
ATOM 2659 C C . GLY A 1 347 ? -16.557 10.194 0.764 1.00 44.16 347 GLY A C 1
ATOM 2660 O O . GLY A 1 347 ? -15.739 10.211 -0.150 1.00 44.16 347 GLY A O 1
ATOM 2661 N N . GLU A 1 348 ? -16.774 11.249 1.547 1.00 39.78 348 GLU A N 1
ATOM 2662 C CA . GLU A 1 348 ? -16.064 12.525 1.414 1.00 39.78 348 GLU A CA 1
ATOM 2663 C C . GLU A 1 348 ? -15.553 12.978 2.786 1.00 39.78 348 GLU A C 1
ATOM 2665 O O . GLU A 1 348 ? -16.335 13.090 3.720 1.00 39.78 348 GLU A O 1
ATOM 2670 N N . TYR A 1 349 ? -14.241 13.229 2.878 1.00 43.81 349 TYR A N 1
ATOM 2671 C CA . TYR A 1 349 ? -13.515 13.750 4.048 1.00 43.81 349 TYR A CA 1
ATOM 2672 C C . TYR A 1 349 ? -13.607 12.901 5.339 1.00 43.81 349 TYR A C 1
ATOM 2674 O O . TYR A 1 349 ? -14.655 12.632 5.916 1.00 43.81 349 TYR A O 1
ATOM 2682 N N . SER A 1 350 ? -12.447 12.433 5.810 1.00 59.44 350 SER A N 1
ATOM 2683 C CA . SER A 1 350 ? -12.340 11.685 7.066 1.00 59.44 350 SER A CA 1
ATOM 2684 C C . SER A 1 350 ? -12.371 12.663 8.242 1.00 59.44 350 SER A C 1
ATOM 2686 O O . SER A 1 350 ? -11.587 13.606 8.241 1.00 59.44 350 SER A O 1
ATOM 2688 N N . TRP A 1 351 ? -13.162 12.395 9.289 1.00 71.38 351 TRP A N 1
ATOM 2689 C CA . TRP A 1 351 ? -13.111 13.118 10.580 1.00 71.38 351 TRP A CA 1
ATOM 2690 C C . TRP A 1 351 ? -11.673 13.270 11.116 1.00 71.38 351 TRP A C 1
ATOM 2692 O O . TRP A 1 351 ? -11.359 14.186 11.871 1.00 71.38 351 TRP A O 1
ATOM 2702 N N . TYR A 1 352 ? -10.780 12.349 10.733 1.00 70.38 352 TYR A N 1
ATOM 2703 C CA . TYR A 1 352 ? -9.365 12.394 11.068 1.00 70.38 352 TYR A CA 1
ATOM 2704 C C . TYR A 1 352 ? -8.628 13.522 10.335 1.00 70.38 352 TYR A C 1
ATOM 2706 O O . TYR A 1 352 ? -7.777 14.173 10.930 1.00 70.38 352 TYR A O 1
ATOM 2714 N N . SER A 1 353 ? -8.965 13.777 9.069 1.00 68.31 353 SER A N 1
ATOM 2715 C CA . SER A 1 353 ? -8.471 14.929 8.309 1.00 68.31 353 SER A CA 1
ATOM 2716 C C . SER A 1 353 ? -8.980 16.238 8.910 1.00 68.31 353 SER A C 1
ATOM 2718 O O . SER A 1 353 ? -8.198 17.176 9.042 1.00 68.31 353 SER A O 1
ATOM 2720 N N . ASP A 1 354 ? -10.236 16.275 9.362 1.00 73.25 354 ASP A N 1
ATOM 2721 C CA . ASP A 1 354 ? -10.792 17.442 10.058 1.00 73.25 354 ASP A CA 1
ATOM 2722 C C . ASP A 1 354 ? -10.065 17.685 11.384 1.00 73.25 354 ASP A C 1
ATOM 2724 O O . ASP A 1 354 ? -9.622 18.798 11.660 1.00 73.25 354 ASP A O 1
ATOM 2728 N N . TRP A 1 355 ? -9.834 16.627 12.168 1.00 80.31 355 TRP A N 1
ATOM 2729 C CA . TRP A 1 355 ? -9.032 16.693 13.390 1.00 80.31 355 TRP A CA 1
ATOM 2730 C C . TRP A 1 355 ? -7.595 17.167 13.120 1.00 80.31 355 TRP A C 1
ATOM 2732 O O . TRP A 1 355 ? -7.085 18.023 13.841 1.00 80.31 355 TRP A O 1
ATOM 2742 N N . GLN A 1 356 ? -6.938 16.667 12.067 1.00 77.56 356 GLN A N 1
ATOM 2743 C CA . GLN A 1 356 ? -5.597 17.115 11.671 1.00 77.56 356 GLN A CA 1
ATOM 2744 C C . GLN A 1 356 ? -5.568 18.588 11.240 1.00 77.56 356 GLN A C 1
ATOM 2746 O O . GLN A 1 356 ? -4.566 19.266 11.472 1.00 77.56 356 GLN A O 1
ATOM 2751 N N . ALA A 1 357 ? -6.647 19.087 10.634 1.00 79.44 357 ALA A N 1
ATOM 2752 C CA . ALA A 1 357 ? -6.766 20.476 10.208 1.00 79.44 357 ALA A CA 1
ATOM 2753 C C . ALA A 1 357 ? -7.022 21.449 11.373 1.00 79.44 357 ALA A C 1
ATOM 2755 O O . ALA A 1 357 ? -6.754 22.644 11.227 1.00 79.44 357 ALA A O 1
ATOM 2756 N N . LEU A 1 358 ? -7.494 20.968 12.534 1.00 80.31 358 LEU A N 1
ATOM 2757 C CA . LEU A 1 358 ? -7.706 21.819 13.707 1.00 80.31 358 LEU A CA 1
ATOM 2758 C C . LEU A 1 358 ? -6.393 22.472 14.166 1.00 80.31 358 LEU A C 1
ATOM 2760 O O . LEU A 1 358 ? -5.353 21.801 14.170 1.00 80.31 358 LEU A O 1
ATOM 2764 N N . PRO A 1 359 ? -6.419 23.741 14.614 1.00 81.81 359 PRO A N 1
ATOM 2765 C CA . PRO A 1 359 ? -5.272 24.374 15.256 1.00 81.81 359 PRO A CA 1
ATOM 2766 C C . PRO A 1 359 ? -4.751 23.527 16.422 1.00 81.81 359 PRO A C 1
ATOM 2768 O O . PRO A 1 359 ? -5.538 22.968 17.181 1.00 81.81 359 PRO A O 1
ATOM 2771 N N . GLU A 1 360 ? -3.431 23.463 16.606 1.00 76.12 360 GLU A N 1
ATOM 2772 C CA . GLU A 1 360 ? -2.789 22.635 17.645 1.00 76.12 360 GLU A CA 1
ATOM 2773 C C . GLU A 1 360 ? -3.365 22.884 19.051 1.00 76.12 360 GLU A C 1
ATOM 2775 O O . GLU A 1 360 ? -3.598 21.943 19.805 1.00 76.12 360 GLU A O 1
ATOM 2780 N N . ALA A 1 361 ? -3.690 24.142 19.370 1.00 76.06 361 ALA A N 1
ATOM 2781 C CA . ALA A 1 361 ? -4.293 24.526 20.646 1.00 76.06 361 ALA A CA 1
ATOM 2782 C C . ALA A 1 361 ? -5.696 23.928 20.884 1.00 76.06 361 ALA A C 1
ATOM 2784 O O . ALA A 1 361 ? -6.082 23.724 22.033 1.00 76.06 361 ALA A O 1
ATOM 2785 N N . GLU A 1 362 ? -6.447 23.640 19.820 1.00 77.31 362 GLU A N 1
ATOM 2786 C CA . GLU A 1 362 ? -7.844 23.176 19.859 1.00 77.31 362 GLU A CA 1
ATOM 2787 C C . GLU A 1 362 ? -7.988 21.687 19.515 1.00 77.31 362 GLU A C 1
ATOM 2789 O O . GLU A 1 362 ? -9.028 21.077 19.761 1.00 77.31 362 GLU A O 1
ATOM 2794 N N . ARG A 1 363 ? -6.934 21.088 18.953 1.00 82.38 363 ARG A N 1
ATOM 2795 C CA . ARG A 1 363 ? -6.920 19.713 18.451 1.00 82.38 363 ARG A CA 1
ATOM 2796 C C . ARG A 1 363 ? -7.017 18.670 19.567 1.00 82.38 363 ARG A C 1
ATOM 2798 O O . ARG A 1 363 ? -7.589 17.598 19.368 1.00 82.38 363 ARG A O 1
ATOM 2805 N N . GLY A 1 364 ? -6.462 18.971 20.740 1.00 86.00 364 GLY A N 1
ATOM 2806 C CA . GLY A 1 364 ? -6.269 17.983 21.801 1.00 86.00 364 GLY A CA 1
ATOM 2807 C C . GLY A 1 364 ? -5.311 16.864 21.390 1.00 86.00 364 GLY A C 1
ATOM 2808 O O . GLY A 1 364 ? -4.618 16.956 20.377 1.00 86.00 364 GLY A O 1
ATOM 2809 N N . HIS A 1 365 ? -5.275 15.790 22.175 1.00 87.56 365 HIS A N 1
ATOM 2810 C CA . HIS A 1 365 ? -4.394 14.653 21.913 1.00 87.56 365 HIS A CA 1
ATOM 2811 C C . HIS A 1 365 ? -5.211 13.389 21.699 1.00 87.56 365 HIS A C 1
ATOM 2813 O O . HIS A 1 365 ? -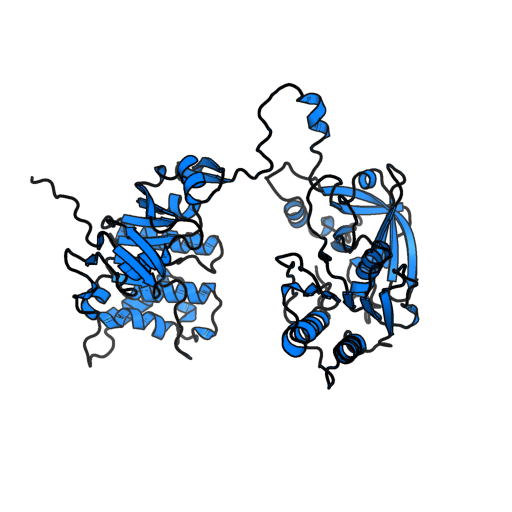6.096 13.060 22.489 1.00 87.56 365 HIS A O 1
ATOM 2819 N N . MET A 1 366 ? -4.880 12.658 20.638 1.00 87.94 366 MET A N 1
ATOM 2820 C CA . MET A 1 366 ? -5.535 11.402 20.308 1.00 87.94 366 MET A CA 1
ATOM 2821 C C . MET A 1 366 ? -4.600 10.223 20.558 1.00 87.94 366 MET A C 1
ATOM 2823 O O . MET A 1 366 ? -3.451 10.217 20.107 1.00 87.94 366 MET A O 1
ATOM 2827 N N . ARG A 1 367 ? -5.100 9.198 21.250 1.00 87.00 367 ARG A N 1
ATOM 2828 C CA . ARG A 1 367 ? -4.381 7.938 21.486 1.00 87.00 367 ARG A CA 1
ATOM 2829 C C . ARG A 1 367 ? -5.293 6.739 21.264 1.00 87.00 367 ARG A C 1
ATOM 2831 O O . ARG A 1 367 ? -6.504 6.824 21.456 1.00 87.00 367 ARG A O 1
ATOM 2838 N N . THR A 1 368 ? -4.701 5.634 20.821 1.00 89.25 368 THR A N 1
ATOM 2839 C CA . THR A 1 368 ? -5.411 4.371 20.593 1.00 89.25 368 THR A CA 1
ATOM 2840 C C . THR A 1 368 ? -5.299 3.505 21.844 1.00 89.25 368 THR A C 1
ATOM 2842 O O . THR A 1 368 ? -4.204 3.347 22.376 1.00 89.25 368 THR A O 1
ATOM 2845 N N . TYR A 1 369 ? -6.415 2.938 22.289 1.00 92.44 369 TYR A N 1
ATOM 2846 C CA . TYR A 1 369 ? -6.501 2.074 23.461 1.00 92.44 369 TYR A CA 1
ATOM 2847 C C . TYR A 1 369 ? -7.331 0.832 23.158 1.00 92.44 369 TYR A C 1
ATOM 2849 O O . TYR A 1 369 ? -8.174 0.843 22.260 1.00 92.44 369 TYR A O 1
ATOM 2857 N N . THR A 1 370 ? -7.123 -0.224 23.938 1.00 93.62 370 THR A N 1
ATOM 2858 C CA . THR A 1 370 ? -7.956 -1.425 23.880 1.00 93.62 370 THR A CA 1
ATOM 2859 C C . THR A 1 370 ? -9.193 -1.265 24.758 1.00 93.62 370 THR A C 1
ATOM 2861 O O . THR A 1 370 ? -9.105 -0.783 25.890 1.00 93.62 370 THR A O 1
ATOM 2864 N N . VAL A 1 371 ? -10.345 -1.711 24.260 1.00 94.75 371 VAL A N 1
ATOM 2865 C CA . VAL A 1 371 ? -11.558 -1.890 25.066 1.00 94.75 371 VAL A CA 1
ATOM 2866 C C . VAL A 1 371 ? -11.293 -3.004 26.077 1.00 94.75 371 VAL A C 1
ATOM 2868 O O . VAL A 1 371 ? -11.292 -4.182 25.724 1.00 94.75 371 VAL A O 1
ATOM 2871 N N . ARG A 1 372 ? -11.049 -2.640 27.342 1.00 94.69 372 ARG A N 1
ATOM 2872 C CA . ARG A 1 372 ? -10.767 -3.610 28.410 1.00 94.69 372 ARG A CA 1
ATOM 2873 C C . ARG A 1 372 ? -12.008 -4.419 28.762 1.00 94.69 372 ARG A C 1
ATOM 2875 O O . ARG A 1 372 ? -11.906 -5.623 28.998 1.00 94.69 372 ARG A O 1
ATOM 2882 N N . ASP A 1 373 ? -13.138 -3.732 28.864 1.00 92.88 373 ASP A N 1
ATOM 2883 C CA . ASP A 1 373 ? -14.455 -4.309 29.111 1.00 92.88 373 ASP A CA 1
ATOM 2884 C C . ASP A 1 373 ? -15.530 -3.342 28.601 1.00 92.88 373 ASP A C 1
ATOM 2886 O O . ASP A 1 373 ? -15.322 -2.124 28.544 1.00 92.88 373 ASP A O 1
ATOM 2890 N N . LEU A 1 374 ? -16.682 -3.888 28.234 1.00 92.56 374 LEU A N 1
ATOM 2891 C CA . LEU A 1 374 ? -17.836 -3.130 27.779 1.00 92.56 374 LEU A CA 1
ATOM 2892 C C . LEU A 1 374 ? -19.097 -3.801 28.314 1.00 92.56 374 LEU A C 1
ATOM 2894 O O . LEU A 1 374 ? -19.553 -4.817 27.791 1.00 92.56 374 LEU A O 1
ATOM 2898 N N . TYR A 1 375 ? -19.664 -3.226 29.369 1.00 91.44 375 TYR A N 1
ATOM 2899 C CA . TYR A 1 375 ? -20.783 -3.826 30.089 1.00 91.44 375 TYR A CA 1
ATOM 2900 C C . TYR A 1 375 ? -21.942 -2.845 30.264 1.00 91.44 375 TYR A C 1
ATOM 2902 O O . TYR A 1 375 ? -21.823 -1.643 30.032 1.00 91.44 375 TYR A O 1
ATOM 2910 N N . GLY A 1 376 ? -23.104 -3.370 30.649 1.00 89.50 376 GLY A N 1
ATOM 2911 C CA . GLY A 1 376 ? -24.345 -2.598 30.688 1.00 89.50 376 GLY A CA 1
ATOM 2912 C C . GLY A 1 376 ? -24.977 -2.401 29.303 1.00 89.50 376 GLY A C 1
ATOM 2913 O O . GLY A 1 376 ? -24.504 -2.904 28.281 1.00 89.50 376 GLY A O 1
ATOM 2914 N N . SER A 1 377 ? -26.101 -1.686 29.272 1.00 83.50 377 SER A N 1
ATOM 2915 C CA . SER A 1 377 ? -26.886 -1.441 28.054 1.00 83.50 377 SER A CA 1
ATOM 2916 C C . SER A 1 377 ? -27.534 -0.057 28.087 1.00 83.50 377 SER A C 1
ATOM 2918 O O . SER A 1 377 ? -27.744 0.502 29.167 1.00 83.50 377 SER A O 1
ATOM 2920 N N . GLY A 1 378 ? -27.823 0.501 26.907 1.00 79.44 378 GLY A N 1
ATOM 2921 C CA . GLY A 1 378 ? -28.385 1.847 26.775 1.00 79.44 378 GLY A CA 1
ATOM 2922 C C . GLY A 1 378 ? -27.536 2.898 27.497 1.00 79.44 378 GLY A C 1
ATOM 2923 O O . GLY A 1 378 ? -26.312 2.889 27.405 1.00 79.44 378 GLY A O 1
ATOM 2924 N N . GLU A 1 379 ? -28.180 3.762 28.281 1.00 76.00 379 GLU A N 1
ATOM 2925 C CA . GLU A 1 379 ? -27.515 4.830 29.049 1.00 76.00 379 GLU A CA 1
ATOM 2926 C C . GLU A 1 379 ? -26.640 4.313 30.208 1.00 76.00 379 GLU A C 1
ATOM 2928 O O . GLU A 1 379 ? -25.754 5.013 30.707 1.00 76.00 379 GLU A O 1
ATOM 2933 N N . ALA A 1 380 ? -26.868 3.071 30.646 1.00 85.31 380 ALA A N 1
ATOM 2934 C CA . ALA A 1 380 ? -26.073 2.415 31.679 1.00 85.31 380 ALA A CA 1
ATOM 2935 C C . ALA A 1 380 ? -24.835 1.706 31.107 1.00 85.31 380 ALA A C 1
ATOM 2937 O O . ALA A 1 380 ? -24.123 1.037 31.855 1.00 85.31 380 ALA A O 1
ATOM 2938 N N . ARG A 1 381 ? -24.579 1.814 29.796 1.00 91.44 381 ARG A N 1
ATOM 2939 C CA . ARG A 1 381 ? -23.393 1.226 29.173 1.00 91.44 381 ARG A CA 1
ATOM 2940 C C . ARG A 1 381 ? -22.128 1.896 29.715 1.00 91.44 381 ARG A C 1
ATOM 2942 O O . ARG A 1 381 ? -22.086 3.113 29.919 1.00 91.44 381 ARG A O 1
ATOM 2949 N N . ARG A 1 382 ? -21.124 1.077 30.014 1.00 95.19 382 ARG A N 1
ATOM 2950 C CA . ARG A 1 382 ? -19.840 1.473 30.591 1.00 95.19 382 ARG A CA 1
ATOM 2951 C C . ARG A 1 382 ? -18.720 0.903 29.753 1.00 95.19 382 ARG A C 1
ATOM 2953 O O . ARG A 1 382 ? -18.670 -0.304 29.530 1.00 95.19 382 ARG A O 1
ATOM 2960 N N . LEU A 1 383 ? -17.839 1.786 29.304 1.00 96.88 383 LEU A N 1
ATOM 2961 C CA . LEU A 1 383 ? -16.611 1.433 28.608 1.00 96.88 383 LEU A CA 1
ATOM 2962 C C . LEU A 1 383 ? -15.462 1.494 29.612 1.00 96.88 383 LEU A C 1
ATOM 2964 O O . LEU A 1 383 ? -15.232 2.537 30.219 1.00 96.88 383 LEU A O 1
ATOM 2968 N N . VAL A 1 384 ? -14.738 0.393 29.774 1.00 97.06 384 VAL A N 1
ATOM 2969 C CA . VAL A 1 384 ? -13.544 0.328 30.618 1.00 97.06 384 VAL A CA 1
ATOM 2970 C C . VAL A 1 384 ? -12.311 0.351 29.732 1.00 97.06 384 VAL A C 1
ATOM 2972 O O . VAL A 1 384 ? -12.221 -0.397 28.756 1.00 97.06 384 VAL A O 1
ATOM 2975 N N . VAL A 1 385 ? -11.345 1.184 30.101 1.00 97.00 385 VAL A N 1
ATOM 2976 C CA . VAL A 1 385 ? -10.032 1.267 29.462 1.00 97.00 385 VAL A CA 1
ATOM 2977 C C . VAL A 1 385 ? -8.965 1.249 30.548 1.00 97.00 385 VAL A C 1
ATOM 2979 O O . VAL A 1 385 ? -9.047 2.010 31.512 1.00 97.00 385 VAL A O 1
ATOM 2982 N N . ASP A 1 386 ? -7.955 0.398 30.385 1.00 96.19 386 ASP A N 1
ATOM 2983 C CA . ASP A 1 386 ? -6.761 0.418 31.230 1.00 96.19 386 ASP A CA 1
ATOM 2984 C C . ASP A 1 386 ? -5.663 1.193 30.496 1.00 96.19 386 ASP A C 1
ATOM 2986 O O . ASP A 1 386 ? -5.222 0.802 29.414 1.00 96.19 386 ASP A O 1
ATOM 2990 N N . VAL A 1 387 ? -5.247 2.318 31.073 1.00 94.19 387 VAL A N 1
ATOM 2991 C CA . VAL A 1 387 ? -4.173 3.171 30.565 1.00 94.19 387 VAL A CA 1
ATOM 2992 C C . VAL A 1 387 ? -2.869 2.779 31.244 1.00 94.19 387 VAL A C 1
ATOM 2994 O O . VAL A 1 387 ? -2.769 2.799 32.474 1.00 94.19 387 VAL A O 1
ATOM 2997 N N . VAL A 1 388 ? -1.865 2.449 30.433 1.00 91.94 388 VAL A N 1
ATOM 2998 C CA . VAL A 1 388 ? -0.508 2.191 30.918 1.00 91.94 388 VAL A CA 1
ATOM 2999 C C . VAL A 1 388 ? 0.203 3.519 31.138 1.00 91.94 388 VAL A C 1
ATOM 3001 O O . VAL A 1 388 ? 0.260 4.364 30.243 1.00 91.94 388 VAL A O 1
ATOM 3004 N N . VAL A 1 389 ? 0.719 3.710 32.347 1.00 89.25 389 VAL A N 1
ATOM 3005 C CA . VAL A 1 389 ? 1.458 4.901 32.759 1.00 89.25 389 VAL A CA 1
ATOM 3006 C C . VAL A 1 389 ? 2.881 4.497 33.124 1.00 89.25 389 VAL A C 1
ATOM 3008 O O . VAL A 1 389 ? 3.110 3.641 33.977 1.00 89.25 389 VAL A O 1
ATOM 3011 N N . HIS A 1 390 ? 3.863 5.108 32.470 1.00 77.38 390 HIS A N 1
ATOM 3012 C CA . HIS A 1 390 ? 5.260 4.936 32.849 1.00 77.38 390 HIS A CA 1
ATOM 3013 C C . HIS A 1 390 ? 5.661 6.115 33.738 1.00 77.38 390 HIS A C 1
ATOM 3015 O O . HIS A 1 390 ? 5.450 7.262 33.335 1.00 77.38 390 HIS A O 1
ATOM 3021 N N . PRO A 1 391 ? 6.210 5.876 34.942 1.00 60.09 391 PRO A N 1
ATOM 3022 C CA . PRO A 1 391 ? 6.736 6.957 35.761 1.00 60.09 391 PRO A CA 1
ATOM 3023 C C . PRO A 1 391 ? 7.874 7.640 34.996 1.00 60.09 391 PRO A C 1
ATOM 3025 O O . PRO A 1 391 ? 8.888 7.015 34.676 1.00 60.09 391 PRO A O 1
ATOM 3028 N N . ALA A 1 392 ? 7.686 8.912 34.651 1.00 55.44 392 ALA A N 1
ATOM 3029 C CA . ALA A 1 392 ? 8.709 9.664 33.948 1.00 55.44 392 ALA A CA 1
ATOM 3030 C C . ALA A 1 392 ? 9.904 9.942 34.865 1.00 55.44 392 ALA A C 1
ATOM 3032 O O . ALA A 1 392 ? 9.741 10.158 36.067 1.00 55.44 392 ALA A O 1
ATOM 3033 N N . HIS A 1 393 ? 11.106 9.927 34.288 1.00 49.62 393 HIS A N 1
ATOM 3034 C CA . HIS A 1 393 ? 12.314 10.349 34.998 1.00 49.62 393 HIS A CA 1
ATOM 3035 C C . HIS A 1 393 ? 12.354 11.881 35.140 1.00 49.62 393 HIS A C 1
ATOM 3037 O O . HIS A 1 393 ? 12.844 12.371 36.154 1.00 49.62 393 HIS A O 1
ATOM 3043 N N . ASP A 1 394 ? 11.755 12.606 34.185 1.00 44.25 394 ASP A N 1
ATOM 3044 C CA . ASP A 1 394 ? 11.537 14.054 34.213 1.00 44.25 394 ASP A CA 1
ATOM 3045 C C . ASP A 1 394 ? 10.057 14.416 33.941 1.00 44.25 394 ASP A C 1
ATOM 3047 O O . ASP A 1 394 ? 9.418 13.792 33.093 1.00 44.25 394 ASP A O 1
ATOM 3051 N N . PRO A 1 395 ? 9.482 15.454 34.584 1.00 43.97 395 PRO A N 1
ATOM 3052 C CA . PRO A 1 395 ? 8.074 15.847 34.410 1.00 43.97 395 PRO A CA 1
ATOM 3053 C C . PRO A 1 395 ? 7.647 16.170 32.965 1.00 43.97 395 PRO A C 1
ATOM 3055 O O . PRO A 1 395 ? 6.453 16.165 32.674 1.00 43.97 395 PRO A O 1
ATOM 3058 N N . GLY A 1 396 ? 8.601 16.466 32.074 1.00 48.56 396 GLY A N 1
ATOM 3059 C CA . GLY A 1 396 ? 8.364 16.753 30.655 1.00 48.56 396 GLY A CA 1
ATOM 3060 C C . GLY A 1 396 ? 8.263 15.521 29.746 1.00 48.56 396 GLY A C 1
ATOM 3061 O O . GLY A 1 396 ? 7.850 15.667 28.601 1.00 48.56 396 GLY A O 1
ATOM 3062 N N . ASP A 1 397 ? 8.594 14.326 30.246 1.00 58.25 397 ASP A N 1
ATOM 3063 C CA . ASP A 1 397 ? 8.650 13.086 29.450 1.00 58.25 397 ASP A CA 1
ATOM 3064 C C . ASP A 1 397 ? 7.365 12.241 29.529 1.00 58.25 397 ASP A C 1
ATOM 3066 O O . ASP A 1 397 ? 7.267 11.169 28.925 1.00 58.25 397 ASP A O 1
ATOM 3070 N N . VAL A 1 398 ? 6.352 12.691 30.278 1.00 67.69 398 VAL A N 1
ATOM 3071 C CA . VAL A 1 398 ? 5.078 11.971 30.386 1.00 67.69 398 VAL A CA 1
ATOM 3072 C C . VAL A 1 398 ? 4.255 12.209 29.121 1.00 67.69 398 VAL A C 1
ATOM 3074 O O . VAL A 1 398 ? 3.787 13.316 28.864 1.00 67.69 398 VAL A O 1
ATOM 3077 N N . GLY A 1 399 ? 4.027 11.148 28.344 1.00 76.75 399 GLY A N 1
ATOM 3078 C CA . GLY A 1 399 ? 3.154 11.210 27.174 1.00 76.75 399 GLY A CA 1
ATOM 3079 C C . GLY A 1 399 ? 1.733 11.680 27.534 1.00 76.75 399 GLY A C 1
ATOM 3080 O O . GLY A 1 399 ? 1.234 11.380 28.624 1.00 76.75 399 GLY A O 1
ATOM 3081 N N . PRO A 1 400 ? 1.028 12.358 26.614 1.00 82.94 400 PRO A N 1
ATOM 3082 C CA . PRO A 1 400 ? -0.212 13.073 26.925 1.00 82.94 400 PRO A CA 1
ATOM 3083 C C . PRO A 1 400 ? -1.322 12.148 27.464 1.00 82.94 400 PRO A C 1
ATOM 3085 O O . PRO A 1 400 ? -2.090 12.548 28.333 1.00 82.94 400 PRO A O 1
ATOM 3088 N N . GLY A 1 401 ? -1.356 10.878 27.041 1.00 87.19 401 GLY A N 1
ATOM 3089 C CA . GLY A 1 401 ? -2.313 9.892 27.558 1.00 87.19 401 GLY A CA 1
ATOM 3090 C C . GLY A 1 401 ? -2.055 9.475 29.009 1.00 87.19 401 GLY A C 1
ATOM 3091 O O . GLY A 1 401 ? -3.000 9.309 29.778 1.00 87.19 401 GLY A O 1
ATOM 3092 N N . ALA A 1 402 ? -0.784 9.346 29.402 1.00 87.12 402 ALA A N 1
ATOM 3093 C CA . ALA A 1 402 ? -0.417 9.038 30.780 1.00 87.12 402 ALA A CA 1
ATOM 3094 C C . ALA A 1 402 ? -0.666 10.243 31.697 1.00 87.12 402 ALA A C 1
ATOM 3096 O O . ALA A 1 402 ? -1.227 10.084 32.779 1.00 87.12 402 ALA A O 1
ATOM 3097 N N . ALA A 1 403 ? -0.342 11.453 31.228 1.00 87.50 403 ALA A N 1
ATOM 3098 C CA . ALA A 1 403 ? -0.638 12.689 31.947 1.00 87.50 403 ALA A CA 1
ATOM 3099 C C . ALA A 1 403 ? -2.148 12.856 32.184 1.00 87.50 403 ALA A C 1
ATOM 3101 O O . ALA A 1 403 ? -2.566 13.144 33.305 1.00 87.50 403 ALA A O 1
ATOM 3102 N N . TRP A 1 404 ? -2.966 12.603 31.155 1.00 91.62 404 TRP A N 1
ATOM 3103 C CA . TRP A 1 404 ? -4.422 12.629 31.274 1.00 91.62 404 TRP A CA 1
ATOM 3104 C C . TRP A 1 404 ? -4.933 11.606 32.295 1.00 91.62 404 TRP A C 1
ATOM 3106 O O . TRP A 1 404 ? -5.651 11.981 33.218 1.00 91.62 404 TRP A O 1
ATOM 3116 N N . ALA A 1 405 ? -4.525 10.337 32.205 1.00 92.00 405 ALA A N 1
ATOM 3117 C CA . ALA A 1 405 ? -5.001 9.293 33.119 1.00 92.00 405 ALA A CA 1
ATOM 3118 C C . ALA A 1 405 ? -4.608 9.532 34.593 1.00 92.00 405 ALA A C 1
ATOM 3120 O O . ALA A 1 405 ? -5.323 9.119 35.514 1.00 92.00 405 ALA A O 1
ATOM 3121 N N . GLU A 1 406 ? -3.485 10.209 34.839 1.00 89.75 406 GLU A N 1
ATOM 3122 C CA . GLU A 1 406 ? -3.068 10.585 36.193 1.00 89.75 406 GLU A CA 1
ATOM 3123 C C . GLU A 1 406 ? -3.913 11.712 36.794 1.00 89.75 406 GLU A C 1
ATOM 3125 O O . GLU A 1 406 ? -4.103 11.746 38.010 1.00 89.75 406 GLU A O 1
ATOM 3130 N N . GLN A 1 407 ? -4.439 12.613 35.962 1.00 90.44 407 GLN A N 1
ATOM 3131 C CA . GLN A 1 407 ? -5.096 13.841 36.417 1.00 90.44 407 GLN A CA 1
ATOM 3132 C C . GLN A 1 407 ? -6.624 13.787 36.330 1.00 90.44 407 GLN A C 1
ATOM 3134 O O . GLN A 1 407 ? -7.295 14.470 37.107 1.00 90.44 407 GLN A O 1
ATOM 3139 N N . VAL A 1 408 ? -7.169 12.971 35.424 1.00 93.44 408 VAL A N 1
ATOM 3140 C CA . VAL A 1 408 ? -8.599 12.950 35.106 1.00 93.44 408 VAL A CA 1
ATOM 3141 C C . VAL A 1 408 ? -9.468 12.601 36.317 1.00 93.44 408 VAL A C 1
ATOM 3143 O O . VAL A 1 408 ? -9.179 11.674 37.082 1.00 93.44 408 VAL A O 1
ATOM 3146 N N . GLN A 1 409 ? -10.557 13.349 36.482 1.00 94.69 409 GLN A N 1
ATOM 3147 C CA . GLN A 1 409 ? -11.520 13.216 37.568 1.00 94.69 409 GLN A CA 1
ATOM 3148 C C . GLN A 1 409 ? -12.880 12.721 37.059 1.00 94.69 409 GLN A C 1
ATOM 3150 O O . GLN A 1 409 ? -13.246 12.954 35.904 1.00 94.69 409 GLN A O 1
ATOM 3155 N N . PRO A 1 410 ? -13.683 12.059 37.914 1.00 96.19 410 PRO A N 1
ATOM 3156 C CA . PRO A 1 410 ? -15.075 11.773 37.594 1.00 96.19 410 PRO A CA 1
ATOM 3157 C C . PRO A 1 410 ? -15.839 13.041 37.181 1.00 96.19 410 PRO A C 1
ATOM 3159 O O . PRO A 1 410 ? -15.833 14.040 37.896 1.00 96.19 410 PRO A O 1
ATOM 3162 N N . GLY A 1 411 ? -16.521 12.979 36.039 1.00 93.56 411 GLY A N 1
ATOM 3163 C CA . GLY A 1 411 ? -17.249 14.091 35.426 1.00 93.56 411 GLY A CA 1
ATOM 3164 C C . GLY A 1 411 ? -16.537 14.740 34.236 1.00 93.56 411 GLY A C 1
ATOM 3165 O O . GLY A 1 411 ? -17.230 15.312 33.384 1.00 93.56 411 GLY A O 1
ATOM 3166 N N . ASP A 1 412 ? -15.212 14.599 34.135 1.00 94.25 412 ASP A N 1
ATOM 3167 C CA . ASP A 1 412 ? -14.418 15.142 33.029 1.00 94.25 412 ASP A CA 1
ATOM 3168 C C . ASP A 1 412 ? -14.835 14.527 31.693 1.00 94.25 412 ASP A C 1
ATOM 3170 O O . ASP A 1 412 ? -15.197 13.349 31.620 1.00 94.25 412 ASP A O 1
ATOM 3174 N N . ALA A 1 413 ? -14.796 15.338 30.637 1.00 92.81 413 ALA A N 1
ATOM 3175 C CA . ALA A 1 413 ? -15.198 14.931 29.300 1.00 92.81 413 ALA A CA 1
ATOM 3176 C C . ALA A 1 413 ? -14.016 14.362 28.500 1.00 92.81 413 ALA A C 1
ATOM 3178 O O . ALA A 1 413 ? -12.880 14.828 28.606 1.00 92.81 413 ALA A O 1
ATOM 3179 N N . VAL A 1 414 ? -14.306 13.382 27.648 1.00 94.19 414 VAL A N 1
ATOM 3180 C CA . VAL A 1 414 ? -13.381 12.798 26.670 1.00 94.19 414 VAL A CA 1
ATOM 3181 C C . VAL A 1 414 ? -14.177 12.381 25.436 1.00 94.19 414 VAL A C 1
ATOM 3183 O O . VAL A 1 414 ? -15.329 11.971 25.565 1.00 94.19 414 VAL A O 1
ATOM 3186 N N . VAL A 1 415 ? -13.597 12.464 24.239 1.00 93.38 415 VAL A N 1
ATOM 3187 C CA . VAL A 1 415 ? -14.245 11.924 23.035 1.00 93.38 415 VAL A CA 1
ATOM 3188 C C . VAL A 1 415 ? -13.811 10.480 22.833 1.00 93.38 415 VAL A C 1
ATOM 3190 O O . VAL A 1 415 ? -12.616 10.177 22.805 1.00 93.38 415 VAL A O 1
ATOM 3193 N N . VAL A 1 416 ? -14.787 9.592 22.664 1.00 93.19 416 VAL A N 1
ATOM 3194 C CA . VAL A 1 416 ? -14.578 8.208 22.242 1.00 93.19 416 VAL A CA 1
ATOM 3195 C C . VAL A 1 416 ? -14.851 8.106 20.756 1.00 93.19 416 VAL A C 1
ATOM 3197 O O . VAL A 1 416 ? -15.911 8.499 20.272 1.00 93.19 416 VAL A O 1
ATOM 3200 N N . VAL A 1 417 ? -13.898 7.511 20.052 1.00 90.56 417 VAL A N 1
ATOM 3201 C CA . VAL A 1 417 ? -14.026 7.149 18.651 1.00 90.56 417 VAL A CA 1
ATOM 3202 C C . VAL A 1 417 ? -13.872 5.638 18.528 1.00 90.56 417 VAL A C 1
ATOM 3204 O O . VAL A 1 417 ? -12.810 5.090 18.832 1.00 90.56 417 VAL A O 1
ATOM 3207 N N . GLY A 1 418 ? -14.923 4.941 18.106 1.00 88.75 418 GLY A N 1
ATOM 3208 C CA . GLY A 1 418 ? -14.939 3.477 18.134 1.00 88.75 418 GLY A CA 1
ATOM 3209 C C . GLY A 1 418 ? -15.976 2.840 17.214 1.00 88.75 418 GLY A C 1
ATOM 3210 O O . GLY A 1 418 ? -16.790 3.555 16.631 1.00 88.75 418 GLY A O 1
ATOM 3211 N N . PRO A 1 419 ? -15.946 1.505 17.062 1.00 87.75 419 PRO A N 1
ATOM 3212 C CA . PRO A 1 419 ? -16.865 0.789 16.183 1.00 87.75 419 PRO A CA 1
ATOM 3213 C C . PRO A 1 419 ? -18.312 0.960 16.634 1.00 87.75 419 PRO A C 1
ATOM 3215 O O . PRO A 1 419 ? -18.607 0.969 17.832 1.00 87.75 419 PRO A O 1
ATOM 3218 N N . LYS A 1 420 ? -19.215 1.057 15.663 1.00 85.94 420 LYS A N 1
ATOM 3219 C CA . LYS A 1 420 ? -20.652 1.029 15.910 1.00 85.94 420 LYS A CA 1
ATOM 3220 C C . LYS A 1 420 ? -21.184 -0.397 15.754 1.00 85.94 420 LYS A C 1
ATOM 3222 O O . LYS A 1 420 ? -20.879 -1.056 14.760 1.00 85.94 420 LYS A O 1
ATOM 3227 N N . ILE A 1 421 ? -22.017 -0.845 16.696 1.00 84.62 421 ILE A N 1
ATOM 3228 C CA . ILE A 1 421 ? -22.658 -2.172 16.662 1.00 84.62 421 ILE A CA 1
ATOM 3229 C C . ILE A 1 421 ? -23.398 -2.369 15.330 1.00 84.62 421 ILE A C 1
ATOM 3231 O O . ILE A 1 421 ? -24.076 -1.459 14.847 1.00 84.62 421 ILE A O 1
ATOM 3235 N N . GLY A 1 422 ? -23.291 -3.566 14.747 1.00 75.06 422 GLY A N 1
ATOM 3236 C CA . GLY A 1 422 ? -23.908 -3.905 13.463 1.00 75.06 422 GLY A CA 1
ATOM 3237 C C . GLY A 1 422 ? -23.197 -3.330 12.234 1.00 75.06 422 GLY A C 1
ATOM 3238 O O . GLY A 1 422 ? -23.700 -3.479 11.118 1.00 75.06 422 GLY A O 1
ATOM 3239 N N . VAL A 1 423 ? -22.043 -2.670 12.404 1.00 72.50 423 VAL A N 1
ATOM 3240 C CA . VAL A 1 423 ? -21.214 -2.183 11.298 1.00 72.50 423 VAL A CA 1
ATOM 3241 C C . VAL A 1 423 ? -19.876 -2.909 11.271 1.00 72.50 423 VAL A C 1
ATOM 3243 O O . VAL A 1 423 ? -19.136 -2.933 12.247 1.00 72.50 423 VAL A O 1
ATOM 3246 N N . ASP A 1 424 ? -19.536 -3.433 10.096 1.00 64.56 424 ASP A N 1
ATOM 3247 C CA . ASP A 1 424 ? -18.239 -4.048 9.836 1.00 64.56 424 ASP A CA 1
ATOM 3248 C C . ASP A 1 424 ? -17.095 -3.020 9.969 1.00 64.56 424 ASP A C 1
ATOM 3250 O O . ASP A 1 424 ? -17.037 -2.014 9.232 1.00 64.56 424 ASP A O 1
ATOM 3254 N N . TRP A 1 425 ? -16.214 -3.270 10.939 1.00 66.88 425 TRP A N 1
ATOM 3255 C CA . TRP A 1 425 ? -15.155 -2.386 11.417 1.00 66.88 425 TRP A CA 1
ATOM 3256 C C . TRP A 1 425 ? -13.922 -3.215 11.825 1.00 66.88 425 TRP A C 1
ATOM 3258 O O . TRP A 1 425 ? -14.062 -4.275 12.427 1.00 66.88 425 TRP A O 1
ATOM 3268 N N . GLY A 1 426 ? -12.714 -2.738 11.497 1.00 69.19 426 GLY A N 1
ATOM 3269 C CA . GLY A 1 426 ? -11.451 -3.415 11.831 1.00 69.19 426 GLY A CA 1
ATOM 3270 C C . GLY A 1 426 ? -11.012 -3.209 13.287 1.00 69.19 426 GLY A C 1
ATOM 3271 O O . GLY A 1 426 ? -11.800 -2.908 14.173 1.00 69.19 426 GLY A O 1
ATOM 3272 N N . GLY A 1 427 ? -9.722 -3.302 13.591 1.00 76.75 427 GLY A N 1
ATOM 3273 C CA . GLY A 1 427 ? -9.258 -2.926 14.934 1.00 76.75 427 GLY A CA 1
ATOM 3274 C C . GLY A 1 427 ? -9.190 -4.054 15.964 1.00 76.75 427 GLY A C 1
ATOM 3275 O O . GLY A 1 427 ? -8.719 -3.771 17.061 1.00 76.75 427 GLY A O 1
ATOM 3276 N N . ILE A 1 428 ? -9.572 -5.279 15.604 1.00 86.00 428 ILE A N 1
ATOM 3277 C CA . ILE A 1 428 ? -9.278 -6.521 16.335 1.00 86.00 428 ILE A CA 1
ATOM 3278 C C . ILE A 1 428 ? -8.171 -7.236 15.562 1.00 86.00 428 ILE A C 1
ATOM 3280 O O . ILE A 1 428 ? -8.346 -7.502 14.374 1.00 86.00 428 ILE A O 1
ATOM 3284 N N . ALA A 1 429 ? -7.035 -7.510 16.203 1.00 84.44 429 ALA A N 1
ATOM 3285 C CA . ALA A 1 429 ? -5.951 -8.284 15.593 1.00 84.44 429 ALA A CA 1
ATOM 3286 C C . ALA A 1 429 ? -5.961 -9.744 16.068 1.00 84.44 429 ALA A C 1
ATOM 3288 O O . ALA A 1 429 ? -5.397 -10.617 15.410 1.00 84.44 429 ALA A O 1
ATOM 3289 N N . PHE A 1 430 ? -6.603 -10.032 17.202 1.00 89.25 430 PHE A N 1
ATOM 3290 C CA . PHE A 1 430 ? -6.749 -11.389 17.705 1.00 89.25 430 PHE A CA 1
ATOM 3291 C C . PHE A 1 430 ? -7.771 -12.186 16.877 1.00 89.25 430 PHE A C 1
ATOM 3293 O O . PHE A 1 430 ? -8.982 -12.026 17.031 1.00 89.25 430 PHE A O 1
ATOM 3300 N N . ALA A 1 431 ? -7.276 -13.074 16.013 1.00 87.56 431 ALA A N 1
ATOM 3301 C CA . ALA A 1 431 ? -8.083 -13.905 15.123 1.00 87.56 431 ALA A CA 1
ATOM 3302 C C . ALA A 1 431 ? -7.568 -15.362 15.098 1.00 87.56 431 ALA A C 1
ATOM 3304 O O . ALA A 1 431 ? -7.005 -15.805 14.096 1.00 87.56 431 ALA A O 1
ATOM 3305 N N . PRO A 1 432 ? -7.771 -16.139 16.182 1.00 85.81 432 PRO A N 1
ATOM 3306 C CA . PRO A 1 432 ? -7.184 -17.475 16.333 1.00 85.81 432 PRO A CA 1
ATOM 3307 C C . PRO A 1 432 ? -7.781 -18.540 15.399 1.00 85.81 432 PRO A C 1
ATOM 3309 O O . PRO A 1 432 ? -7.285 -19.663 15.360 1.00 85.81 432 PRO A O 1
ATOM 3312 N N . GLY A 1 433 ? -8.855 -18.225 14.664 1.00 84.88 433 GLY A N 1
ATOM 3313 C CA . GLY A 1 433 ? -9.519 -19.168 13.765 1.00 84.88 433 GLY A CA 1
ATOM 3314 C C . GLY A 1 433 ? -9.982 -20.422 14.508 1.00 84.88 433 GLY A C 1
ATOM 3315 O O . GLY A 1 433 ? -10.808 -20.342 15.414 1.00 84.88 433 GLY A O 1
ATOM 3316 N N . THR A 1 434 ? -9.442 -21.575 14.113 1.00 81.44 434 THR A N 1
ATOM 3317 C CA . THR A 1 434 ? -9.703 -22.880 14.746 1.00 81.44 434 THR A CA 1
ATOM 3318 C C . THR A 1 434 ? -8.468 -23.431 15.468 1.00 81.44 434 THR A C 1
ATOM 3320 O O . THR A 1 434 ? -8.271 -24.644 15.492 1.00 81.44 434 THR A O 1
ATOM 3323 N N . ALA A 1 435 ? -7.568 -22.569 15.946 1.00 83.94 435 ALA A N 1
ATOM 3324 C CA . ALA A 1 435 ? -6.401 -23.006 16.704 1.00 83.94 435 ALA A CA 1
ATOM 3325 C C . ALA A 1 435 ? -6.811 -23.583 18.067 1.00 83.94 435 ALA A C 1
ATOM 3327 O O . ALA A 1 435 ? -7.646 -23.009 18.768 1.00 83.94 435 ALA A O 1
ATOM 3328 N N . ASP A 1 436 ? -6.181 -24.695 18.444 1.00 82.12 436 ASP A N 1
ATOM 3329 C CA . ASP A 1 436 ? -6.477 -25.423 19.682 1.00 82.12 436 ASP A CA 1
ATOM 3330 C C . ASP A 1 436 ? -5.483 -25.085 20.810 1.00 82.12 436 ASP A C 1
ATOM 3332 O O . ASP A 1 436 ? -5.713 -25.454 21.963 1.00 82.12 436 ASP A O 1
ATOM 3336 N N . ASP A 1 437 ? -4.383 -24.393 20.484 1.00 89.38 437 ASP A N 1
ATOM 3337 C CA . ASP A 1 437 ? -3.328 -23.984 21.415 1.00 89.38 437 ASP A CA 1
ATOM 3338 C C . ASP A 1 437 ? -2.904 -22.525 21.171 1.00 89.38 437 ASP A C 1
ATOM 3340 O O . ASP A 1 437 ? -2.449 -22.160 20.081 1.00 89.38 437 ASP A O 1
ATOM 3344 N N . LEU A 1 438 ? -3.095 -21.671 22.177 1.00 95.06 438 LEU A N 1
ATOM 3345 C CA . LEU A 1 438 ? -2.893 -20.225 22.089 1.00 95.06 438 LEU A CA 1
ATOM 3346 C C . LEU A 1 438 ? -1.619 -19.787 22.814 1.00 95.06 438 LEU A C 1
ATOM 3348 O O . LEU A 1 438 ? -1.367 -20.173 23.951 1.00 95.06 438 LEU A O 1
ATOM 3352 N N . LEU A 1 439 ? -0.860 -18.883 22.207 1.00 96.56 439 LEU A N 1
ATOM 3353 C CA . LEU A 1 439 ? 0.326 -18.283 22.805 1.00 96.56 439 LEU A CA 1
ATOM 3354 C C . LEU A 1 439 ? 0.203 -16.756 22.802 1.00 96.56 439 LEU A C 1
ATOM 3356 O O . LEU A 1 439 ? 0.324 -16.112 21.765 1.00 96.56 439 LEU A O 1
ATOM 3360 N N . LEU A 1 440 ? -0.044 -16.157 23.964 1.00 96.81 440 LEU A N 1
ATOM 3361 C CA . LEU A 1 440 ? -0.133 -14.701 24.119 1.00 96.81 440 LEU A CA 1
ATOM 3362 C C . LEU A 1 440 ? 1.166 -14.190 24.744 1.00 96.81 440 LEU A C 1
ATOM 3364 O O . LEU A 1 440 ? 1.568 -14.682 25.794 1.00 96.81 440 LEU A O 1
ATOM 3368 N N . VAL A 1 441 ? 1.850 -13.226 24.130 1.00 96.94 441 VAL A N 1
ATOM 3369 C CA . VAL A 1 441 ? 3.159 -12.773 24.637 1.00 96.94 441 VAL A CA 1
ATOM 3370 C C . VAL A 1 441 ? 3.281 -11.262 24.564 1.00 96.94 441 VAL A C 1
ATOM 3372 O O . VAL A 1 441 ? 3.100 -10.679 23.499 1.00 96.94 441 VAL A O 1
ATOM 3375 N N . GLY A 1 442 ? 3.637 -10.610 25.665 1.00 94.75 442 GLY A N 1
ATOM 3376 C CA . GLY A 1 442 ? 3.869 -9.174 25.616 1.00 94.75 442 GLY A CA 1
ATOM 3377 C C . GLY A 1 442 ? 4.408 -8.551 26.888 1.00 94.75 442 GLY A C 1
ATOM 3378 O O . GLY A 1 442 ? 4.537 -9.214 27.916 1.00 94.75 442 GLY A O 1
ATOM 3379 N N . ASP A 1 443 ? 4.734 -7.268 26.783 1.00 93.38 443 ASP A N 1
ATOM 3380 C CA . ASP A 1 443 ? 5.095 -6.416 27.919 1.00 93.38 443 ASP A CA 1
ATOM 3381 C C . ASP A 1 443 ? 3.856 -5.730 28.528 1.00 93.38 443 ASP A C 1
ATOM 3383 O O . ASP A 1 443 ? 2.711 -6.059 28.187 1.00 93.38 443 ASP A O 1
ATOM 3387 N N . GLU A 1 444 ? 4.060 -4.756 29.421 1.00 92.69 444 GLU A N 1
ATOM 3388 C CA . GLU A 1 444 ? 2.974 -4.102 30.146 1.00 92.69 444 GLU A CA 1
ATOM 3389 C C . GLU A 1 444 ? 1.928 -3.459 29.232 1.00 92.69 444 GLU A C 1
ATOM 3391 O O . GLU A 1 444 ? 0.753 -3.377 29.592 1.00 92.69 444 GLU A O 1
ATOM 3396 N N . THR A 1 445 ? 2.314 -3.045 28.026 1.00 91.12 445 THR A N 1
ATOM 3397 C CA . THR A 1 445 ? 1.397 -2.398 27.082 1.00 91.12 445 THR A CA 1
ATOM 3398 C C . THR A 1 445 ? 0.446 -3.376 26.407 1.00 91.12 445 THR A C 1
ATOM 3400 O O . THR A 1 445 ? -0.643 -2.983 25.990 1.00 91.12 445 THR A O 1
ATOM 3403 N N . ALA A 1 446 ? 0.787 -4.666 26.396 1.00 93.69 446 ALA A N 1
ATOM 3404 C CA . ALA A 1 446 ? -0.089 -5.733 25.929 1.00 93.69 446 ALA A CA 1
ATOM 3405 C C . ALA A 1 446 ? -1.109 -6.188 26.978 1.00 93.69 446 ALA A C 1
ATOM 3407 O O . ALA A 1 446 ? -2.139 -6.767 26.618 1.00 93.69 446 ALA A O 1
ATOM 3408 N N . VAL A 1 447 ? -0.858 -5.925 28.266 1.00 95.50 447 VAL A N 1
ATOM 3409 C CA . VAL A 1 447 ? -1.691 -6.418 29.374 1.00 95.50 447 VAL A CA 1
ATOM 3410 C C . VAL A 1 447 ? -3.174 -6.055 29.210 1.00 95.50 447 VAL A C 1
ATOM 3412 O O . VAL A 1 447 ? -3.991 -6.964 29.360 1.00 95.50 447 VAL A O 1
ATOM 3415 N N . PRO A 1 448 ? -3.579 -4.817 28.848 1.00 95.00 448 PRO A N 1
ATOM 3416 C CA . PRO A 1 448 ? -4.995 -4.485 28.667 1.00 95.00 448 PRO A CA 1
ATOM 3417 C C . PRO A 1 448 ? -5.689 -5.337 27.596 1.00 95.00 448 PRO A C 1
ATOM 3419 O O . PRO A 1 448 ? -6.824 -5.773 27.797 1.00 95.00 448 PRO A O 1
ATOM 3422 N N . ALA A 1 449 ? -5.004 -5.611 26.482 1.00 94.62 449 ALA A N 1
ATOM 3423 C CA . ALA A 1 449 ? -5.535 -6.433 25.400 1.00 94.62 449 ALA A CA 1
ATOM 3424 C C . ALA A 1 449 ? -5.566 -7.916 25.753 1.00 94.62 449 ALA A C 1
ATOM 3426 O O . ALA A 1 449 ? -6.602 -8.551 25.575 1.00 94.62 449 ALA A O 1
ATOM 3427 N N . VAL A 1 450 ? -4.493 -8.461 26.331 1.00 96.12 450 VAL A N 1
ATOM 3428 C CA . VAL A 1 450 ? -4.480 -9.859 26.791 1.00 96.12 450 VAL A CA 1
ATOM 3429 C C . VAL A 1 450 ? -5.559 -10.086 27.845 1.00 96.12 450 VAL A C 1
ATOM 3431 O O . VAL A 1 450 ? -6.287 -11.072 27.790 1.00 96.12 450 VAL A O 1
ATOM 3434 N N . ALA A 1 451 ? -5.744 -9.142 28.763 1.00 95.94 451 ALA A N 1
ATOM 3435 C CA . ALA A 1 451 ? -6.792 -9.202 29.767 1.00 95.94 451 ALA A CA 1
ATOM 3436 C C . ALA A 1 451 ? -8.212 -9.193 29.159 1.00 95.94 451 ALA A C 1
ATOM 3438 O O . ALA A 1 451 ? -9.116 -9.840 29.703 1.00 95.94 451 ALA A O 1
ATOM 3439 N N . ALA A 1 452 ? -8.421 -8.468 28.055 1.00 95.69 452 ALA A N 1
ATOM 3440 C CA . ALA A 1 452 ? -9.684 -8.428 27.318 1.00 95.69 452 ALA A CA 1
ATOM 3441 C C . ALA A 1 452 ? -9.919 -9.703 26.487 1.00 95.69 452 ALA A C 1
ATOM 3443 O O . ALA A 1 452 ? -11.025 -10.246 26.522 1.00 95.69 452 ALA A O 1
ATOM 3444 N N . ILE A 1 453 ? -8.874 -10.223 25.829 1.00 95.75 453 ILE A N 1
ATOM 3445 C CA . ILE A 1 453 ? -8.883 -11.503 25.106 1.00 95.75 453 ILE A CA 1
ATOM 3446 C C . ILE A 1 453 ? -9.229 -12.644 26.067 1.00 95.75 453 ILE A C 1
ATOM 3448 O O . ILE A 1 453 ? -10.244 -13.313 25.884 1.00 95.75 453 ILE A O 1
ATOM 3452 N N . LEU A 1 454 ? -8.434 -12.833 27.127 1.00 96.19 454 LEU A N 1
ATOM 3453 C CA . LEU A 1 454 ? -8.595 -13.931 28.088 1.00 96.19 454 LEU A CA 1
ATOM 3454 C C . LEU A 1 454 ? -9.982 -13.935 28.743 1.00 96.19 454 LEU A C 1
ATOM 3456 O O . LEU A 1 454 ? -10.551 -15.000 28.972 1.00 96.19 454 LEU A O 1
ATOM 3460 N N . GLY A 1 455 ? -10.551 -12.753 29.001 1.00 94.44 455 GLY A N 1
ATOM 3461 C CA . GLY A 1 455 ? -11.881 -12.620 29.593 1.00 94.44 455 GLY A CA 1
ATOM 3462 C C . GLY A 1 455 ? -13.034 -13.071 28.689 1.00 94.44 455 GLY A C 1
ATOM 3463 O O . GLY A 1 455 ? -14.134 -13.280 29.199 1.00 94.44 455 GLY A O 1
ATOM 3464 N N . GLN A 1 456 ? -12.792 -13.216 27.383 1.00 94.56 456 GLN A N 1
ATOM 3465 C CA . GLN A 1 456 ? -13.798 -13.537 26.363 1.00 94.56 456 GLN A CA 1
ATOM 3466 C C . GLN A 1 456 ? -13.522 -14.852 25.623 1.00 94.56 456 GLN A C 1
ATOM 3468 O O . GLN A 1 456 ? -14.336 -15.268 24.798 1.00 94.56 456 GLN A O 1
ATOM 3473 N N . LEU A 1 457 ? -12.400 -15.519 25.911 1.00 93.94 457 LEU A N 1
ATOM 3474 C CA . LEU A 1 457 ? -12.096 -16.826 25.337 1.00 93.94 457 LEU A CA 1
ATOM 3475 C C . LEU A 1 457 ? -13.124 -17.892 25.767 1.00 93.94 457 LEU A C 1
ATOM 3477 O O . LEU A 1 457 ? -13.608 -17.866 26.905 1.00 93.94 457 LEU A O 1
ATOM 3481 N N . PRO A 1 458 ? -13.413 -18.879 24.897 1.00 91.62 458 PRO A N 1
ATOM 3482 C CA . PRO A 1 458 ? -14.179 -20.064 25.264 1.00 91.62 458 PRO A CA 1
ATOM 3483 C C . PRO A 1 458 ? -13.588 -20.796 26.478 1.00 91.62 458 PRO A C 1
ATOM 3485 O O . PRO A 1 458 ? -12.376 -20.818 26.692 1.00 91.62 458 PRO A O 1
ATOM 3488 N N . ALA A 1 459 ? -14.444 -21.429 27.284 1.00 91.81 459 ALA A N 1
ATOM 3489 C CA . ALA A 1 459 ? -14.027 -22.091 28.525 1.00 91.81 459 ALA A CA 1
ATOM 3490 C C . ALA A 1 459 ? -13.082 -23.291 28.310 1.00 91.81 459 ALA A C 1
ATOM 3492 O O . ALA A 1 459 ? -12.371 -23.686 29.236 1.00 91.81 459 ALA A O 1
ATOM 3493 N N . ASP A 1 460 ? -13.104 -23.875 27.114 1.00 91.50 460 ASP A N 1
ATOM 3494 C CA . ASP A 1 460 ? -12.280 -24.993 26.661 1.00 91.50 460 ASP A CA 1
ATOM 3495 C C . ASP A 1 460 ? -10.981 -24.565 25.961 1.00 91.50 460 ASP A C 1
ATOM 3497 O O . ASP A 1 460 ? -10.172 -25.437 25.636 1.00 91.50 460 ASP A O 1
ATOM 3501 N N . ALA A 1 461 ? -10.745 -23.258 25.789 1.00 93.00 461 ALA A N 1
ATOM 3502 C CA . ALA A 1 461 ? -9.507 -22.739 25.220 1.00 93.00 461 ALA A CA 1
ATOM 3503 C C . ALA A 1 461 ? -8.280 -23.174 26.040 1.00 93.00 461 ALA A C 1
ATOM 3505 O O . ALA A 1 461 ? -8.321 -23.257 27.277 1.00 93.00 461 ALA A O 1
ATOM 3506 N N . ARG A 1 462 ? -7.176 -23.436 25.336 1.00 95.25 462 ARG A N 1
ATOM 3507 C CA . ARG A 1 462 ? -5.901 -23.878 25.910 1.00 95.25 462 ARG A CA 1
ATOM 3508 C C . ARG A 1 462 ? -4.765 -22.992 25.437 1.00 95.25 462 ARG A C 1
ATOM 3510 O O . ARG A 1 462 ? -4.859 -22.402 24.363 1.00 95.25 462 ARG A O 1
ATOM 3517 N N . GLY A 1 463 ? -3.724 -22.877 26.253 1.00 95.62 463 GLY A N 1
ATOM 3518 C CA . GLY A 1 463 ? -2.557 -22.099 25.871 1.00 95.62 463 GLY A CA 1
ATOM 3519 C C . GLY A 1 463 ? -1.733 -21.559 27.027 1.00 95.62 463 GLY A C 1
ATOM 3520 O O . GLY A 1 463 ? -1.890 -21.949 28.186 1.00 95.62 463 GLY A O 1
ATOM 3521 N N . THR A 1 464 ? -0.869 -20.602 26.709 1.00 97.81 464 THR A N 1
ATOM 3522 C CA . THR A 1 464 ? -0.044 -19.885 27.680 1.00 97.81 464 THR A CA 1
ATOM 3523 C C . THR A 1 464 ? 0.021 -18.398 27.343 1.00 97.81 464 THR A C 1
ATOM 3525 O O . THR A 1 464 ? 0.176 -18.014 26.186 1.00 97.81 464 THR A O 1
ATOM 3528 N N . ALA A 1 465 ? -0.075 -17.547 28.361 1.00 97.75 465 ALA A N 1
ATOM 3529 C CA . ALA A 1 465 ? 0.131 -16.112 28.270 1.00 97.75 465 ALA A CA 1
ATOM 3530 C C . ALA A 1 465 ? 1.374 -15.708 29.075 1.00 97.75 465 ALA A C 1
ATOM 3532 O O . ALA A 1 465 ? 1.381 -15.869 30.292 1.00 97.75 465 ALA A O 1
ATOM 3533 N N . TYR A 1 466 ? 2.403 -15.166 28.424 1.00 98.12 466 TYR A N 1
ATOM 3534 C CA . TYR A 1 466 ? 3.573 -14.578 29.081 1.00 98.12 466 TYR A CA 1
ATOM 3535 C C . TYR A 1 466 ? 3.446 -13.056 29.082 1.00 98.12 466 TYR A C 1
ATOM 3537 O O . TYR A 1 466 ? 3.487 -12.427 28.025 1.00 98.12 466 TYR A O 1
ATOM 3545 N N . LEU A 1 467 ? 3.297 -12.476 30.271 1.00 97.56 467 LEU A N 1
ATOM 3546 C CA . LEU A 1 467 ? 3.119 -11.040 30.467 1.00 97.56 467 LEU A CA 1
ATOM 3547 C C . LEU A 1 467 ? 4.251 -10.491 31.322 1.00 97.56 467 LEU A C 1
ATOM 3549 O O . LEU A 1 467 ? 4.373 -10.838 32.499 1.00 97.56 467 LEU A O 1
ATOM 3553 N N . GLU A 1 468 ? 5.073 -9.633 30.733 1.00 96.12 468 GLU A N 1
ATOM 3554 C CA . GLU A 1 468 ? 6.094 -8.898 31.466 1.00 96.12 468 GLU A CA 1
ATOM 3555 C C . GLU A 1 468 ? 5.576 -7.544 31.934 1.00 96.12 468 GLU A C 1
ATOM 3557 O O . GLU A 1 468 ? 4.862 -6.864 31.208 1.00 96.12 468 GLU A O 1
ATOM 3562 N N . VAL A 1 469 ? 5.912 -7.163 33.167 1.00 95.12 469 VAL A N 1
ATOM 3563 C CA . VAL A 1 469 ? 5.487 -5.900 33.776 1.00 95.12 469 VAL A CA 1
ATOM 3564 C C . VAL A 1 469 ? 6.624 -5.225 34.551 1.00 95.12 469 VAL A C 1
ATOM 3566 O O . VAL A 1 469 ? 7.466 -5.928 35.115 1.00 95.12 469 VAL A O 1
ATOM 3569 N N . PRO A 1 470 ? 6.664 -3.877 34.612 1.00 92.00 470 PRO A N 1
ATOM 3570 C CA . PRO A 1 470 ? 7.687 -3.095 35.301 1.00 92.00 470 PRO A CA 1
ATOM 3571 C C . PRO A 1 470 ? 7.958 -3.572 36.731 1.00 92.00 470 PRO A C 1
ATOM 3573 O O . PRO A 1 470 ? 9.119 -3.771 37.103 1.00 92.00 470 PRO A O 1
ATOM 3576 N N . TRP A 1 471 ? 6.886 -3.776 37.502 1.00 91.31 471 TRP A N 1
ATOM 3577 C CA . TRP A 1 471 ? 6.942 -4.061 38.932 1.00 91.31 471 TRP A CA 1
ATOM 3578 C C . TRP A 1 471 ? 6.082 -5.271 39.314 1.00 91.31 471 TRP A C 1
ATOM 3580 O O . TRP A 1 471 ? 5.117 -5.615 38.635 1.00 91.31 471 TRP A O 1
ATOM 3590 N N . VAL A 1 472 ? 6.383 -5.905 40.449 1.00 93.38 472 VAL A N 1
ATOM 3591 C CA . VAL A 1 472 ? 5.588 -7.038 40.966 1.00 93.38 472 VAL A CA 1
ATOM 3592 C C . VAL A 1 472 ? 4.165 -6.590 41.316 1.00 93.38 472 VAL A C 1
ATOM 3594 O O . VAL A 1 472 ? 3.210 -7.349 41.170 1.00 93.38 472 VAL A O 1
ATOM 3597 N N . GLU A 1 473 ? 4.011 -5.339 41.736 1.00 93.50 473 GLU A N 1
ATOM 3598 C CA . GLU A 1 473 ? 2.741 -4.697 42.059 1.00 93.50 473 GLU A CA 1
ATOM 3599 C C . GLU A 1 473 ? 1.832 -4.517 40.834 1.00 93.50 473 GLU A C 1
ATOM 3601 O O . GLU A 1 473 ? 0.633 -4.308 40.997 1.00 93.50 473 GLU A O 1
ATOM 3606 N N . ASP A 1 474 ? 2.379 -4.609 39.618 1.00 94.69 474 ASP A N 1
ATOM 3607 C CA . ASP A 1 474 ? 1.623 -4.524 38.366 1.00 94.69 474 ASP A CA 1
ATOM 3608 C C . ASP A 1 474 ? 0.950 -5.843 37.968 1.00 94.69 474 ASP A C 1
ATOM 3610 O O . ASP A 1 474 ? 0.179 -5.878 37.007 1.00 94.69 474 ASP A O 1
ATOM 3614 N N . ILE A 1 475 ? 1.208 -6.930 38.701 1.00 95.12 475 ILE A N 1
ATOM 3615 C CA . ILE A 1 475 ? 0.566 -8.224 38.470 1.00 95.12 475 ILE A CA 1
ATOM 3616 C C . ILE A 1 475 ? -0.929 -8.119 38.785 1.00 95.12 475 ILE A C 1
ATOM 3618 O O . ILE A 1 475 ? -1.336 -7.837 39.914 1.00 95.12 475 ILE A O 1
ATOM 3622 N N . GLN A 1 476 ? -1.763 -8.408 37.786 1.00 92.69 476 GLN A N 1
ATOM 3623 C CA . GLN A 1 476 ? -3.217 -8.303 37.899 1.00 92.69 476 GLN A CA 1
ATOM 3624 C C . GLN A 1 476 ? -3.890 -9.672 38.019 1.00 92.69 476 GLN A C 1
ATOM 3626 O O . GLN A 1 476 ? -3.451 -10.673 37.451 1.00 92.69 476 GLN A O 1
ATOM 3631 N N . GLN A 1 477 ? -5.039 -9.707 38.696 1.00 91.31 477 GLN A N 1
ATOM 3632 C CA . GLN A 1 477 ? -5.935 -10.861 38.635 1.00 91.31 477 GLN A CA 1
ATOM 3633 C C . GLN A 1 477 ? -6.739 -10.824 37.332 1.00 91.31 477 GLN A C 1
ATOM 3635 O O . GLN A 1 477 ? -7.680 -10.041 37.187 1.00 91.31 477 GLN A O 1
ATOM 3640 N N . LEU A 1 478 ? -6.370 -11.681 36.379 1.00 92.62 478 LEU A N 1
ATOM 3641 C CA . LEU A 1 478 ? -7.065 -11.809 35.099 1.00 92.62 478 LEU A CA 1
ATOM 3642 C C . LEU A 1 478 ? -8.076 -12.953 35.137 1.00 92.62 478 LEU A C 1
ATOM 3644 O O . LEU A 1 478 ? -7.836 -14.006 35.725 1.00 92.62 478 LEU A O 1
ATOM 3648 N N . ARG A 1 479 ? -9.214 -12.752 34.469 1.00 92.56 479 ARG A N 1
ATOM 3649 C CA . ARG A 1 479 ? -10.130 -13.847 34.143 1.00 92.56 479 ARG A CA 1
ATOM 3650 C C . ARG A 1 479 ? -9.559 -14.571 32.929 1.00 92.56 479 ARG A C 1
ATOM 3652 O O . ARG A 1 479 ? -9.396 -13.937 31.894 1.00 92.56 479 ARG A O 1
ATOM 3659 N N . ALA A 1 480 ? -9.262 -15.857 33.076 1.00 94.19 480 ALA A N 1
ATOM 3660 C CA . ALA A 1 480 ? -8.750 -16.709 32.010 1.00 94.19 480 ALA A CA 1
ATOM 3661 C C . ALA A 1 480 ? -9.421 -18.096 32.064 1.00 94.19 480 ALA A C 1
ATOM 3663 O O . ALA A 1 480 ? -9.788 -18.550 33.158 1.00 94.19 480 ALA A O 1
ATOM 3664 N N . PRO A 1 481 ? -9.592 -18.783 30.920 1.00 94.88 481 PRO A N 1
ATOM 3665 C CA . PRO A 1 481 ? -10.016 -20.179 30.886 1.00 94.88 481 PRO A CA 1
ATOM 3666 C C . PRO A 1 481 ? -9.048 -21.072 31.669 1.00 94.88 481 PRO A C 1
ATOM 3668 O O . PRO A 1 481 ? -7.846 -20.827 31.692 1.00 94.88 481 PRO A O 1
ATOM 3671 N N . ARG A 1 482 ? -9.548 -22.156 32.278 1.00 94.06 482 ARG A N 1
ATOM 3672 C CA . ARG A 1 482 ? -8.707 -23.071 33.080 1.00 94.06 482 ARG A CA 1
ATOM 3673 C C . ARG A 1 482 ? -7.585 -23.734 32.277 1.00 94.06 482 ARG A C 1
ATOM 3675 O O . ARG A 1 482 ? -6.609 -24.169 32.877 1.00 94.06 482 ARG A O 1
ATOM 3682 N N . GLY A 1 483 ? -7.760 -23.865 30.962 1.00 94.94 483 GLY A N 1
ATOM 3683 C CA . GLY A 1 483 ? -6.759 -24.430 30.060 1.00 94.94 483 GLY A CA 1
ATOM 3684 C C . GLY A 1 483 ? -5.660 -23.450 29.650 1.00 94.94 483 GLY A C 1
ATOM 3685 O O . GLY A 1 483 ? -4.717 -23.880 28.991 1.00 94.94 483 GLY A O 1
ATOM 3686 N N . VAL A 1 484 ? -5.767 -22.166 30.013 1.00 96.69 484 VAL A N 1
ATOM 3687 C CA . VAL A 1 484 ? -4.783 -21.137 29.668 1.00 96.69 484 VAL A CA 1
ATOM 3688 C C . VAL A 1 484 ? -3.977 -20.760 30.908 1.00 96.69 484 VAL A C 1
ATOM 3690 O O . VAL A 1 484 ? -4.510 -20.200 31.866 1.00 96.69 484 VAL A O 1
ATOM 3693 N N . GLU A 1 485 ? -2.681 -21.056 30.891 1.00 97.31 485 GLU A N 1
ATOM 3694 C CA . GLU A 1 485 ? -1.756 -20.642 31.948 1.00 97.31 485 GLU A CA 1
ATOM 3695 C C . GLU A 1 485 ? -1.351 -19.176 31.752 1.00 97.31 485 GLU A C 1
ATOM 3697 O O . GLU A 1 485 ? -0.954 -18.786 30.660 1.00 97.31 485 GLU A O 1
ATOM 3702 N N . VAL A 1 486 ? -1.422 -18.352 32.801 1.00 97.50 486 VAL A N 1
ATOM 3703 C CA . VAL A 1 486 ? -0.950 -16.958 32.761 1.00 97.50 486 VAL A CA 1
ATOM 3704 C C . VAL A 1 486 ? 0.303 -16.833 33.618 1.00 97.50 486 VAL A C 1
ATOM 3706 O O . VAL A 1 486 ? 0.249 -16.980 34.840 1.00 97.50 486 VAL A O 1
ATOM 3709 N N . VAL A 1 487 ? 1.426 -16.543 32.971 1.00 97.69 487 VAL A N 1
ATOM 3710 C CA . VAL A 1 487 ? 2.748 -16.405 33.576 1.00 97.69 487 VAL A CA 1
ATOM 3711 C C . VAL A 1 487 ? 3.135 -14.932 33.605 1.00 97.69 487 VAL A C 1
ATOM 3713 O O . VAL A 1 487 ? 3.310 -14.297 32.565 1.00 97.69 487 VAL A O 1
ATOM 3716 N N . TRP A 1 488 ? 3.311 -14.402 34.812 1.00 97.75 488 TRP A N 1
ATOM 3717 C CA . TRP A 1 488 ? 3.752 -13.029 35.035 1.00 97.75 488 TRP A CA 1
ATOM 3718 C C . TRP A 1 488 ? 5.262 -12.949 35.241 1.00 97.75 488 TRP A C 1
ATOM 3720 O O . TRP A 1 488 ? 5.840 -13.751 35.976 1.00 97.75 488 TRP A O 1
ATOM 3730 N N . LEU A 1 489 ? 5.889 -11.953 34.622 1.00 96.31 489 LEU A N 1
ATOM 3731 C CA . LEU A 1 489 ? 7.328 -11.718 34.664 1.00 96.31 489 LEU A CA 1
ATOM 3732 C C . LEU A 1 489 ? 7.576 -10.268 35.099 1.00 96.31 489 LEU A C 1
ATOM 3734 O O . LEU A 1 489 ? 7.369 -9.339 34.332 1.00 96.31 489 LEU A O 1
ATOM 3738 N N . SER A 1 490 ? 8.005 -10.046 36.340 1.00 93.75 490 SER A N 1
ATOM 3739 C CA . SER A 1 490 ? 8.389 -8.697 36.777 1.00 93.75 490 SER A CA 1
ATOM 3740 C C . SER A 1 490 ? 9.809 -8.386 36.318 1.00 93.75 490 SER A C 1
ATOM 3742 O O . SER A 1 490 ? 10.720 -9.134 36.666 1.00 93.75 490 SER A O 1
ATOM 3744 N N . ARG A 1 491 ? 10.004 -7.273 35.601 1.00 91.50 491 ARG A N 1
ATOM 3745 C CA . ARG A 1 491 ? 11.332 -6.772 35.176 1.00 91.50 491 ARG A CA 1
ATOM 3746 C C . ARG A 1 491 ? 12.071 -6.001 36.263 1.00 91.50 491 ARG A C 1
ATOM 3748 O O . ARG A 1 491 ? 13.259 -5.756 36.114 1.00 91.50 491 ARG A O 1
ATOM 3755 N N . CYS A 1 492 ? 11.412 -5.624 37.362 1.00 85.56 492 CYS A N 1
ATOM 3756 C CA . CYS A 1 492 ? 12.051 -4.963 38.509 1.00 85.56 492 CYS A CA 1
ATOM 3757 C C . CYS A 1 492 ? 12.919 -3.747 38.109 1.00 85.56 492 CYS A C 1
ATOM 3759 O O . CYS A 1 492 ? 13.985 -3.518 38.680 1.00 85.56 492 CYS A O 1
ATOM 3761 N N . GLY A 1 493 ? 12.472 -2.981 37.107 1.00 76.00 493 GLY A N 1
ATOM 3762 C CA . GLY A 1 493 ? 13.199 -1.827 36.566 1.00 76.00 493 GLY A CA 1
ATOM 3763 C C . GLY A 1 493 ? 14.177 -2.116 35.416 1.00 76.00 493 GLY A C 1
ATOM 3764 O O . GLY A 1 493 ? 14.727 -1.165 34.863 1.00 76.00 493 GLY A O 1
ATOM 3765 N N . GLU A 1 494 ? 14.370 -3.372 35.002 1.00 85.94 494 GLU A N 1
ATOM 3766 C CA . GLU A 1 494 ? 15.128 -3.707 33.787 1.00 85.94 494 GLU A CA 1
ATOM 3767 C C . GLU A 1 494 ? 14.430 -3.212 32.503 1.00 85.94 494 GLU A C 1
ATOM 3769 O O . GLU A 1 494 ? 13.334 -2.644 32.539 1.00 85.94 494 GLU A O 1
ATOM 3774 N N . ALA A 1 495 ? 15.076 -3.383 31.347 1.00 86.06 495 ALA A N 1
ATOM 3775 C CA . ALA A 1 495 ? 14.518 -2.980 30.060 1.00 86.06 495 ALA A CA 1
ATOM 3776 C C . ALA A 1 495 ? 13.353 -3.898 29.625 1.00 86.06 495 ALA A C 1
ATOM 3778 O O . ALA A 1 495 ? 13.351 -5.081 29.966 1.00 86.06 495 ALA A O 1
ATOM 3779 N N . PRO A 1 496 ? 12.381 -3.391 28.843 1.00 86.44 496 PRO A N 1
ATOM 3780 C CA . PRO A 1 496 ? 11.370 -4.239 28.215 1.00 86.44 496 PRO A CA 1
ATOM 3781 C C . PRO A 1 496 ? 12.004 -5.353 27.372 1.00 86.44 496 PRO A C 1
ATOM 3783 O O . PRO A 1 496 ? 12.981 -5.134 26.652 1.00 86.44 496 PRO A O 1
ATOM 3786 N N . GLY A 1 497 ? 11.444 -6.554 27.460 1.00 88.88 497 GLY A N 1
ATOM 3787 C CA . GLY A 1 497 ? 11.931 -7.763 26.808 1.00 88.88 497 GLY A CA 1
ATOM 3788 C C . GLY A 1 497 ? 12.910 -8.601 27.639 1.00 88.88 497 GLY A C 1
ATOM 3789 O O . GLY A 1 497 ? 13.163 -9.745 27.256 1.00 88.88 497 GLY A O 1
ATOM 3790 N N . SER A 1 498 ? 13.436 -8.078 28.757 1.00 90.00 498 SER A N 1
ATOM 3791 C CA . SER A 1 498 ? 14.472 -8.723 29.589 1.00 90.00 498 SER A CA 1
ATOM 3792 C C . SER A 1 498 ? 14.121 -10.140 30.051 1.00 90.00 498 SER A C 1
ATOM 3794 O O . SER A 1 498 ? 15.004 -10.986 30.201 1.00 90.00 498 SER A O 1
ATOM 3796 N N . HIS A 1 499 ? 12.846 -10.428 30.298 1.00 93.19 499 HIS A N 1
ATOM 3797 C CA . HIS A 1 499 ? 12.386 -11.709 30.828 1.00 93.19 499 HIS A CA 1
ATOM 3798 C C . HIS A 1 499 ? 11.367 -12.391 29.921 1.00 93.19 499 HIS A C 1
ATOM 3800 O O . HIS A 1 499 ? 11.398 -13.622 29.816 1.00 93.19 499 HIS A O 1
ATOM 3806 N N . VAL A 1 500 ? 10.508 -11.640 29.224 1.00 94.31 500 VAL A N 1
ATOM 3807 C CA . VAL A 1 500 ? 9.523 -12.235 28.303 1.00 94.31 500 VAL A CA 1
ATOM 3808 C C . VAL A 1 500 ? 10.180 -12.925 27.109 1.00 94.31 500 VAL A C 1
ATOM 3810 O O . VAL A 1 500 ? 9.755 -14.018 26.732 1.00 94.31 500 VAL A O 1
ATOM 3813 N N . VAL A 1 501 ? 11.268 -12.371 26.559 1.00 93.00 501 VAL A N 1
ATOM 3814 C CA . VAL A 1 501 ? 11.990 -13.005 25.446 1.00 93.00 501 VAL A CA 1
ATOM 3815 C C . VAL A 1 501 ? 12.646 -14.323 25.896 1.00 93.00 501 VAL A C 1
ATOM 3817 O O . VAL A 1 501 ? 12.368 -15.352 25.273 1.00 93.00 501 VAL A O 1
ATOM 3820 N N . PRO A 1 502 ? 13.433 -14.381 26.993 1.00 92.38 502 PRO A N 1
ATOM 3821 C CA . PRO A 1 502 ? 13.935 -15.654 27.519 1.00 92.38 502 PRO A CA 1
ATOM 3822 C C . PRO A 1 502 ? 12.838 -16.652 27.916 1.00 92.38 502 PRO A C 1
ATOM 3824 O O . PRO A 1 502 ? 13.013 -17.861 27.749 1.00 92.38 502 PRO A O 1
ATOM 3827 N N . ALA A 1 503 ? 11.702 -16.187 28.446 1.00 94.00 503 ALA A N 1
ATOM 3828 C CA . ALA A 1 503 ? 10.577 -17.060 28.780 1.00 94.00 503 ALA A CA 1
ATOM 3829 C C . ALA A 1 503 ? 9.983 -17.726 27.532 1.00 94.00 503 ALA A C 1
ATOM 3831 O O . ALA A 1 503 ? 9.826 -18.948 27.524 1.00 94.00 503 ALA A O 1
ATOM 3832 N N . LEU A 1 504 ? 9.757 -16.959 26.458 1.00 94.75 504 LEU A N 1
ATOM 3833 C CA . LEU A 1 504 ? 9.299 -17.497 25.178 1.00 94.75 504 LEU A CA 1
ATOM 3834 C C . LEU A 1 504 ? 10.302 -18.501 24.592 1.00 94.75 504 LEU A C 1
ATOM 3836 O O . LEU A 1 504 ? 9.916 -19.576 24.143 1.00 94.75 504 LEU A O 1
ATOM 3840 N N . ARG A 1 505 ? 11.604 -18.196 24.624 1.00 93.69 505 ARG A N 1
ATOM 3841 C CA . ARG A 1 505 ? 12.634 -19.121 24.117 1.00 93.69 505 ARG A CA 1
ATOM 3842 C C . ARG A 1 505 ? 12.620 -20.453 24.860 1.00 93.69 505 ARG A C 1
ATOM 3844 O O . ARG A 1 505 ? 12.656 -21.501 24.220 1.00 93.69 505 ARG A O 1
ATOM 3851 N N . ARG A 1 506 ? 12.495 -20.422 26.193 1.00 93.06 506 ARG A N 1
ATOM 3852 C CA . ARG A 1 506 ? 12.355 -21.635 27.015 1.00 93.06 506 ARG A CA 1
ATOM 3853 C C . ARG A 1 506 ? 11.079 -22.406 26.690 1.00 93.06 506 ARG A C 1
ATOM 3855 O O . ARG A 1 506 ? 11.145 -23.626 26.588 1.00 93.06 506 ARG A O 1
ATOM 3862 N N . HIS A 1 507 ? 9.959 -21.710 26.490 1.00 93.31 507 HIS A N 1
ATOM 3863 C CA . HIS A 1 507 ? 8.698 -22.320 26.059 1.00 93.31 507 HIS A CA 1
ATOM 3864 C C . HIS A 1 507 ? 8.857 -23.077 24.729 1.00 93.31 507 HIS A C 1
ATOM 3866 O O . HIS A 1 507 ? 8.362 -24.189 24.582 1.00 93.31 507 HIS A O 1
ATOM 3872 N N . LEU A 1 508 ? 9.619 -22.512 23.788 1.00 92.31 508 LEU A N 1
ATOM 3873 C CA . LEU A 1 508 ? 9.886 -23.097 22.469 1.00 92.31 508 LEU A CA 1
ATOM 3874 C C . LEU A 1 508 ? 11.034 -24.127 22.458 1.00 92.31 508 LEU A C 1
ATOM 3876 O O . LEU A 1 508 ? 11.350 -24.675 21.404 1.00 92.31 508 LEU A O 1
ATOM 3880 N N . GLY A 1 509 ? 11.690 -24.381 23.596 1.00 91.25 509 GLY A N 1
ATOM 3881 C CA . GLY A 1 509 ? 12.850 -25.276 23.676 1.00 91.25 509 GLY A CA 1
ATOM 3882 C C . GLY A 1 509 ? 14.110 -24.752 22.968 1.00 91.25 509 GLY A C 1
ATOM 3883 O O . GLY A 1 509 ? 14.997 -25.538 22.636 1.00 91.25 509 GLY A O 1
ATOM 3884 N N . LEU A 1 510 ? 14.205 -23.440 22.729 1.00 88.56 510 LEU A N 1
ATOM 3885 C CA . LEU A 1 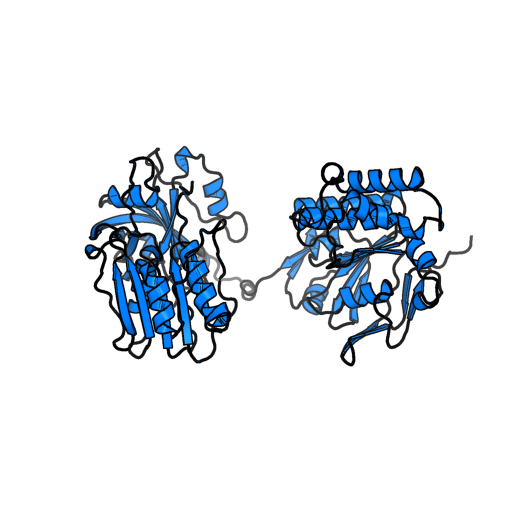510 ? 15.358 -22.796 22.095 1.00 88.56 510 LEU A CA 1
ATOM 3886 C C . LEU A 1 510 ? 16.457 -22.485 23.129 1.00 88.56 510 LEU A C 1
ATOM 3888 O O . LEU A 1 510 ? 16.175 -22.050 24.245 1.00 88.56 510 LEU A O 1
ATOM 3892 N N . GLY A 1 511 ? 17.725 -22.682 22.750 1.00 76.62 511 GLY A N 1
ATOM 3893 C CA . GLY A 1 511 ? 18.890 -22.333 23.575 1.00 76.62 511 GLY A CA 1
ATOM 3894 C C . GLY A 1 511 ? 19.372 -20.885 23.386 1.00 76.62 511 GLY A C 1
ATOM 3895 O O . GLY A 1 511 ? 19.159 -20.287 22.329 1.00 76.62 511 GLY A O 1
ATOM 3896 N N . GLY A 1 512 ? 20.069 -20.345 24.395 1.00 64.06 512 GLY A N 1
ATOM 3897 C CA . GLY A 1 512 ? 20.715 -19.020 24.376 1.00 64.06 512 GLY A CA 1
ATOM 3898 C C . GLY A 1 512 ? 19.783 -17.839 24.681 1.00 64.06 512 GLY A C 1
ATOM 3899 O O . GLY A 1 512 ? 18.569 -17.953 24.523 1.00 64.06 512 GLY A O 1
ATOM 3900 N N . ASP A 1 513 ? 20.357 -16.704 25.091 1.00 65.62 513 ASP A N 1
ATOM 3901 C CA . ASP A 1 513 ? 19.631 -15.444 25.300 1.00 65.62 513 ASP A CA 1
ATOM 3902 C C . ASP A 1 513 ? 19.597 -14.633 23.996 1.00 65.62 513 ASP A C 1
ATOM 3904 O O . ASP A 1 513 ? 20.626 -14.450 23.342 1.00 65.62 513 ASP A O 1
ATOM 3908 N N . ALA A 1 514 ? 18.418 -14.149 23.600 1.00 64.19 514 ALA A N 1
ATOM 3909 C CA . ALA A 1 514 ? 18.288 -13.239 22.464 1.00 64.19 514 ALA A CA 1
ATOM 3910 C C . ALA A 1 514 ? 18.380 -11.788 22.946 1.00 64.19 514 ALA A C 1
ATOM 3912 O O . ALA A 1 514 ? 17.687 -11.393 23.881 1.00 64.19 514 ALA A O 1
ATOM 3913 N N . VAL A 1 515 ? 19.212 -10.986 22.280 1.00 67.69 515 VAL A N 1
ATOM 3914 C CA . VAL A 1 515 ? 19.320 -9.548 22.551 1.00 67.69 515 VAL A CA 1
ATOM 3915 C C . VAL A 1 515 ? 18.168 -8.822 21.859 1.00 67.69 515 VAL A C 1
ATOM 3917 O O . VAL A 1 515 ? 17.955 -8.991 20.654 1.00 67.69 515 VAL A O 1
ATOM 3920 N N . VAL A 1 516 ? 17.434 -8.011 22.622 1.00 66.44 516 VAL A N 1
ATOM 3921 C CA . VAL A 1 516 ? 16.379 -7.141 22.091 1.00 66.44 516 VAL A CA 1
ATOM 3922 C C . VAL A 1 516 ? 17.030 -5.989 21.326 1.00 66.44 516 VAL A C 1
ATOM 3924 O O . VAL A 1 516 ? 17.757 -5.177 21.898 1.00 66.44 516 VAL A O 1
ATOM 3927 N N . GLU A 1 517 ? 16.799 -5.927 20.016 1.00 60.00 517 GLU A N 1
ATOM 3928 C CA . GLU A 1 517 ? 17.287 -4.835 19.167 1.00 60.00 517 GLU A CA 1
ATOM 3929 C C . GLU A 1 517 ? 16.369 -3.611 19.263 1.00 60.00 517 GLU A C 1
ATOM 3931 O O . GLU A 1 517 ? 15.144 -3.740 19.275 1.00 60.00 517 GLU A O 1
ATOM 3936 N N . ARG A 1 518 ? 16.948 -2.404 19.261 1.00 56.03 518 ARG A N 1
ATOM 3937 C CA . ARG A 1 518 ? 16.166 -1.164 19.140 1.00 56.03 518 ARG A CA 1
A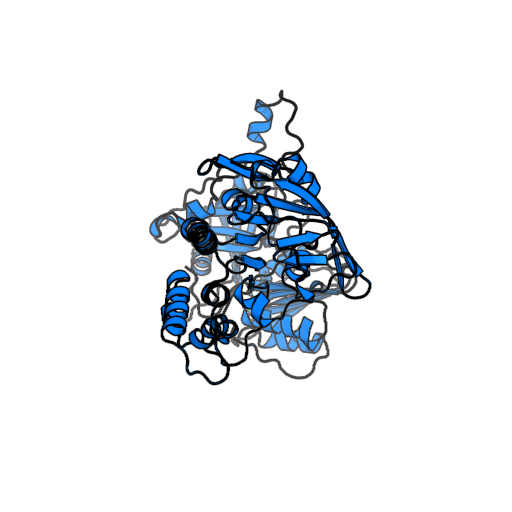TOM 3938 C C . ARG A 1 518 ? 15.566 -1.061 17.737 1.00 56.03 518 ARG A C 1
ATOM 3940 O O . ARG A 1 518 ? 16.275 -1.222 16.746 1.00 56.03 518 ARG A O 1
ATOM 3947 N N . ALA A 1 519 ? 14.273 -0.766 17.649 1.00 51.59 519 ALA A N 1
ATOM 3948 C CA . ALA A 1 519 ? 13.583 -0.582 16.375 1.00 51.59 519 ALA A CA 1
ATOM 3949 C C . ALA A 1 519 ? 13.633 0.885 15.902 1.00 51.59 519 ALA A C 1
ATOM 3951 O O . ALA A 1 519 ? 13.298 1.802 16.652 1.00 51.59 519 ALA A O 1
ATOM 3952 N N . GLU A 1 520 ? 14.013 1.107 14.638 1.00 43.19 520 GLU A N 1
ATOM 3953 C CA . GLU A 1 520 ? 14.032 2.441 14.010 1.00 43.19 520 GLU A CA 1
ATOM 3954 C C . GLU A 1 520 ? 12.644 2.895 13.517 1.00 43.19 520 GLU A C 1
ATOM 3956 O O . GLU A 1 520 ? 12.387 4.096 13.479 1.00 43.19 520 GLU A O 1
ATOM 3961 N N . ASN A 1 521 ? 11.727 1.960 13.232 1.00 42.50 521 ASN A N 1
ATOM 3962 C CA . ASN A 1 521 ? 10.362 2.217 12.751 1.00 42.50 521 ASN A CA 1
ATOM 3963 C C . ASN A 1 521 ? 9.331 1.395 13.544 1.00 42.50 521 ASN A C 1
ATOM 3965 O O . ASN A 1 521 ? 9.629 0.270 13.954 1.00 42.50 521 ASN A O 1
ATOM 3969 N N . GLU A 1 522 ? 8.121 1.935 13.728 1.00 43.12 522 GLU A N 1
ATOM 3970 C CA . GLU A 1 522 ? 6.975 1.161 14.225 1.00 43.12 522 GLU A CA 1
ATOM 3971 C C . GLU A 1 522 ? 6.598 0.085 13.202 1.00 43.12 522 GLU A C 1
ATOM 3973 O O . GLU A 1 522 ? 6.641 0.317 11.991 1.00 43.12 522 GLU A O 1
ATOM 3978 N N . ILE A 1 523 ? 6.243 -1.104 13.689 1.00 46.94 523 ILE A N 1
ATOM 3979 C CA . ILE A 1 523 ? 5.797 -2.202 12.834 1.00 46.94 523 ILE A CA 1
ATOM 3980 C C . ILE A 1 523 ? 4.297 -2.372 13.041 1.00 46.94 523 ILE A C 1
ATOM 3982 O O . ILE A 1 523 ? 3.844 -2.677 14.146 1.00 46.94 523 ILE A O 1
ATOM 3986 N N . TRP A 1 524 ? 3.546 -2.197 11.960 1.00 41.84 524 TRP A N 1
ATOM 3987 C CA . TRP A 1 524 ? 2.113 -2.443 11.911 1.00 41.84 524 TRP A CA 1
ATOM 3988 C C . TRP A 1 524 ? 1.824 -3.358 10.725 1.00 41.84 524 TRP A C 1
ATOM 3990 O O . TRP A 1 524 ? 2.172 -3.024 9.595 1.00 41.84 524 TRP A O 1
ATOM 4000 N N . ASP A 1 525 ? 1.262 -4.531 10.995 1.00 40.53 525 ASP A N 1
ATOM 4001 C CA . ASP A 1 525 ? 0.975 -5.563 9.997 1.00 40.53 525 ASP A CA 1
ATOM 4002 C C . ASP A 1 525 ? -0.248 -6.328 10.524 1.00 40.53 525 ASP A C 1
ATOM 4004 O O . ASP A 1 525 ? -0.189 -6.938 11.595 1.00 40.53 525 ASP A O 1
ATOM 4008 N N . GLU A 1 526 ? -1.388 -6.221 9.842 1.00 43.19 526 GLU A N 1
ATOM 4009 C CA . GLU A 1 526 ? -2.564 -7.039 10.153 1.00 43.19 526 GLU A CA 1
ATOM 4010 C C . GLU A 1 526 ? -2.393 -8.394 9.447 1.00 43.19 526 GLU A C 1
ATOM 4012 O O . GLU A 1 526 ? -2.022 -8.415 8.273 1.00 43.19 526 GLU A O 1
ATOM 4017 N N . PRO A 1 527 ? -2.617 -9.537 10.121 1.00 40.88 527 PRO A N 1
ATOM 4018 C CA . PRO A 1 527 ? -2.467 -10.837 9.475 1.00 40.88 527 PRO A CA 1
ATOM 4019 C C . PRO A 1 527 ? -3.429 -10.955 8.282 1.00 40.88 527 PRO A C 1
ATOM 4021 O O . PRO A 1 527 ? -4.637 -10.782 8.424 1.00 40.88 527 PRO A O 1
ATOM 4024 N N . GLU A 1 528 ? -2.890 -11.270 7.099 1.00 41.25 528 GLU A N 1
ATOM 4025 C CA . GLU A 1 528 ? -3.646 -11.305 5.834 1.00 41.25 528 GLU A CA 1
ATOM 4026 C C . GLU A 1 528 ? -4.713 -12.418 5.777 1.00 41.25 528 GLU A C 1
ATOM 4028 O O . GLU A 1 528 ? -5.598 -12.376 4.920 1.00 41.25 528 GLU A O 1
ATOM 4033 N N . VAL A 1 529 ? -4.650 -13.433 6.653 1.00 49.16 529 VAL A N 1
ATOM 4034 C CA . VAL A 1 529 ? -5.524 -14.619 6.600 1.00 49.16 529 VAL A CA 1
ATOM 4035 C C . VAL A 1 529 ? -5.713 -15.231 8.001 1.00 49.16 529 VAL A C 1
ATOM 4037 O O . VAL A 1 529 ? -4.730 -15.342 8.735 1.00 49.16 529 VAL A O 1
ATOM 4040 N N . PRO A 1 530 ? -6.923 -15.685 8.391 1.00 51.12 530 PRO A N 1
ATOM 4041 C CA . PRO A 1 530 ? -7.105 -16.477 9.608 1.00 51.12 530 PRO A CA 1
ATOM 4042 C C . PRO A 1 530 ? -6.375 -17.826 9.525 1.00 51.12 530 PRO A C 1
ATOM 4044 O O . PRO A 1 530 ? -6.355 -18.487 8.485 1.00 51.12 530 PRO A O 1
ATOM 4047 N N . VAL A 1 531 ? -5.802 -18.247 10.651 1.00 54.25 531 VAL A N 1
ATOM 4048 C CA . VAL A 1 531 ? -5.008 -19.478 10.775 1.00 54.25 531 VAL A CA 1
ATOM 4049 C C . VAL A 1 531 ? -5.906 -20.708 10.752 1.00 54.25 531 VAL A C 1
ATOM 4051 O O . VAL A 1 531 ? -6.890 -20.789 11.492 1.00 54.25 531 VAL A O 1
ATOM 4054 N N . ALA A 1 532 ? -5.557 -21.685 9.915 1.00 49.50 532 ALA A N 1
ATOM 4055 C CA . ALA A 1 532 ? -6.184 -22.999 9.909 1.00 49.50 532 ALA A CA 1
ATOM 4056 C C . ALA A 1 532 ? -5.421 -23.947 10.848 1.00 49.50 532 ALA A C 1
ATOM 4058 O O . ALA A 1 532 ? -4.232 -24.151 10.646 1.00 49.50 532 ALA A O 1
ATOM 4059 N N . ALA A 1 533 ? -6.147 -24.501 11.828 1.00 58.59 533 ALA A N 1
ATOM 4060 C CA . ALA A 1 533 ? -5.840 -25.631 12.721 1.00 58.59 533 ALA A CA 1
ATOM 4061 C C . ALA A 1 533 ? -4.393 -25.798 13.245 1.00 58.59 533 ALA A C 1
ATOM 4063 O O . ALA A 1 533 ? -3.459 -26.074 12.498 1.00 58.59 533 ALA A O 1
ATOM 4064 N N . GLY A 1 534 ? -4.243 -25.791 14.574 1.00 78.25 534 GLY A N 1
ATOM 4065 C CA . GLY A 1 534 ? -2.977 -26.056 15.260 1.00 78.25 534 GLY A CA 1
ATOM 4066 C C . GLY A 1 534 ? -2.730 -25.057 16.383 1.00 78.25 534 GLY A C 1
ATOM 4067 O O . GLY A 1 534 ? -3.437 -25.071 17.391 1.00 78.25 534 GLY A O 1
ATOM 4068 N N . ARG A 1 535 ? -1.736 -24.191 16.190 1.00 87.00 535 ARG A N 1
ATOM 4069 C CA . ARG A 1 535 ? -1.244 -23.213 17.170 1.00 87.00 535 ARG A CA 1
ATOM 4070 C C . ARG A 1 535 ? -1.407 -21.785 16.656 1.00 87.00 535 ARG A C 1
ATOM 4072 O O . ARG A 1 535 ? -1.340 -21.545 15.453 1.00 87.00 535 ARG A O 1
ATOM 4079 N N . TYR A 1 536 ? -1.607 -20.839 17.566 1.00 92.50 536 TYR A N 1
ATOM 4080 C CA . TYR A 1 536 ? -1.755 -19.424 17.231 1.00 92.50 536 TYR A CA 1
ATOM 4081 C C . TYR A 1 536 ? -1.051 -18.548 18.260 1.00 92.50 536 TYR A C 1
ATOM 4083 O O . TYR A 1 536 ? -1.301 -18.678 19.457 1.00 92.50 536 TYR A O 1
ATOM 4091 N N . ALA A 1 537 ? -0.203 -17.633 17.797 1.00 93.31 537 ALA A N 1
ATOM 4092 C CA . ALA A 1 537 ? 0.464 -16.653 18.633 1.00 93.31 537 ALA A CA 1
ATOM 4093 C C . ALA A 1 537 ? -0.088 -15.249 18.387 1.00 93.31 537 ALA A C 1
ATOM 4095 O O . ALA A 1 537 ? -0.238 -14.810 17.249 1.00 93.31 537 ALA A O 1
ATOM 4096 N N . TRP A 1 538 ? -0.321 -14.516 19.470 1.00 94.12 538 TRP A N 1
ATOM 4097 C CA . TRP A 1 538 ? -0.570 -13.081 19.439 1.00 94.12 538 TRP A CA 1
ATOM 4098 C C . TRP A 1 538 ? 0.475 -12.407 20.316 1.00 94.12 538 TRP A C 1
ATOM 4100 O O . TRP A 1 538 ? 0.598 -12.723 21.503 1.00 94.12 538 TRP A O 1
ATOM 4110 N N . ILE A 1 539 ? 1.266 -11.517 19.721 1.00 93.38 539 ILE A N 1
ATOM 4111 C CA . ILE A 1 539 ? 2.358 -10.837 20.418 1.00 93.38 539 ILE A CA 1
ATOM 4112 C C . ILE A 1 539 ? 2.168 -9.325 20.388 1.00 93.38 539 ILE A C 1
ATOM 4114 O O . ILE A 1 539 ? 1.845 -8.756 19.349 1.00 93.38 539 ILE A O 1
ATOM 4118 N N . ALA A 1 540 ? 2.400 -8.639 21.499 1.00 91.19 540 ALA A N 1
ATOM 4119 C CA . ALA A 1 540 ? 2.320 -7.187 21.493 1.00 91.19 540 ALA A CA 1
ATOM 4120 C C . ALA A 1 540 ? 3.223 -6.530 22.534 1.00 91.19 540 ALA A C 1
ATOM 4122 O O . ALA A 1 540 ? 3.589 -7.153 23.526 1.00 91.19 540 ALA A O 1
ATOM 4123 N N . GLY A 1 541 ? 3.607 -5.278 22.303 1.00 89.44 541 GLY A N 1
ATOM 4124 C CA . GLY A 1 541 ? 4.477 -4.553 23.226 1.00 89.44 541 GLY A CA 1
ATOM 4125 C C . GLY A 1 541 ? 5.246 -3.404 22.585 1.00 89.44 541 GLY A C 1
ATOM 4126 O O . GLY A 1 541 ? 4.858 -2.877 21.538 1.00 89.44 541 GLY A O 1
ATOM 4127 N N . GLU A 1 542 ? 6.368 -3.045 23.201 1.00 86.88 542 GLU A N 1
ATOM 4128 C CA . GLU A 1 542 ? 7.391 -2.158 22.654 1.00 86.88 542 GLU A CA 1
ATOM 4129 C C . GLU A 1 542 ? 7.937 -2.723 21.329 1.00 86.88 542 GLU A C 1
ATOM 4131 O O . GLU A 1 542 ? 8.130 -3.931 21.158 1.00 86.88 542 GLU A O 1
ATOM 4136 N N . SER A 1 543 ? 8.159 -1.842 20.354 1.00 82.62 543 SER A N 1
ATOM 4137 C CA . SER A 1 543 ? 8.455 -2.224 18.965 1.00 82.62 543 SER A CA 1
ATOM 4138 C C . SER A 1 543 ? 9.679 -3.147 18.804 1.00 82.62 543 SER A C 1
ATOM 4140 O O . SER A 1 543 ? 9.654 -4.076 17.990 1.00 82.62 543 SER A O 1
ATOM 4142 N N . GLY A 1 544 ? 10.748 -2.931 19.574 1.00 82.88 544 GLY A N 1
ATOM 4143 C CA . GLY A 1 544 ? 11.938 -3.787 19.609 1.00 82.88 544 GLY A CA 1
ATOM 4144 C C . GLY A 1 544 ? 11.678 -5.160 20.234 1.00 82.88 544 GLY A C 1
ATOM 4145 O O . GLY A 1 544 ? 12.146 -6.184 19.712 1.00 82.88 544 GLY A O 1
ATOM 4146 N N . VAL A 1 545 ? 10.867 -5.210 21.296 1.00 87.56 545 VAL A N 1
ATOM 4147 C CA . VAL A 1 545 ? 10.411 -6.468 21.914 1.00 87.56 545 VAL A CA 1
ATOM 4148 C C . VAL A 1 545 ? 9.602 -7.281 20.907 1.00 87.56 545 VAL A C 1
ATOM 4150 O O . VAL A 1 545 ? 9.946 -8.431 20.630 1.00 87.56 545 VAL A O 1
ATOM 4153 N N . VAL A 1 546 ? 8.598 -6.676 20.268 1.00 89.25 546 VAL A N 1
ATOM 4154 C CA . VAL A 1 546 ? 7.739 -7.341 19.272 1.00 89.25 546 VAL A CA 1
ATOM 4155 C C . VAL A 1 546 ? 8.551 -7.889 18.098 1.00 89.25 546 VAL A C 1
ATOM 4157 O O . VAL A 1 546 ? 8.351 -9.035 17.690 1.00 89.25 546 VAL A O 1
ATOM 4160 N N . ARG A 1 547 ? 9.520 -7.121 17.580 1.00 87.31 547 ARG A N 1
ATOM 4161 C CA . ARG A 1 547 ? 10.412 -7.579 16.501 1.00 87.31 547 ARG A CA 1
ATOM 4162 C C . ARG A 1 547 ? 11.214 -8.814 16.915 1.00 87.31 547 ARG A C 1
ATOM 4164 O O . ARG A 1 547 ? 11.326 -9.764 16.137 1.00 87.31 547 ARG A O 1
ATOM 4171 N N . THR A 1 548 ? 11.740 -8.816 18.138 1.00 89.38 548 THR A N 1
ATOM 4172 C CA . THR A 1 548 ? 12.496 -9.946 18.697 1.00 89.38 548 THR A CA 1
ATOM 4173 C C . THR A 1 548 ? 11.611 -11.179 18.900 1.00 89.38 548 THR A C 1
ATOM 4175 O O . THR A 1 548 ? 12.002 -12.283 18.511 1.00 89.38 548 THR A O 1
ATOM 4178 N N . LEU A 1 549 ? 10.400 -11.004 19.439 1.00 91.25 549 LEU A N 1
ATOM 4179 C CA . LEU A 1 549 ? 9.422 -12.081 19.623 1.00 91.25 549 LEU A CA 1
ATOM 4180 C C . LEU A 1 549 ? 9.002 -12.694 18.274 1.00 91.25 549 LEU A C 1
ATOM 4182 O O . LEU A 1 549 ? 9.060 -13.914 18.114 1.00 91.25 549 LEU A O 1
ATOM 4186 N N . ARG A 1 550 ? 8.680 -11.864 17.267 1.00 89.69 550 ARG A N 1
ATOM 4187 C CA . ARG A 1 550 ? 8.313 -12.322 15.911 1.00 89.69 550 ARG A CA 1
ATOM 4188 C C . ARG A 1 550 ? 9.446 -13.107 15.254 1.00 89.69 550 ARG A C 1
ATOM 4190 O O . ARG A 1 550 ? 9.202 -14.170 14.692 1.00 89.69 550 ARG A O 1
ATOM 4197 N N . ARG A 1 551 ? 10.685 -12.606 15.338 1.00 89.50 551 ARG A N 1
ATOM 4198 C CA . ARG A 1 551 ? 11.879 -13.304 14.827 1.00 89.50 551 ARG A CA 1
ATOM 4199 C C . ARG A 1 551 ? 12.066 -14.658 15.511 1.00 89.50 551 ARG A C 1
ATOM 4201 O O . ARG A 1 551 ? 12.344 -15.638 14.830 1.00 89.50 551 ARG A O 1
ATOM 4208 N N . THR A 1 552 ? 11.873 -14.718 16.828 1.00 90.75 552 THR A N 1
ATOM 4209 C CA . THR A 1 552 ? 12.000 -15.963 17.598 1.00 90.75 552 THR A CA 1
ATOM 4210 C C . THR A 1 552 ? 10.963 -16.999 17.146 1.00 90.75 552 THR A C 1
ATOM 4212 O O . THR A 1 552 ? 11.316 -18.152 16.915 1.00 90.75 552 THR A O 1
ATOM 4215 N N . LEU A 1 553 ? 9.701 -16.598 16.955 1.00 90.88 553 LEU A N 1
ATOM 4216 C CA . LEU A 1 553 ? 8.634 -17.498 16.500 1.00 90.88 553 LEU A CA 1
ATOM 4217 C C . LEU A 1 553 ? 8.842 -17.962 15.051 1.00 90.88 553 LEU A C 1
ATOM 4219 O O . LEU A 1 553 ? 8.877 -19.160 14.781 1.00 90.88 553 LEU A O 1
ATOM 4223 N N . VAL A 1 554 ? 9.013 -17.024 14.117 1.00 89.25 554 VAL A N 1
ATOM 4224 C CA . VAL A 1 554 ? 9.022 -17.326 12.676 1.00 89.25 554 VAL A CA 1
ATOM 4225 C C . VAL A 1 554 ? 10.385 -17.829 12.210 1.00 89.25 554 VAL A C 1
ATOM 4227 O O . VAL A 1 554 ? 10.484 -18.881 11.587 1.00 89.25 554 VAL A O 1
ATOM 4230 N N . SER A 1 555 ? 11.455 -17.087 12.501 1.00 87.31 555 SER A N 1
ATOM 4231 C CA . SER A 1 555 ? 12.781 -17.381 11.947 1.00 87.31 555 SER A CA 1
ATOM 4232 C C . SER A 1 555 ? 13.515 -18.483 12.706 1.00 87.31 555 SER A C 1
ATOM 4234 O O . SER A 1 555 ? 14.258 -19.239 12.087 1.00 87.31 555 SER A O 1
ATOM 4236 N N . GLU A 1 556 ? 13.349 -18.565 14.030 1.00 89.81 556 GLU A N 1
ATOM 4237 C CA . GLU A 1 556 ? 14.093 -19.527 14.858 1.00 89.81 556 GLU A CA 1
ATOM 4238 C C . GLU A 1 556 ? 13.284 -20.790 15.177 1.00 89.81 556 GLU A C 1
ATOM 4240 O O . GLU A 1 556 ? 13.807 -21.893 15.041 1.00 89.81 556 GLU A O 1
ATOM 4245 N N . ALA A 1 557 ? 12.013 -20.654 15.568 1.00 89.56 557 ALA A N 1
ATOM 4246 C CA . ALA A 1 557 ? 11.141 -21.792 15.876 1.00 89.56 557 ALA A CA 1
ATOM 4247 C C . ALA A 1 557 ? 10.361 -22.333 14.663 1.00 89.56 557 ALA A C 1
ATOM 4249 O O . ALA A 1 557 ? 9.660 -23.339 14.794 1.00 89.56 557 ALA A O 1
ATOM 4250 N N . GLY A 1 558 ? 10.472 -21.688 13.496 1.00 87.56 558 GLY A N 1
ATOM 4251 C CA . GLY A 1 558 ? 9.858 -22.148 12.250 1.00 87.56 558 GLY A CA 1
ATOM 4252 C C . GLY A 1 558 ? 8.330 -22.103 12.251 1.00 87.56 558 GLY A C 1
ATOM 4253 O O . GLY A 1 558 ? 7.704 -22.980 11.660 1.00 87.56 558 GLY A O 1
ATOM 4254 N N . TRP A 1 559 ? 7.722 -21.146 12.958 1.00 88.19 559 TRP A N 1
ATOM 4255 C CA . TRP A 1 559 ? 6.284 -20.888 12.850 1.00 88.19 559 TRP A CA 1
ATOM 4256 C C . TRP A 1 559 ? 5.967 -20.226 11.512 1.00 88.19 559 TRP A C 1
ATOM 4258 O O . TRP A 1 559 ? 6.720 -19.372 11.030 1.00 88.19 559 TRP A O 1
ATOM 4268 N N . ASP A 1 560 ? 4.829 -20.584 10.930 1.00 84.94 560 ASP A N 1
ATOM 4269 C CA . ASP A 1 560 ? 4.348 -19.924 9.726 1.00 84.94 560 ASP A CA 1
ATOM 4270 C C . ASP A 1 560 ? 3.937 -18.488 10.055 1.00 84.94 560 ASP A C 1
ATOM 4272 O O . ASP A 1 560 ? 3.390 -18.192 11.115 1.00 84.94 560 ASP A O 1
ATOM 4276 N N . LYS A 1 561 ? 4.160 -17.559 9.119 1.00 81.44 561 LYS A N 1
ATOM 4277 C CA . LYS A 1 561 ? 3.806 -16.143 9.331 1.00 81.44 561 LYS A CA 1
ATOM 4278 C C . LYS A 1 561 ? 2.319 -15.941 9.624 1.00 81.44 561 LYS A C 1
ATOM 4280 O O . LYS A 1 561 ? 1.984 -15.009 10.342 1.00 81.44 561 LYS A O 1
ATOM 4285 N N . GLY A 1 562 ? 1.458 -16.800 9.073 1.00 78.88 562 GLY A N 1
ATOM 4286 C CA . GLY A 1 562 ? 0.026 -16.786 9.361 1.00 78.88 562 GLY A CA 1
ATOM 4287 C C . GLY A 1 562 ? -0.272 -17.119 10.822 1.00 78.88 562 GLY A C 1
ATOM 4288 O O . GLY A 1 562 ? -1.145 -16.492 11.399 1.00 78.88 562 GLY A O 1
ATOM 4289 N N . GLU A 1 563 ? 0.500 -18.017 11.448 1.00 84.81 563 GLU A N 1
ATOM 4290 C CA . GLU A 1 563 ? 0.324 -18.453 12.845 1.00 84.81 563 GLU A CA 1
ATOM 4291 C C . GLU A 1 563 ? 0.608 -17.348 13.879 1.00 84.81 563 GLU A C 1
ATOM 4293 O O . GLU A 1 563 ? 0.362 -17.560 15.064 1.00 84.81 563 GLU A O 1
ATOM 4298 N N . VAL A 1 564 ? 1.143 -16.189 13.469 1.00 86.12 564 VAL A N 1
ATOM 4299 C CA . VAL A 1 564 ? 1.614 -15.132 14.375 1.00 86.12 564 VAL A CA 1
ATOM 4300 C C . VAL A 1 564 ? 0.995 -13.781 14.016 1.00 86.12 564 VAL A C 1
ATOM 4302 O O . VAL A 1 564 ? 1.430 -13.112 13.078 1.00 86.12 564 VAL A O 1
ATOM 4305 N N . ALA A 1 565 ? 0.041 -13.330 14.825 1.00 85.31 565 ALA A N 1
ATOM 4306 C CA . ALA A 1 565 ? -0.429 -11.948 14.824 1.00 85.31 565 ALA A CA 1
ATOM 4307 C C . ALA A 1 565 ? 0.437 -11.097 15.758 1.00 85.31 565 ALA A C 1
ATOM 4309 O O . ALA A 1 565 ? 0.883 -11.573 16.807 1.00 85.31 565 ALA A O 1
ATOM 4310 N N . PHE A 1 566 ? 0.674 -9.830 15.412 1.00 80.94 566 PHE A N 1
ATOM 4311 C CA . PHE A 1 566 ? 1.459 -8.954 16.274 1.00 80.94 566 PHE A CA 1
ATOM 4312 C C . PHE A 1 566 ? 1.023 -7.491 16.266 1.00 80.94 566 PHE A C 1
ATOM 4314 O O . PHE A 1 566 ? 0.389 -7.025 15.325 1.00 80.94 566 PHE A O 1
ATOM 4321 N N . MET A 1 567 ? 1.405 -6.753 17.312 1.00 71.44 567 MET A N 1
ATOM 4322 C CA . MET A 1 567 ? 1.121 -5.324 17.443 1.00 71.44 567 MET A CA 1
ATOM 4323 C C . MET A 1 567 ? 2.218 -4.574 18.208 1.00 71.44 567 MET A C 1
ATOM 4325 O O . MET A 1 567 ? 2.489 -4.867 19.370 1.00 71.44 567 MET A O 1
ATOM 4329 N N . GLY A 1 568 ? 2.820 -3.559 17.580 1.00 62.34 568 GLY A N 1
ATOM 4330 C CA . GLY A 1 568 ? 3.641 -2.567 18.279 1.00 62.34 568 GLY A CA 1
ATOM 4331 C C . GLY A 1 568 ? 2.760 -1.483 18.903 1.00 62.34 568 GLY A C 1
ATOM 4332 O O . GLY A 1 568 ? 2.013 -0.821 18.185 1.00 62.34 568 GLY A O 1
ATOM 4333 N N . TYR A 1 569 ? 2.820 -1.305 20.224 1.00 59.34 569 TYR A N 1
ATOM 4334 C CA . TYR A 1 569 ? 2.022 -0.296 20.934 1.00 59.34 569 TYR A CA 1
ATOM 4335 C C . TYR A 1 569 ? 2.735 1.049 21.081 1.00 59.34 569 TYR A C 1
ATOM 4337 O O . TYR A 1 569 ? 2.070 2.083 21.149 1.00 59.34 569 TYR A O 1
ATOM 4345 N N . TRP A 1 570 ? 4.067 1.039 21.178 1.00 62.09 570 TRP A N 1
ATOM 4346 C CA . TRP A 1 570 ? 4.869 2.238 21.418 1.00 62.09 570 TRP A CA 1
ATOM 4347 C C . TRP A 1 570 ? 6.371 2.004 21.160 1.00 62.09 570 TRP A C 1
ATOM 4349 O O . TRP A 1 570 ? 6.809 0.889 20.843 1.00 62.09 570 TRP A O 1
ATOM 4359 N N . ARG A 1 571 ? 7.166 3.076 21.300 1.00 60.25 571 ARG A N 1
ATOM 4360 C CA . ARG A 1 571 ? 8.630 3.091 21.155 1.00 60.25 571 ARG A CA 1
ATOM 4361 C C . ARG A 1 571 ? 9.289 3.931 22.253 1.00 60.25 571 ARG A C 1
ATOM 4363 O O . ARG A 1 571 ? 8.851 5.047 22.534 1.00 60.25 571 ARG A O 1
ATOM 4370 N N . ILE A 1 572 ? 10.393 3.434 22.811 1.00 54.09 572 ILE A N 1
ATOM 4371 C CA . ILE A 1 572 ? 11.202 4.167 23.799 1.00 54.09 572 ILE A CA 1
ATOM 4372 C C . ILE A 1 572 ? 11.851 5.408 23.162 1.00 54.09 572 ILE A C 1
ATOM 4374 O O . ILE A 1 572 ? 12.488 5.318 22.114 1.00 54.09 572 ILE A O 1
ATOM 4378 N N . GLY A 1 573 ? 11.747 6.559 23.838 1.00 37.41 573 GLY A N 1
ATOM 4379 C CA . GLY A 1 573 ? 12.454 7.794 23.471 1.00 37.41 573 GLY A CA 1
ATOM 4380 C C . GLY A 1 573 ? 11.748 8.675 22.439 1.00 37.41 573 GLY A C 1
ATOM 4381 O O . GLY A 1 573 ? 12.356 9.621 21.947 1.00 37.41 573 GLY A O 1
ATOM 4382 N N . VAL A 1 574 ? 10.484 8.389 22.107 1.00 42.59 574 VAL A N 1
ATOM 4383 C CA . VAL A 1 574 ? 9.691 9.220 21.192 1.00 42.59 574 VAL A CA 1
ATOM 4384 C C . VAL A 1 574 ? 8.387 9.636 21.855 1.00 42.59 574 VAL A C 1
ATOM 4386 O O . VAL A 1 574 ? 7.441 8.859 21.951 1.00 42.59 574 VAL A O 1
ATOM 4389 N N . ALA A 1 575 ? 8.336 10.894 22.297 1.00 33.84 575 ALA A N 1
ATOM 4390 C CA . ALA A 1 575 ? 7.082 11.556 22.617 1.00 33.84 575 ALA A CA 1
ATOM 4391 C C . ALA A 1 575 ? 6.343 11.816 21.296 1.00 33.84 575 ALA A C 1
ATOM 4393 O O . ALA A 1 575 ? 6.722 12.681 20.511 1.00 33.84 575 ALA A O 1
ATOM 4394 N N . MET A 1 576 ? 5.331 11.001 21.007 1.00 34.91 576 MET A N 1
ATOM 4395 C CA . MET A 1 576 ? 4.455 11.204 19.850 1.00 34.91 576 MET A CA 1
ATOM 4396 C C . MET A 1 576 ? 3.682 12.519 20.040 1.00 34.91 576 MET A C 1
ATOM 4398 O O . MET A 1 576 ? 3.133 12.737 21.123 1.00 34.91 576 MET A O 1
ATOM 4402 N N . ALA A 1 577 ? 3.630 13.377 19.020 1.00 27.92 577 ALA A N 1
ATOM 4403 C CA . ALA A 1 577 ? 2.770 14.566 19.018 1.00 27.92 577 ALA A CA 1
ATOM 4404 C C . ALA A 1 577 ? 1.277 14.179 19.058 1.00 27.92 577 ALA A C 1
ATOM 4406 O O . ALA A 1 577 ? 0.911 13.122 18.487 1.00 27.92 577 ALA A O 1
#

Organism: NCBI:txid2478913

Sequence (577 aa):
MTTRLNTSRLVADAVRLGYGERTVVDGLSLHVPDGQVTAIVGANACGKSTLLRGMARLLAPASGGVLLDGELVHRRPTREVAKVLGLLPQSPVTPEGITVADLVARGRYPHQRFFVRRSSQDDEAVARALELTGTVDLAERCVDELSGGQRQRVWVAMALAQETELLLLDEPTSYLDLAHQVDLLDLLHELNAERGTTIVMVLHELNLAARYADRLVVMKDGGIVAEGPPAVLTEQVVEDAFGLRSRVVPDPVTGTPLVVPIGRRHQHSHQHSHQQAHEERERHRMIIEEVRVARRERLSPSFVRVELTGQGLAELGVDGPTYDQRIKLVFPGAAGTLPRLEAGPPGEYSWYSDWQALPEAERGHMRTYTVRDLYGSGEARRLVVDVVVHPAHDPGDVGPGAAWAEQVQPGDAVVVVGPKIGVDWGGIAFAPGTADDLLLVGDETAVPAVAAILGQLPADARGTAYLEVPWVEDIQQLRAPRGVEVVWLSRCGEAPGSHVVPALRRHLGLGGDAVVERAENEIWDEPEVPVAAGRYAWIAGESGVVRTLRRTLVSEAGWDKGEVAFMGYWRIGVAMA

Radius of gyration: 30.02 Å; chains: 1; bounding box: 78×51×95 Å

Secondary structure (DSSP, 8-state):
--------SEEEEEEEEEETTEEEEEEEEEEPPTTSEEEEEESTTSSHHHHHHHHTTSS--SEEEEEETTEEGGGS-HHHHHHHEEEE-SSPPPPTT-BHHHHHHGGGTTTPPTT----HHHHHHHHHHHHHTT-GGGTTSBGGGS-HHHHHHHHHHHHHHT--SEEEEESTTTT--HHHHHHHHHHHHHHHHHH--EEEEE-S-HHHHHHH-SEEEEEETTEEEEEESGGG--HHHHHHHHS--EEEEE-TTT-SEEEEE--GGGTT----S-HHHHTTT---SEEEEEEEEEEEEEEETTEEEEEEE-GGGGGB--SS--TT-EEEEEE--TT-PPP----PPTTS--HHHHHHHS-HHHH-EEEEEE--EEES-GGG-EEEEEEE----SSTT---HHHHHHHH--TT-EEEEEEEBTTS---------TTEEEEEEEE-TTTHHHHHHHHTTS-TT-EEEEEEEESSGGG-------TEEEEEEEE-TT--TTTTHHHHHHHHTT--SPPP-PPPSS------SSPPPSEEEEEEEEEHHHHHHHHHIIIIIS---GGGEEEEEEE-TT----